Protein AF-A0A8H6TSQ1-F1 (afdb_monomer)

Nearest PDB structures (foldseek):
  6y79-assembly1_P  TM=3.141E-01  e=4.126E+00  Yarrowia lipolytica
  1oqy-assembly1_A  TM=1.073E-01  e=4.575E+00  Homo sapiens

Structure (mmCIF, N/CA/C/O backbone):
data_AF-A0A8H6TSQ1-F1
#
_entry.id   AF-A0A8H6TSQ1-F1
#
loop_
_atom_site.group_PDB
_atom_site.id
_atom_site.type_symbol
_atom_site.label_atom_id
_atom_site.label_alt_id
_atom_site.label_comp_id
_atom_site.label_asym_id
_atom_site.label_entity_id
_atom_site.label_seq_id
_atom_site.pdbx_PDB_ins_code
_atom_site.Cartn_x
_atom_site.Cartn_y
_atom_site.Cartn_z
_atom_site.occupancy
_atom_site.B_iso_or_equiv
_atom_site.auth_seq_id
_atom_site.auth_comp_id
_atom_site.auth_asym_id
_atom_site.auth_atom_id
_atom_site.pdbx_PDB_model_num
ATOM 1 N N . MET A 1 1 ? 41.482 -48.490 31.143 1.00 48.81 1 MET A N 1
ATOM 2 C CA . MET A 1 1 ? 40.854 -48.969 29.895 1.00 48.81 1 MET A CA 1
ATOM 3 C C . MET A 1 1 ? 39.916 -47.851 29.458 1.00 48.81 1 MET A C 1
ATOM 5 O O . MET A 1 1 ? 38.781 -47.858 29.899 1.00 48.81 1 MET A O 1
ATOM 9 N N . ALA A 1 2 ? 40.373 -46.713 28.929 1.00 53.03 2 ALA A N 1
ATOM 10 C CA . ALA A 1 2 ? 41.322 -46.427 27.840 1.00 53.03 2 ALA A CA 1
ATOM 11 C C . ALA A 1 2 ? 40.784 -46.854 26.463 1.00 53.03 2 ALA A C 1
ATOM 13 O O . ALA A 1 2 ? 40.776 -48.055 26.205 1.00 53.03 2 ALA A O 1
ATOM 14 N N . THR A 1 3 ? 40.328 -45.836 25.715 1.00 58.62 3 THR A N 1
ATOM 15 C CA . THR A 1 3 ? 40.284 -45.541 24.255 1.00 58.62 3 THR A CA 1
ATOM 16 C C . THR A 1 3 ? 39.223 -44.430 24.132 1.00 58.62 3 THR A C 1
ATOM 18 O O . THR A 1 3 ? 38.045 -44.714 24.345 1.00 58.62 3 THR A O 1
ATOM 21 N N . ASP A 1 4 ? 39.537 -43.132 24.082 1.00 52.84 4 ASP A N 1
ATOM 22 C CA . ASP A 1 4 ? 40.377 -42.406 23.110 1.00 52.84 4 ASP A CA 1
ATOM 23 C C . ASP A 1 4 ? 40.059 -42.832 21.674 1.00 52.84 4 ASP A C 1
ATOM 25 O O . ASP A 1 4 ? 40.603 -43.818 21.190 1.00 52.84 4 ASP A O 1
ATOM 29 N N . ASP A 1 5 ? 39.149 -42.089 21.038 1.00 57.44 5 ASP A N 1
ATOM 30 C CA . ASP A 1 5 ? 39.018 -42.020 19.584 1.00 57.44 5 ASP A CA 1
ATOM 31 C C . ASP A 1 5 ? 39.012 -40.543 19.175 1.00 57.44 5 ASP A C 1
ATOM 33 O O . ASP A 1 5 ? 38.019 -39.816 19.280 1.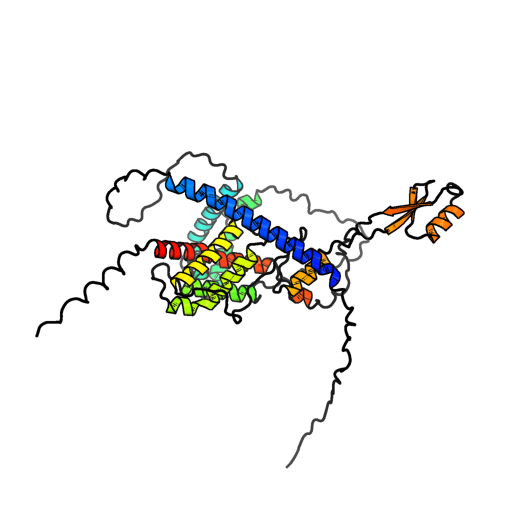00 57.44 5 ASP A O 1
ATOM 37 N N . ASP A 1 6 ? 40.204 -40.132 18.757 1.00 53.16 6 ASP A N 1
ATOM 38 C CA . ASP A 1 6 ? 40.528 -38.958 17.971 1.00 53.16 6 ASP A CA 1
ATOM 39 C C . ASP A 1 6 ? 39.737 -38.931 16.653 1.00 53.16 6 ASP A C 1
ATOM 41 O O . ASP A 1 6 ? 39.818 -39.857 15.846 1.00 53.16 6 ASP A O 1
ATOM 45 N N . VAL A 1 7 ? 39.069 -37.811 16.358 1.00 60.47 7 VAL A N 1
ATOM 46 C CA . VAL A 1 7 ? 38.811 -37.417 14.966 1.00 60.47 7 VAL A CA 1
ATOM 47 C C . VAL A 1 7 ? 39.384 -36.030 14.735 1.00 60.47 7 VAL A C 1
ATOM 49 O O . VAL A 1 7 ? 38.884 -35.008 15.204 1.00 60.47 7 VAL A O 1
ATOM 52 N N . ALA A 1 8 ? 40.484 -36.068 13.997 1.00 53.72 8 ALA A N 1
ATOM 53 C CA . ALA A 1 8 ? 41.272 -34.969 13.498 1.00 53.72 8 ALA A CA 1
ATOM 54 C C . ALA A 1 8 ? 40.532 -34.132 12.433 1.00 53.72 8 ALA A C 1
ATOM 56 O O . ALA A 1 8 ? 39.883 -34.671 11.542 1.00 53.72 8 ALA A O 1
ATOM 57 N N . VAL A 1 9 ? 40.738 -32.814 12.532 1.00 51.38 9 VAL A N 1
ATOM 58 C CA . VAL A 1 9 ? 41.184 -31.886 11.472 1.00 51.38 9 VAL A CA 1
ATOM 59 C C . VAL A 1 9 ? 40.389 -31.825 10.156 1.00 51.38 9 VAL A C 1
ATOM 61 O O . VAL A 1 9 ? 40.469 -32.706 9.310 1.00 51.38 9 VAL A O 1
ATOM 64 N N . ASN A 1 10 ? 39.762 -30.665 9.937 1.00 45.84 10 ASN A N 1
ATOM 65 C CA . ASN A 1 10 ? 39.917 -29.814 8.744 1.00 45.84 10 ASN A CA 1
ATOM 66 C C . ASN A 1 10 ? 39.357 -28.428 9.142 1.00 45.84 10 ASN A C 1
ATOM 68 O O . ASN A 1 10 ? 38.165 -28.305 9.383 1.00 45.84 10 ASN A O 1
ATOM 72 N N . GLY A 1 11 ? 40.139 -27.371 9.367 1.00 51.53 11 GLY A N 1
ATOM 73 C CA . GLY A 1 11 ? 41.318 -26.963 8.609 1.00 51.53 11 GLY A CA 1
ATOM 74 C C . GLY A 1 11 ? 40.900 -26.238 7.327 1.00 51.53 11 GLY A C 1
ATOM 75 O O . GLY A 1 11 ? 41.318 -26.634 6.244 1.00 51.53 11 GLY A O 1
ATOM 76 N N . HIS A 1 12 ? 40.021 -25.236 7.428 1.00 45.22 12 HIS A N 1
ATOM 77 C CA . HIS A 1 12 ? 39.755 -24.313 6.326 1.00 45.22 12 HIS A CA 1
ATOM 78 C C . HIS A 1 12 ? 39.837 -22.878 6.842 1.00 45.22 12 HIS A C 1
ATOM 80 O O . HIS A 1 12 ? 38.834 -22.224 7.120 1.00 45.22 12 HIS A O 1
ATOM 86 N N . ASP A 1 13 ? 41.086 -22.443 7.011 1.00 46.31 13 ASP A N 1
ATOM 87 C CA . ASP A 1 13 ? 41.470 -21.039 7.035 1.00 46.31 13 ASP A CA 1
ATOM 88 C C . ASP A 1 13 ? 41.096 -20.439 5.675 1.00 46.31 13 ASP A C 1
ATOM 90 O O . ASP A 1 13 ? 41.847 -20.515 4.702 1.00 46.31 13 ASP A O 1
ATOM 94 N N . ALA A 1 14 ? 39.884 -19.897 5.590 1.00 52.09 14 ALA A N 1
ATOM 95 C CA . ALA A 1 14 ? 39.533 -18.962 4.539 1.00 52.09 14 ALA A CA 1
ATOM 96 C C . ALA A 1 14 ? 40.242 -17.648 4.876 1.00 52.09 14 ALA A C 1
ATOM 98 O O . ALA A 1 14 ? 39.764 -16.864 5.696 1.00 52.09 14 ALA A O 1
ATOM 99 N N . ALA A 1 15 ? 41.420 -17.468 4.280 1.00 47.16 15 ALA A N 1
ATOM 100 C CA . ALA A 1 15 ? 42.035 -16.167 4.098 1.00 47.16 15 ALA A CA 1
ATOM 101 C C . ALA A 1 15 ? 40.984 -15.253 3.454 1.00 47.16 15 ALA A C 1
ATOM 103 O O . ALA A 1 15 ? 40.593 -15.457 2.306 1.00 47.16 15 ALA A O 1
ATOM 104 N N . TYR A 1 16 ? 40.451 -14.323 4.241 1.00 54.69 16 TYR A N 1
ATOM 105 C CA . TYR A 1 16 ? 39.684 -13.213 3.708 1.00 54.69 16 TYR A CA 1
ATOM 106 C C . TYR A 1 16 ? 40.696 -12.257 3.083 1.00 54.69 16 TYR A C 1
ATOM 108 O O . TYR A 1 16 ? 41.565 -11.751 3.789 1.00 54.69 16 TYR A O 1
ATOM 116 N N . ASP A 1 17 ? 40.589 -12.097 1.763 1.00 50.38 17 ASP A N 1
ATOM 117 C CA . ASP A 1 17 ? 41.280 -11.093 0.958 1.00 50.38 17 ASP A CA 1
ATOM 118 C C . ASP A 1 17 ? 40.971 -9.695 1.515 1.00 50.38 17 ASP A C 1
ATOM 120 O O . ASP A 1 17 ? 39.946 -9.073 1.232 1.00 50.38 17 ASP A O 1
ATOM 124 N N . GLU A 1 18 ? 41.868 -9.248 2.381 1.00 54.84 18 GLU A N 1
ATOM 125 C CA . GLU A 1 18 ? 42.171 -7.861 2.681 1.00 54.84 18 GLU A CA 1
ATOM 126 C C . GLU A 1 18 ? 42.935 -7.321 1.465 1.00 54.84 18 GLU A C 1
ATOM 128 O O . GLU A 1 18 ? 44.064 -7.738 1.254 1.00 54.84 18 GLU A O 1
ATOM 133 N N . GLU A 1 19 ? 42.281 -6.519 0.615 1.00 52.25 19 GLU A N 1
ATOM 134 C CA . GLU A 1 19 ? 42.860 -5.484 -0.273 1.00 52.25 19 GLU A CA 1
ATOM 135 C C . GLU A 1 19 ? 41.879 -5.169 -1.415 1.00 52.25 19 GLU A C 1
ATOM 137 O O . GLU A 1 19 ? 41.858 -5.788 -2.477 1.00 52.25 19 GLU A O 1
ATOM 142 N N . GLY A 1 20 ? 41.030 -4.176 -1.170 1.00 46.41 20 GLY A N 1
ATOM 143 C CA . GLY A 1 20 ? 40.116 -3.610 -2.157 1.00 46.41 20 GLY A CA 1
ATOM 144 C C . GLY A 1 20 ? 39.593 -2.254 -1.700 1.00 46.41 20 GLY A C 1
ATOM 145 O O . GLY A 1 20 ? 38.420 -1.948 -1.889 1.00 46.41 20 GLY A O 1
ATOM 146 N N . GLU A 1 21 ? 40.441 -1.473 -1.025 1.00 43.78 21 GLU A N 1
ATOM 147 C CA . GLU A 1 21 ? 40.214 -0.044 -0.834 1.00 43.78 21 GLU A CA 1
ATOM 148 C C . GLU A 1 21 ? 40.394 0.615 -2.205 1.00 43.78 21 GLU A C 1
ATOM 150 O O . GLU A 1 21 ? 41.484 1.043 -2.577 1.00 43.78 21 GLU A O 1
ATOM 155 N N . GLU A 1 22 ? 39.330 0.615 -3.010 1.00 47.12 22 GLU A N 1
ATOM 156 C CA . GLU A 1 22 ? 39.222 1.515 -4.152 1.00 47.12 22 GLU A CA 1
ATOM 157 C C . GLU A 1 22 ? 39.190 2.935 -3.579 1.00 47.12 22 GLU A C 1
ATOM 159 O O . GLU A 1 22 ? 38.154 3.444 -3.150 1.00 47.12 22 GLU A O 1
ATOM 164 N N . GLU A 1 23 ? 40.383 3.518 -3.480 1.00 44.12 23 GLU A N 1
ATOM 165 C CA . GLU A 1 23 ? 40.640 4.938 -3.310 1.00 44.12 23 GLU A CA 1
ATOM 166 C C . GLU A 1 23 ? 39.864 5.649 -4.422 1.00 44.12 23 GLU A C 1
ATOM 168 O O . GLU A 1 23 ? 40.283 5.694 -5.579 1.00 44.12 23 GLU A O 1
ATOM 173 N N . TRP A 1 24 ? 38.649 6.092 -4.090 1.00 59.19 24 TRP A N 1
ATOM 174 C CA . TRP A 1 24 ? 37.856 6.960 -4.943 1.00 59.19 24 TRP A CA 1
ATOM 175 C C . TRP A 1 24 ? 38.657 8.244 -5.073 1.00 59.19 24 TRP A C 1
ATOM 177 O O . TRP A 1 24 ? 38.622 9.084 -4.175 1.00 59.19 24 TRP A O 1
ATOM 187 N N . ASP A 1 25 ? 39.435 8.310 -6.155 1.00 47.00 25 ASP A N 1
ATOM 188 C CA . ASP A 1 25 ? 40.166 9.480 -6.610 1.00 47.00 25 ASP A CA 1
ATOM 189 C C . ASP A 1 25 ? 39.183 10.645 -6.542 1.00 47.00 25 ASP A C 1
ATOM 191 O O . ASP A 1 25 ? 38.179 10.692 -7.262 1.00 47.00 25 ASP A O 1
ATOM 195 N N . GLY A 1 26 ? 39.384 11.472 -5.519 1.00 49.38 26 GLY A N 1
ATOM 196 C CA . GLY A 1 26 ? 38.540 12.601 -5.204 1.00 49.38 26 GLY A CA 1
ATOM 197 C C . GLY A 1 26 ? 38.750 13.618 -6.299 1.00 49.38 26 GLY A C 1
ATOM 198 O O . GLY A 1 26 ? 39.587 14.503 -6.156 1.00 49.38 26 GLY A O 1
ATOM 199 N N . GLU A 1 27 ? 38.016 13.458 -7.398 1.00 46.69 27 GLU A N 1
ATOM 200 C CA . GLU A 1 27 ? 37.841 14.515 -8.374 1.00 46.69 27 GLU A CA 1
ATOM 201 C C . GLU A 1 27 ? 37.293 15.713 -7.594 1.00 46.69 27 GLU A C 1
ATOM 203 O O . GLU A 1 27 ? 36.166 15.704 -7.097 1.00 46.69 27 GLU A O 1
ATOM 208 N N . GLU A 1 28 ? 38.177 16.683 -7.375 1.00 52.28 28 GLU A N 1
ATOM 209 C CA . GLU A 1 28 ? 37.920 18.000 -6.819 1.00 52.28 28 GLU A CA 1
ATOM 210 C C . GLU A 1 28 ? 36.896 18.656 -7.750 1.00 52.28 28 GLU A C 1
ATOM 212 O O . GLU A 1 28 ? 37.238 19.230 -8.780 1.00 52.28 28 GLU A O 1
ATOM 217 N N . TYR A 1 29 ? 35.613 18.432 -7.460 1.00 56.44 29 TYR A N 1
ATOM 218 C CA . TYR A 1 29 ? 34.521 19.096 -8.150 1.00 56.44 29 TYR A CA 1
ATOM 219 C C . TYR A 1 29 ? 34.709 20.591 -7.900 1.00 56.44 29 TYR A C 1
ATOM 221 O O . TYR A 1 29 ? 34.592 21.033 -6.759 1.00 56.44 29 TYR A O 1
ATOM 229 N N . ASP A 1 30 ? 35.059 21.330 -8.955 1.00 58.59 30 ASP A N 1
ATOM 230 C CA . ASP A 1 30 ? 35.201 22.784 -8.949 1.00 58.59 30 ASP A CA 1
ATOM 231 C C . ASP A 1 30 ? 33.969 23.415 -8.267 1.00 58.59 30 ASP A C 1
ATOM 233 O O . ASP A 1 30 ? 32.897 23.524 -8.863 1.00 58.59 30 ASP A O 1
ATOM 237 N N . GLU A 1 31 ? 34.123 23.842 -7.007 1.00 58.72 31 GLU A N 1
ATOM 238 C CA . GLU A 1 31 ? 33.077 24.434 -6.148 1.00 58.72 31 GLU A CA 1
ATOM 239 C C . GLU A 1 31 ? 32.508 25.764 -6.702 1.00 58.72 31 GLU A C 1
ATOM 241 O O . GLU A 1 31 ? 31.674 26.415 -6.072 1.00 58.72 31 GLU A O 1
ATOM 246 N N . GLU A 1 32 ? 32.948 26.201 -7.885 1.00 59.56 32 GLU A N 1
ATOM 247 C CA . GLU A 1 32 ? 32.529 27.454 -8.515 1.00 59.56 32 GLU A CA 1
ATOM 248 C C . GLU A 1 32 ? 31.214 27.337 -9.316 1.00 59.56 32 GLU A C 1
ATOM 250 O O . GLU A 1 32 ? 30.601 28.368 -9.599 1.00 59.56 32 GLU A O 1
ATOM 255 N N . GLU A 1 33 ? 30.735 26.125 -9.641 1.00 59.00 33 GLU A N 1
ATOM 256 C CA . GLU A 1 33 ? 29.461 25.909 -10.367 1.00 59.00 33 GLU A CA 1
ATOM 257 C C . GLU A 1 33 ? 28.215 25.778 -9.465 1.00 59.00 33 GLU A C 1
ATOM 259 O O . GLU A 1 33 ? 27.107 25.720 -9.984 1.00 59.00 33 GLU A O 1
ATOM 264 N N . ASP A 1 34 ? 28.349 25.777 -8.133 1.00 62.94 34 ASP A N 1
ATOM 265 C CA . ASP A 1 34 ? 27.193 25.670 -7.217 1.00 62.94 34 ASP A CA 1
ATOM 266 C C . ASP A 1 34 ? 26.667 27.037 -6.727 1.00 62.94 34 ASP A C 1
ATOM 268 O O . ASP A 1 34 ? 25.576 27.139 -6.150 1.00 62.94 34 ASP A O 1
ATOM 272 N N . ALA A 1 35 ? 27.414 28.120 -6.965 1.00 71.12 35 ALA A N 1
ATOM 273 C CA . ALA A 1 35 ? 27.058 29.453 -6.476 1.00 71.12 35 ALA A CA 1
ATOM 274 C C . ALA A 1 35 ? 25.806 30.039 -7.162 1.00 71.12 35 ALA A C 1
ATOM 276 O O . ALA A 1 35 ? 25.031 30.764 -6.530 1.00 71.12 35 ALA A O 1
ATOM 277 N N . ASP A 1 36 ? 25.569 29.718 -8.437 1.00 81.00 36 ASP A N 1
ATOM 278 C CA . ASP A 1 36 ? 24.380 30.154 -9.180 1.00 81.00 36 ASP A CA 1
ATOM 279 C C . ASP A 1 36 ? 23.122 29.347 -8.797 1.00 81.00 36 ASP A C 1
ATOM 281 O O . ASP A 1 36 ? 22.005 29.882 -8.808 1.00 81.00 36 ASP A O 1
ATOM 285 N N . ILE A 1 37 ? 23.291 28.089 -8.374 1.00 81.38 37 ILE A N 1
ATOM 286 C CA . ILE A 1 37 ? 22.210 27.232 -7.873 1.00 81.38 37 ILE A CA 1
ATOM 287 C C . ILE A 1 37 ? 21.655 27.779 -6.552 1.00 81.38 37 ILE A C 1
ATOM 289 O O . ILE A 1 37 ? 20.431 27.880 -6.392 1.00 81.38 37 ILE A O 1
ATOM 293 N N . GLU A 1 38 ? 22.525 28.175 -5.618 1.00 85.81 38 GLU A N 1
ATOM 294 C CA . GLU A 1 38 ? 22.103 28.731 -4.327 1.00 85.81 38 GLU A CA 1
ATOM 295 C C . GLU A 1 38 ? 21.433 30.112 -4.485 1.00 85.81 38 GLU A C 1
ATOM 297 O O . GLU A 1 38 ? 20.395 30.378 -3.864 1.00 85.81 38 GLU A O 1
ATOM 302 N N . GLU A 1 39 ? 21.926 30.963 -5.394 1.00 90.12 39 GLU A N 1
ATOM 303 C CA . GLU A 1 39 ? 21.276 32.244 -5.710 1.00 90.12 39 GLU A CA 1
ATOM 304 C C . GLU A 1 39 ? 19.872 32.039 -6.308 1.00 90.12 39 GLU A C 1
ATOM 306 O O . GLU A 1 39 ? 18.903 32.688 -5.889 1.00 90.12 39 GLU A O 1
ATOM 311 N N . HIS A 1 40 ? 19.717 31.085 -7.232 1.00 90.88 40 HIS A N 1
ATOM 312 C CA . HIS A 1 40 ? 18.419 30.764 -7.824 1.00 90.88 40 HIS A CA 1
ATOM 313 C C . HIS A 1 40 ? 17.439 30.167 -6.797 1.00 90.88 40 HIS A C 1
ATOM 315 O O . HIS A 1 40 ? 16.246 30.498 -6.804 1.00 90.88 40 HIS A O 1
ATOM 321 N N . ALA A 1 41 ? 17.921 29.338 -5.865 1.00 92.25 41 ALA A N 1
ATOM 322 C CA . ALA A 1 41 ? 17.108 28.820 -4.766 1.00 92.25 41 ALA A CA 1
ATOM 323 C C . ALA A 1 41 ? 16.603 29.951 -3.846 1.00 92.25 41 ALA A C 1
ATOM 325 O O . ALA A 1 41 ? 15.417 29.983 -3.491 1.00 92.25 41 ALA A O 1
ATOM 326 N N . ALA A 1 42 ? 17.459 30.927 -3.527 1.00 92.81 42 ALA A N 1
ATOM 327 C CA . ALA A 1 42 ? 17.090 32.094 -2.725 1.00 92.81 42 ALA A CA 1
ATOM 328 C C . ALA A 1 42 ? 16.094 33.031 -3.444 1.00 92.81 42 ALA A C 1
ATOM 330 O O . ALA A 1 42 ? 15.193 33.595 -2.814 1.00 92.81 42 ALA A O 1
ATOM 331 N N . GLU A 1 43 ? 16.208 33.191 -4.766 1.00 95.31 43 GLU A N 1
ATOM 332 C CA . GLU A 1 43 ? 15.241 33.922 -5.601 1.00 95.31 43 GLU A CA 1
ATOM 333 C C . GLU A 1 43 ? 13.848 33.258 -5.556 1.00 95.31 43 GLU A C 1
ATOM 335 O O . GLU A 1 43 ? 12.831 33.936 -5.361 1.00 95.31 43 GLU A O 1
ATOM 340 N N . ILE A 1 44 ? 13.784 31.923 -5.665 1.00 93.88 44 ILE A N 1
ATOM 341 C CA . ILE A 1 44 ? 12.524 31.166 -5.569 1.00 93.88 44 ILE A CA 1
ATOM 342 C C . ILE A 1 44 ? 11.897 31.319 -4.179 1.00 93.88 44 ILE A C 1
ATOM 344 O O . ILE A 1 44 ? 10.691 31.565 -4.087 1.00 93.88 44 ILE A O 1
ATOM 348 N N . ALA A 1 45 ? 12.691 31.225 -3.108 1.00 93.88 45 ALA A N 1
ATOM 349 C CA . ALA A 1 45 ? 12.202 31.393 -1.740 1.00 93.88 45 ALA A CA 1
ATOM 350 C C . ALA A 1 45 ? 11.564 32.779 -1.531 1.00 93.88 45 ALA A C 1
ATOM 352 O O . ALA A 1 45 ? 10.421 32.866 -1.074 1.00 93.88 45 ALA A O 1
ATOM 353 N N . ARG A 1 46 ? 12.231 33.855 -1.985 1.00 95.56 46 ARG A N 1
ATOM 354 C CA . ARG A 1 46 ? 11.681 35.225 -1.947 1.00 95.56 46 ARG A CA 1
ATOM 355 C C . ARG A 1 46 ? 10.379 35.352 -2.739 1.00 95.56 46 ARG A C 1
ATOM 357 O O . ARG A 1 46 ? 9.455 36.049 -2.317 1.00 95.56 46 ARG A O 1
ATOM 364 N N . ARG A 1 47 ? 10.270 34.662 -3.880 1.00 95.50 47 ARG A N 1
ATOM 365 C CA . ARG A 1 47 ? 9.054 34.672 -4.706 1.00 95.50 47 ARG A CA 1
ATOM 366 C C . ARG A 1 47 ? 7.875 33.983 -4.019 1.00 95.50 47 ARG A C 1
ATOM 368 O O . ARG A 1 47 ? 6.757 34.489 -4.107 1.00 95.50 47 ARG A O 1
ATOM 375 N N . ILE A 1 48 ? 8.110 32.855 -3.350 1.00 95.62 48 ILE A N 1
ATOM 376 C CA . ILE A 1 48 ? 7.073 32.113 -2.615 1.00 95.62 48 ILE A CA 1
ATOM 377 C C . ILE A 1 48 ? 6.600 32.922 -1.402 1.00 95.62 48 ILE A C 1
ATOM 379 O O . ILE A 1 48 ? 5.396 33.048 -1.183 1.00 95.62 48 ILE A O 1
ATOM 383 N N . GLU A 1 49 ? 7.523 33.532 -0.660 1.00 95.25 49 GLU A N 1
ATOM 384 C CA . GLU A 1 49 ? 7.190 34.361 0.502 1.00 95.25 49 GLU A CA 1
ATOM 385 C C . GLU A 1 49 ? 6.360 35.595 0.106 1.00 95.25 49 GLU A C 1
ATOM 387 O O . GLU A 1 49 ? 5.329 35.883 0.719 1.00 95.25 49 GLU A O 1
ATOM 392 N N . ALA A 1 50 ? 6.718 36.262 -0.998 1.00 95.25 50 ALA A N 1
ATOM 393 C CA . ALA A 1 50 ? 5.931 37.368 -1.544 1.00 95.25 50 ALA A CA 1
ATOM 394 C C . ALA A 1 50 ? 4.515 36.936 -1.974 1.00 95.25 50 ALA A C 1
ATOM 396 O O . ALA A 1 50 ? 3.551 37.681 -1.781 1.00 95.25 50 ALA A O 1
ATOM 397 N N . GLN A 1 51 ? 4.368 35.731 -2.539 1.00 92.75 51 GLN A N 1
ATOM 398 C CA . GLN A 1 51 ? 3.059 35.180 -2.901 1.00 92.75 51 GLN A CA 1
ATOM 399 C C . GLN A 1 51 ? 2.202 34.860 -1.670 1.00 92.75 51 GLN A C 1
ATOM 401 O O . GLN A 1 51 ? 0.997 35.112 -1.704 1.00 92.75 51 GLN A O 1
ATOM 406 N N . LEU A 1 52 ? 2.798 34.354 -0.587 1.00 93.19 52 LEU A N 1
ATOM 407 C CA . LEU A 1 52 ? 2.089 34.076 0.665 1.00 93.19 52 LEU A CA 1
ATOM 408 C C . LEU A 1 52 ? 1.590 35.366 1.330 1.00 93.19 52 LEU A C 1
ATOM 410 O O . LEU A 1 52 ? 0.397 35.480 1.612 1.00 93.19 52 LEU A O 1
ATOM 414 N N . LEU A 1 53 ? 2.446 36.384 1.462 1.00 92.75 53 LEU A N 1
ATOM 415 C CA . LEU A 1 53 ? 2.056 37.689 2.020 1.00 92.75 53 LEU A CA 1
ATOM 416 C C . LEU A 1 53 ? 0.949 38.376 1.197 1.00 92.75 53 LEU A C 1
ATOM 418 O O . LEU A 1 53 ? 0.033 39.003 1.743 1.00 92.75 53 LEU A O 1
ATOM 422 N N . ALA A 1 54 ? 0.986 38.229 -0.130 1.00 90.81 54 ALA A N 1
ATOM 423 C CA . ALA A 1 54 ? -0.058 38.747 -1.011 1.00 90.81 54 ALA A CA 1
ATOM 424 C C . ALA A 1 54 ? -1.402 38.003 -0.865 1.00 90.81 54 ALA A C 1
ATOM 426 O O . ALA A 1 54 ? -2.445 38.594 -1.137 1.00 90.81 54 ALA A O 1
ATOM 427 N N . GLN A 1 55 ? -1.408 36.735 -0.435 1.00 84.62 55 GLN A N 1
ATOM 428 C CA . GLN A 1 55 ? -2.642 35.981 -0.178 1.00 84.62 55 GLN A CA 1
ATOM 429 C C . GLN A 1 55 ? -3.232 36.234 1.215 1.00 84.62 55 GLN A C 1
ATOM 431 O O . GLN A 1 55 ? -4.455 36.204 1.370 1.00 84.62 55 GLN A O 1
ATOM 436 N N . GLU A 1 56 ? -2.405 36.535 2.215 1.00 82.19 56 GLU A N 1
ATOM 437 C CA . GLU A 1 56 ? -2.873 36.825 3.578 1.00 82.19 56 GLU A CA 1
ATOM 438 C C . GLU A 1 56 ? -3.601 38.176 3.686 1.00 82.19 56 GLU A C 1
ATOM 440 O O . GLU A 1 56 ? -4.611 38.300 4.388 1.00 82.19 56 GLU A O 1
ATOM 445 N N . THR A 1 57 ? -3.144 39.187 2.943 1.00 73.81 57 THR A N 1
ATOM 446 C CA . THR A 1 57 ? -3.694 40.554 2.997 1.00 73.81 57 THR A CA 1
ATOM 447 C C . THR A 1 57 ? -5.176 40.687 2.579 1.00 73.81 57 THR A C 1
ATOM 449 O O . THR A 1 57 ? -5.917 41.373 3.291 1.00 73.81 57 THR A O 1
ATOM 452 N N . PRO A 1 58 ? -5.692 40.033 1.516 1.00 65.25 58 PRO A N 1
ATOM 453 C CA . PRO A 1 58 ? -7.119 40.093 1.182 1.00 65.25 58 PRO A CA 1
ATOM 454 C C . PRO A 1 58 ? -7.999 39.190 2.064 1.00 65.25 58 PRO A C 1
ATOM 456 O O . PRO A 1 58 ? -9.175 39.503 2.268 1.00 65.25 58 PRO A O 1
ATOM 459 N N . ALA A 1 59 ? -7.459 38.098 2.619 1.00 57.62 59 ALA A N 1
ATOM 460 C CA . ALA A 1 59 ? -8.223 37.171 3.456 1.00 57.62 59 ALA A CA 1
ATOM 461 C C . ALA A 1 59 ? -8.573 37.778 4.828 1.00 57.62 59 ALA A C 1
ATOM 463 O O . ALA A 1 59 ? -9.702 37.629 5.303 1.00 57.62 59 ALA A O 1
ATOM 464 N N . ALA A 1 60 ? -7.649 38.535 5.428 1.00 59.28 60 ALA A N 1
ATOM 465 C CA . ALA A 1 60 ? -7.896 39.234 6.689 1.00 59.28 60 ALA A CA 1
ATOM 466 C C . ALA A 1 60 ? -8.913 40.386 6.539 1.00 59.28 60 ALA A C 1
ATOM 468 O O . ALA A 1 60 ? -9.759 40.588 7.413 1.00 59.28 60 ALA A O 1
ATOM 469 N N . ALA A 1 61 ? -8.891 41.104 5.409 1.00 59.91 61 ALA A N 1
ATOM 470 C CA . ALA A 1 61 ? -9.825 42.201 5.143 1.00 59.91 61 ALA A CA 1
ATOM 471 C C . ALA A 1 61 ? -11.264 41.715 4.872 1.00 59.91 61 ALA A C 1
ATOM 473 O O . ALA A 1 61 ? -12.224 42.374 5.273 1.00 59.91 61 ALA A O 1
ATOM 474 N N . ALA A 1 62 ? -11.434 40.546 4.244 1.00 58.94 62 ALA A N 1
ATOM 475 C CA . ALA A 1 62 ? -12.752 39.957 3.999 1.00 58.94 62 ALA A CA 1
ATOM 476 C C . ALA A 1 62 ? -13.398 39.374 5.273 1.00 58.94 62 ALA A C 1
ATOM 478 O O . ALA A 1 62 ? -14.620 39.420 5.419 1.00 58.94 62 ALA A O 1
ATOM 479 N N . ALA A 1 63 ? -12.597 38.875 6.220 1.00 58.66 63 ALA A N 1
ATOM 480 C CA . ALA A 1 63 ? -13.096 38.322 7.481 1.00 58.66 63 ALA A CA 1
ATOM 481 C C . ALA A 1 63 ? -13.637 39.397 8.446 1.00 58.66 63 ALA A C 1
ATOM 483 O O . ALA A 1 63 ? -14.565 39.126 9.205 1.00 58.66 63 ALA A O 1
ATOM 484 N N . ALA A 1 64 ? -13.116 40.628 8.388 1.00 60.47 64 ALA A N 1
ATOM 485 C CA . ALA A 1 64 ? -13.559 41.729 9.249 1.00 60.47 64 ALA A CA 1
ATOM 486 C C . ALA A 1 64 ? -14.883 42.388 8.803 1.00 60.47 64 ALA A C 1
ATOM 488 O O . ALA A 1 64 ? -15.498 43.112 9.584 1.00 60.47 64 ALA A O 1
ATOM 489 N N . ALA A 1 65 ? -15.338 42.143 7.569 1.00 61.75 65 ALA A N 1
ATOM 490 C CA . ALA A 1 65 ? -16.548 42.752 7.004 1.00 61.75 65 ALA A CA 1
ATOM 491 C C . ALA A 1 65 ? -17.771 41.812 6.972 1.00 61.75 65 ALA A C 1
ATOM 493 O O . ALA A 1 65 ? -18.834 42.206 6.489 1.00 61.75 65 ALA A O 1
ATOM 494 N N . ALA A 1 66 ? -17.648 40.577 7.470 1.00 55.47 66 ALA A N 1
ATOM 495 C CA . ALA A 1 66 ? -18.757 39.630 7.494 1.00 55.47 66 ALA A CA 1
ATOM 496 C C . ALA A 1 66 ? -19.735 39.954 8.649 1.00 55.47 66 ALA A C 1
ATOM 498 O O . ALA A 1 66 ? -19.334 39.922 9.814 1.00 55.47 66 ALA A O 1
ATOM 499 N N . PRO A 1 67 ? -21.019 40.260 8.371 1.00 65.62 67 PRO A N 1
ATOM 500 C CA . PRO A 1 67 ? -22.019 40.470 9.414 1.00 65.62 67 PRO A CA 1
ATOM 501 C C . PRO A 1 67 ? -22.306 39.162 10.178 1.00 65.62 67 PRO A C 1
ATOM 503 O O . PRO A 1 67 ? -22.259 38.081 9.583 1.00 65.62 67 PRO A O 1
ATOM 506 N N . PRO A 1 68 ? -22.626 39.231 11.485 1.00 58.59 68 PRO A N 1
ATOM 507 C CA . PRO A 1 68 ? -22.866 38.047 12.305 1.00 58.59 68 PRO A CA 1
ATOM 508 C C . PRO A 1 68 ? -24.074 37.245 11.787 1.00 58.59 68 PRO A C 1
ATOM 510 O O . PRO A 1 68 ? -25.102 37.840 11.446 1.00 58.59 68 PRO A O 1
ATOM 513 N N . PRO A 1 69 ? -23.990 35.902 11.731 1.00 63.06 69 PRO A N 1
ATOM 514 C CA . PRO A 1 69 ? -25.099 35.076 11.276 1.00 63.06 69 PRO A CA 1
ATOM 515 C C . PRO A 1 69 ? -26.285 35.151 12.257 1.00 63.06 69 PRO A C 1
ATOM 517 O O . PRO A 1 69 ? -26.081 35.196 13.474 1.00 63.06 69 PRO A O 1
ATOM 520 N N . PRO A 1 70 ? -27.536 35.136 11.758 1.00 51.81 70 PRO A N 1
ATOM 521 C CA . PRO A 1 70 ? -28.719 35.132 12.605 1.00 51.81 70 PRO A CA 1
ATOM 522 C C . PRO A 1 70 ? -28.797 33.839 13.425 1.00 51.81 70 PRO A C 1
ATOM 524 O O . PRO A 1 70 ? -28.672 32.730 12.904 1.00 51.81 70 PRO A O 1
ATOM 527 N N . VAL A 1 71 ? -29.029 34.005 14.725 1.00 53.97 71 VAL A N 1
ATOM 528 C CA . VAL A 1 71 ? -29.212 32.936 15.710 1.00 53.97 71 VAL A CA 1
ATOM 529 C C . VAL A 1 71 ? -30.487 32.156 15.370 1.00 53.97 71 VAL A C 1
ATOM 531 O O . VAL A 1 71 ? -31.595 32.620 15.632 1.00 53.97 71 VAL A O 1
ATOM 534 N N . VAL A 1 72 ? -30.349 30.971 14.772 1.00 50.38 72 VAL A N 1
ATOM 535 C CA . VAL A 1 72 ? -31.471 30.043 14.567 1.00 50.38 72 VAL A CA 1
ATOM 536 C C . VAL A 1 72 ? -31.591 29.143 15.794 1.00 50.38 72 VAL A C 1
ATOM 538 O O . VAL A 1 72 ? -30.667 28.413 16.148 1.00 50.38 72 VAL A O 1
ATOM 541 N N . ALA A 1 73 ? -32.746 29.231 16.453 1.00 42.81 73 ALA A N 1
ATOM 542 C CA . ALA A 1 73 ? -33.104 28.470 17.641 1.00 42.81 73 ALA A CA 1
ATOM 543 C C . ALA A 1 73 ? -33.109 26.950 17.388 1.00 42.81 73 ALA A C 1
ATOM 545 O O . ALA A 1 73 ? -33.648 26.463 16.393 1.00 42.81 73 ALA A O 1
ATOM 546 N N . ALA A 1 74 ? -32.531 26.207 18.332 1.00 42.62 74 ALA A N 1
ATOM 547 C CA . ALA A 1 74 ? -32.469 24.751 18.333 1.00 42.62 74 ALA A CA 1
ATOM 548 C C . ALA A 1 74 ? -33.851 24.107 18.596 1.00 42.62 74 ALA A C 1
ATOM 550 O O . ALA A 1 74 ? -34.558 24.547 19.507 1.00 42.62 74 ALA A O 1
ATOM 551 N N . PRO A 1 75 ? -34.235 23.036 17.874 1.00 44.91 75 PRO A N 1
ATOM 552 C CA . PRO A 1 75 ? -35.403 22.235 18.224 1.00 44.91 75 PRO A CA 1
ATOM 553 C C . PRO A 1 75 ? -35.090 21.230 19.357 1.00 44.91 75 PRO A C 1
ATOM 555 O O . PRO A 1 75 ? -33.949 20.781 19.503 1.00 44.91 75 PRO A O 1
ATOM 558 N N . PRO A 1 76 ? -36.096 20.864 20.174 1.00 45.72 76 PRO A N 1
ATOM 559 C CA . PRO A 1 76 ? -35.904 20.105 21.404 1.00 45.72 76 PRO A CA 1
ATOM 560 C C . PRO A 1 76 ? -35.571 18.627 21.167 1.00 45.72 76 PRO A C 1
ATOM 562 O O . PRO A 1 76 ? -36.102 17.959 20.281 1.00 45.72 76 PRO A O 1
ATOM 565 N N . SER A 1 77 ? -34.709 18.113 22.042 1.00 38.44 77 SER A N 1
ATOM 566 C CA . SER A 1 77 ? -34.308 16.712 22.146 1.00 38.44 77 SER A CA 1
ATOM 567 C C . SER A 1 77 ? -35.497 15.771 22.372 1.00 38.44 77 SER A C 1
ATOM 569 O O . SER A 1 77 ? -36.294 15.984 23.285 1.00 38.44 77 SER A O 1
ATOM 571 N N . CYS A 1 78 ? -35.548 14.661 21.628 1.00 29.52 78 CYS A N 1
ATOM 572 C CA . CYS A 1 78 ? -36.415 13.526 21.943 1.00 29.52 78 CYS A CA 1
ATOM 573 C C . CYS A 1 78 ? -35.589 12.358 22.507 1.00 29.52 78 CYS A C 1
ATOM 575 O O . CYS A 1 78 ? -34.563 11.960 21.954 1.00 29.52 78 CYS A O 1
ATOM 577 N N . ARG A 1 79 ? -36.039 11.840 23.654 1.00 34.09 79 ARG A N 1
ATOM 578 C CA . ARG A 1 79 ? -35.466 10.725 24.415 1.00 34.09 79 ARG A CA 1
ATOM 579 C C . ARG A 1 79 ? -35.983 9.378 23.875 1.00 34.09 79 ARG A C 1
ATOM 581 O O . ARG A 1 79 ? -37.184 9.232 23.725 1.00 34.09 79 ARG A O 1
ATOM 588 N N . ARG A 1 80 ? -35.074 8.392 23.759 1.00 32.09 80 ARG A N 1
ATOM 589 C CA . ARG A 1 80 ? -35.253 6.922 23.938 1.00 32.09 80 ARG A CA 1
ATOM 590 C C . ARG A 1 80 ? -36.392 6.198 23.183 1.00 32.09 80 ARG A C 1
ATOM 592 O O . ARG A 1 80 ? -37.553 6.357 23.521 1.00 32.09 80 ARG A O 1
ATOM 599 N N . CYS A 1 81 ? -36.053 5.198 22.361 1.00 26.91 81 CYS A N 1
ATOM 600 C CA . CYS A 1 81 ? -35.920 3.778 22.754 1.00 26.91 81 CYS A CA 1
ATOM 601 C C . CYS A 1 81 ? -35.779 2.857 21.526 1.00 26.91 81 CYS A C 1
ATOM 603 O O . CYS A 1 81 ? -36.320 3.117 20.459 1.00 26.91 81 CYS A O 1
ATOM 605 N N . SER A 1 82 ? -35.061 1.756 21.738 1.00 39.00 82 SER A N 1
ATOM 606 C CA . SER A 1 82 ? -34.834 0.619 20.849 1.00 39.00 82 SER A CA 1
ATOM 607 C C . SER A 1 82 ? -36.119 0.011 20.277 1.00 39.00 82 SER A C 1
ATOM 609 O O . SER A 1 82 ? -37.049 -0.237 21.041 1.00 39.00 82 SER A O 1
ATOM 611 N N . ARG A 1 83 ? -36.111 -0.352 18.987 1.00 30.09 83 ARG A N 1
ATOM 612 C CA . ARG A 1 83 ? -36.875 -1.478 18.423 1.00 30.09 83 ARG A CA 1
ATOM 613 C C . ARG A 1 83 ? -36.234 -1.950 17.115 1.00 30.09 83 ARG A C 1
ATOM 615 O O . ARG A 1 83 ? -35.994 -1.161 16.210 1.00 30.09 83 ARG A O 1
ATOM 622 N N . LEU A 1 84 ? -35.909 -3.240 17.100 1.00 44.50 84 LEU A N 1
ATOM 623 C CA . LEU A 1 84 ? -35.684 -4.054 15.911 1.00 44.50 84 LEU A CA 1
ATOM 624 C C . LEU A 1 84 ? -37.026 -4.188 15.189 1.00 44.50 84 LEU A C 1
ATOM 626 O O . LEU A 1 84 ? -37.967 -4.655 15.818 1.00 44.50 84 LEU A O 1
ATOM 630 N N . ASP A 1 85 ? -37.088 -3.809 13.918 1.00 32.12 85 ASP A N 1
ATOM 631 C CA . ASP A 1 85 ? -38.133 -4.202 12.967 1.00 32.12 85 ASP A CA 1
ATOM 632 C C . ASP A 1 85 ? -37.530 -4.042 11.560 1.00 32.12 85 ASP A C 1
ATOM 634 O O . ASP A 1 85 ? -36.914 -3.020 11.261 1.00 32.12 85 ASP A O 1
ATOM 638 N N . THR A 1 86 ? -37.269 -5.157 10.876 1.00 37.53 86 THR A N 1
ATOM 639 C CA . THR A 1 86 ? -38.137 -5.807 9.875 1.00 37.53 86 THR A CA 1
ATOM 640 C C . THR A 1 86 ? -38.291 -4.982 8.594 1.00 37.53 86 THR A C 1
ATOM 642 O O . THR A 1 86 ? -38.642 -3.806 8.612 1.00 37.53 86 THR A O 1
ATOM 645 N N . ASP A 1 87 ? -37.935 -5.638 7.484 1.00 39.94 87 ASP A N 1
ATOM 646 C CA . ASP A 1 87 ? -38.002 -5.151 6.107 1.00 39.94 87 ASP A CA 1
ATOM 647 C C . ASP A 1 87 ? -39.309 -4.398 5.839 1.00 39.94 87 ASP A C 1
ATOM 649 O O . ASP A 1 87 ? -40.402 -4.955 5.941 1.00 39.94 87 ASP A O 1
ATOM 653 N N . SER A 1 88 ? -39.168 -3.138 5.439 1.00 44.81 88 SER A N 1
ATOM 654 C CA . SER A 1 88 ? -40.222 -2.366 4.799 1.00 44.81 88 SER A CA 1
ATOM 655 C C . SER A 1 88 ? -39.750 -2.042 3.391 1.00 44.81 88 SER A C 1
ATOM 657 O O . SER A 1 88 ? -38.897 -1.173 3.199 1.00 44.81 88 SER A O 1
ATOM 659 N N . ASP A 1 89 ? -40.340 -2.731 2.417 1.00 50.62 89 ASP A N 1
ATOM 660 C CA . ASP A 1 89 ? -40.314 -2.379 1.003 1.00 50.62 89 ASP A CA 1
ATOM 661 C C . ASP A 1 89 ? -40.721 -0.908 0.827 1.00 50.62 89 ASP A C 1
ATOM 663 O O . ASP A 1 89 ? -41.888 -0.538 0.959 1.00 50.62 89 ASP A O 1
ATOM 667 N N . TYR A 1 90 ? -39.741 -0.052 0.540 1.00 41.19 90 TYR A N 1
ATOM 668 C CA . TYR A 1 90 ? -39.974 1.280 -0.003 1.00 41.19 90 TYR A CA 1
ATOM 669 C C . TYR A 1 90 ? -39.385 1.316 -1.408 1.00 41.19 90 TYR A C 1
ATOM 671 O O . TYR A 1 90 ? -38.194 1.560 -1.619 1.00 41.19 90 TYR A O 1
ATOM 679 N N . ASP A 1 91 ? -40.256 1.039 -2.375 1.00 45.78 91 ASP A N 1
ATOM 680 C CA . ASP A 1 91 ? -39.998 1.178 -3.801 1.00 45.78 91 ASP A CA 1
ATOM 681 C C . ASP A 1 91 ? -39.977 2.681 -4.144 1.00 45.78 91 ASP A C 1
ATOM 683 O O . ASP A 1 91 ? -40.963 3.304 -4.536 1.00 45.78 91 ASP A O 1
ATOM 687 N N . GLY A 1 92 ? -38.832 3.306 -3.867 1.00 36.25 92 GLY A N 1
ATOM 688 C CA . GLY A 1 92 ? -38.548 4.711 -4.128 1.00 36.25 92 GLY A CA 1
ATOM 689 C C . GLY A 1 92 ? -37.767 4.868 -5.423 1.00 36.25 92 GLY A C 1
ATOM 690 O O . GLY A 1 92 ? -36.536 4.859 -5.429 1.00 36.25 92 GLY A O 1
ATOM 691 N N . ASN A 1 93 ? -38.501 5.031 -6.518 1.00 46.28 93 ASN A N 1
ATOM 692 C CA . ASN A 1 93 ? -38.024 5.344 -7.859 1.00 46.28 93 ASN A CA 1
ATOM 693 C C . ASN A 1 93 ? -37.117 6.597 -7.868 1.00 46.28 93 ASN A C 1
ATOM 695 O O . ASN A 1 93 ? -37.589 7.725 -8.012 1.00 46.28 93 ASN A O 1
ATOM 699 N N . ARG A 1 94 ? -35.799 6.418 -7.710 1.00 36.53 94 ARG A N 1
ATOM 700 C CA . ARG A 1 94 ? -34.800 7.464 -7.971 1.00 36.53 94 ARG A CA 1
ATOM 701 C C . ARG A 1 94 ? -33.666 6.893 -8.811 1.00 36.53 94 ARG A C 1
ATOM 703 O O . ARG A 1 94 ? -32.776 6.200 -8.320 1.00 36.53 94 ARG A O 1
ATOM 710 N N . GLY A 1 95 ? -33.753 7.176 -10.110 1.00 46.25 95 GLY A N 1
ATOM 711 C CA . GLY A 1 95 ? -32.779 6.798 -11.125 1.00 46.25 95 GLY A CA 1
ATOM 712 C C . GLY A 1 95 ? -31.375 7.252 -10.747 1.00 46.25 95 GLY A C 1
ATOM 713 O O . GLY A 1 95 ? -31.041 8.429 -10.818 1.00 46.25 95 GLY A O 1
ATOM 714 N N . THR A 1 96 ? -30.548 6.291 -10.354 1.00 43.44 96 THR A N 1
ATOM 715 C CA . THR A 1 96 ? -29.095 6.424 -10.354 1.00 43.44 96 THR A CA 1
ATOM 716 C C . THR A 1 96 ? -28.558 5.312 -11.239 1.00 43.44 96 THR A C 1
ATOM 718 O O . THR A 1 96 ? -28.929 4.143 -11.089 1.00 43.44 96 THR A O 1
ATOM 721 N N . ASN A 1 97 ? -27.726 5.700 -12.206 1.00 47.34 97 ASN A N 1
ATOM 722 C CA . ASN A 1 97 ? -27.061 4.834 -13.176 1.00 47.34 97 ASN A CA 1
ATOM 723 C C . ASN A 1 97 ? -26.042 3.930 -12.467 1.00 47.34 97 ASN A C 1
ATOM 725 O O . ASN A 1 97 ? -24.833 4.087 -12.603 1.00 47.34 97 ASN A O 1
ATOM 729 N N . THR A 1 98 ? -26.534 2.988 -11.667 1.00 51.53 98 THR A N 1
ATOM 730 C CA . THR A 1 98 ? -25.732 1.874 -11.176 1.00 51.53 98 THR A CA 1
ATOM 731 C C . THR A 1 98 ? -25.505 0.941 -12.355 1.00 51.53 98 THR A C 1
ATOM 733 O O . THR A 1 98 ? -26.457 0.449 -12.963 1.00 51.53 98 THR A O 1
ATOM 736 N N . SER A 1 99 ? -24.237 0.761 -12.727 1.00 52.38 99 SER A N 1
ATOM 737 C CA . SER A 1 99 ? -23.845 -0.116 -13.826 1.00 52.38 99 SER A CA 1
ATOM 738 C C . SER A 1 99 ? -24.495 -1.502 -13.657 1.00 52.38 99 SER A C 1
ATOM 740 O O . SER A 1 99 ? -24.597 -1.990 -12.524 1.00 52.38 99 SER A O 1
ATOM 742 N N . PRO A 1 100 ? -24.925 -2.168 -14.747 1.00 65.25 100 PRO A N 1
ATOM 743 C CA . PRO A 1 100 ? -25.552 -3.497 -14.694 1.00 65.25 100 PRO A CA 1
ATOM 744 C C . PRO A 1 100 ? -24.758 -4.502 -13.841 1.00 65.25 100 PRO A C 1
ATOM 746 O O . PRO A 1 100 ? -25.326 -5.255 -13.051 1.00 65.25 100 PRO A O 1
ATOM 749 N N . THR A 1 101 ? -23.428 -4.397 -13.887 1.00 61.09 101 THR A N 1
ATOM 750 C CA . THR A 1 101 ? -22.473 -5.194 -13.109 1.00 61.09 101 THR A CA 1
ATOM 751 C C . THR A 1 101 ? -22.658 -5.103 -11.590 1.00 61.09 101 THR A C 1
ATOM 753 O O . THR A 1 101 ? -22.496 -6.104 -10.892 1.00 61.09 101 THR A O 1
ATOM 756 N N . HIS A 1 102 ? -23.045 -3.945 -11.043 1.00 59.44 102 HIS A N 1
ATOM 757 C CA . HIS A 1 102 ? -23.245 -3.789 -9.597 1.00 59.44 102 HIS A CA 1
ATOM 758 C C . HIS A 1 102 ? -24.543 -4.435 -9.095 1.00 59.44 102 HIS A C 1
ATOM 760 O O . HIS A 1 102 ? -24.579 -4.944 -7.969 1.00 59.44 102 HIS A O 1
ATOM 766 N N . ARG A 1 103 ? -25.606 -4.439 -9.913 1.00 69.75 103 ARG A N 1
ATOM 767 C CA . ARG A 1 103 ? -26.867 -5.125 -9.577 1.00 69.75 103 ARG A CA 1
ATOM 768 C C . ARG A 1 103 ? -26.688 -6.638 -9.573 1.00 69.75 103 ARG A C 1
ATOM 770 O O . ARG A 1 103 ? -27.168 -7.294 -8.647 1.00 69.75 103 ARG A O 1
ATOM 777 N N . ASP A 1 104 ? -25.942 -7.168 -10.536 1.00 71.94 104 ASP A N 1
ATOM 778 C CA . ASP A 1 104 ? -25.674 -8.604 -10.628 1.00 71.94 104 ASP A CA 1
ATOM 779 C C . ASP A 1 104 ? -24.807 -9.099 -9.462 1.00 71.94 104 ASP A C 1
ATOM 781 O O . ASP A 1 104 ? -25.119 -10.123 -8.849 1.00 71.94 104 ASP A O 1
ATOM 785 N N . ALA A 1 105 ? -23.798 -8.321 -9.052 1.00 67.75 105 ALA A N 1
ATOM 786 C CA . ALA A 1 105 ? -22.982 -8.640 -7.880 1.00 67.75 105 ALA A CA 1
ATOM 787 C C . ALA A 1 105 ? -23.802 -8.666 -6.574 1.00 67.75 105 ALA A C 1
ATOM 789 O O . ALA A 1 105 ? -23.652 -9.581 -5.760 1.00 67.75 105 ALA A O 1
ATOM 790 N N . ARG A 1 106 ? -24.716 -7.701 -6.373 1.00 72.06 106 ARG A N 1
ATOM 791 C CA . ARG A 1 106 ? -25.601 -7.683 -5.191 1.00 72.06 106 ARG A CA 1
ATOM 792 C C . ARG A 1 106 ? -26.573 -8.864 -5.183 1.00 72.06 106 ARG A C 1
ATOM 794 O O . ARG A 1 106 ? -26.729 -9.507 -4.147 1.00 72.06 106 ARG A O 1
ATOM 801 N N . ARG A 1 107 ? -27.186 -9.191 -6.326 1.00 81.12 107 ARG A N 1
ATOM 802 C CA . ARG A 1 107 ? -28.086 -10.354 -6.454 1.00 81.12 107 ARG A CA 1
ATOM 803 C C . ARG A 1 107 ? -27.362 -11.675 -6.189 1.00 81.12 107 ARG A C 1
ATOM 805 O O . ARG A 1 107 ? -27.896 -12.529 -5.479 1.00 81.12 107 ARG A O 1
ATOM 812 N N . SER A 1 108 ? -26.134 -11.814 -6.691 1.00 83.44 108 SER A N 1
ATOM 813 C CA . SER A 1 108 ? -25.278 -12.974 -6.417 1.00 83.44 108 SER A CA 1
ATOM 814 C C . SER A 1 108 ? -24.971 -13.105 -4.920 1.00 83.44 108 SER A C 1
ATOM 816 O O . SER A 1 108 ? -25.151 -14.175 -4.339 1.00 83.44 108 SER A O 1
ATOM 818 N N . ARG A 1 109 ? -24.640 -11.990 -4.250 1.00 85.56 109 ARG A N 1
ATOM 819 C CA . ARG A 1 109 ? -24.368 -11.966 -2.803 1.00 85.56 109 ARG A CA 1
ATOM 820 C C . ARG A 1 109 ? -25.568 -12.405 -1.961 1.00 85.56 109 ARG A C 1
ATOM 822 O O . ARG A 1 109 ? -25.395 -13.217 -1.056 1.00 85.56 109 ARG A O 1
ATOM 829 N N . HIS A 1 110 ? -26.773 -11.915 -2.257 1.00 88.44 110 HIS A N 1
ATOM 830 C CA . HIS A 1 110 ? -27.983 -12.338 -1.536 1.00 88.44 110 HIS A CA 1
ATOM 831 C C . HIS A 1 110 ? -28.310 -13.819 -1.763 1.00 88.44 110 HIS A C 1
ATOM 833 O O . HIS A 1 110 ? -28.705 -14.514 -0.826 1.00 88.44 110 HIS A O 1
ATOM 839 N N . SER A 1 111 ? -28.103 -14.315 -2.985 1.00 89.12 111 SER A N 1
ATOM 840 C CA . SER A 1 111 ? -28.347 -15.720 -3.329 1.00 89.12 111 SER A CA 1
ATOM 841 C C . SER A 1 111 ? -27.379 -16.653 -2.600 1.00 89.12 111 SER A C 1
ATOM 843 O O . SER A 1 111 ? -27.814 -17.640 -2.007 1.00 89.12 111 SER A O 1
ATOM 845 N N . LEU A 1 112 ? -26.088 -16.299 -2.565 1.00 91.75 112 LEU A N 1
ATOM 846 C CA . LEU A 1 112 ? -25.077 -17.016 -1.785 1.00 91.75 112 LEU A CA 1
ATOM 847 C C . LEU A 1 112 ? -25.445 -17.016 -0.303 1.00 91.75 112 LEU A C 1
ATOM 849 O O . LEU A 1 112 ? -25.550 -18.081 0.294 1.00 91.75 112 LEU A O 1
ATOM 853 N N . HIS A 1 113 ? -25.717 -15.846 0.276 1.00 93.56 113 HIS A N 1
ATOM 854 C CA . HIS A 1 113 ? -26.055 -15.729 1.694 1.00 93.56 113 HIS A CA 1
ATOM 855 C C . HIS A 1 113 ? -27.243 -16.623 2.085 1.00 93.56 113 HIS A C 1
ATOM 857 O O . HIS A 1 113 ? -27.192 -17.317 3.099 1.00 93.56 113 HIS A O 1
ATOM 863 N N . ARG A 1 114 ? -28.293 -16.669 1.254 1.00 95.38 114 ARG A N 1
ATOM 864 C CA . ARG A 1 114 ? -29.455 -17.541 1.476 1.00 95.38 114 ARG A CA 1
ATOM 865 C C . ARG A 1 114 ? -29.106 -19.026 1.356 1.00 95.38 114 ARG A C 1
ATOM 867 O O . ARG A 1 114 ? -29.579 -19.814 2.167 1.00 95.38 114 ARG A O 1
ATOM 874 N N . ALA A 1 115 ? -28.273 -19.409 0.388 1.00 95.38 115 ALA A N 1
ATOM 875 C CA . ALA A 1 115 ? -27.824 -20.792 0.228 1.00 95.38 115 ALA A CA 1
ATOM 876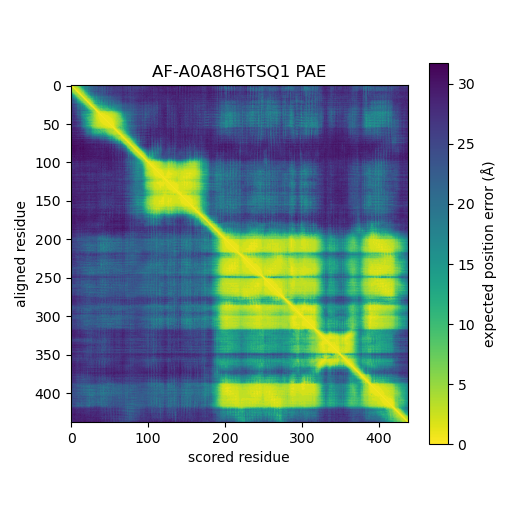 C C . ALA A 1 115 ? -26.965 -21.262 1.415 1.00 95.38 115 ALA A C 1
ATOM 878 O O . ALA A 1 115 ? -27.188 -22.350 1.942 1.00 95.38 115 ALA A O 1
ATOM 879 N N . PHE A 1 116 ? -26.043 -20.422 1.892 1.00 96.31 116 PHE A N 1
ATOM 880 C CA . PHE A 1 116 ? -25.244 -20.695 3.090 1.00 96.31 116 PHE A CA 1
ATOM 881 C C . PHE A 1 116 ? -26.113 -20.789 4.353 1.00 96.31 116 PHE A C 1
ATOM 883 O O . PHE A 1 116 ? -25.888 -21.668 5.182 1.00 96.31 116 PHE A O 1
ATOM 890 N N . ALA A 1 117 ? -27.126 -19.929 4.494 1.00 96.88 117 ALA A N 1
ATOM 891 C CA . ALA A 1 117 ? -28.045 -19.966 5.634 1.00 96.88 117 ALA A CA 1
ATOM 892 C C . ALA A 1 117 ? -28.958 -21.204 5.632 1.00 96.88 117 ALA A C 1
ATOM 894 O O . ALA A 1 117 ? -29.292 -21.714 6.697 1.00 96.88 117 ALA A O 1
ATOM 895 N N . ALA A 1 118 ? -29.354 -21.687 4.450 1.00 96.19 118 ALA A N 1
ATOM 896 C CA . ALA A 1 118 ? -30.231 -22.848 4.289 1.00 96.19 118 ALA A CA 1
ATOM 897 C C . ALA A 1 118 ? -29.493 -24.198 4.335 1.00 96.19 118 ALA A C 1
ATOM 899 O O . ALA A 1 118 ? -30.133 -25.242 4.410 1.00 96.19 118 ALA A O 1
ATOM 900 N N . THR A 1 119 ? -28.160 -24.197 4.254 1.00 97.31 119 THR A N 1
ATOM 901 C CA . THR A 1 119 ? -27.374 -25.434 4.269 1.00 97.31 119 THR A CA 1
ATOM 902 C C . THR A 1 119 ? -27.085 -25.841 5.706 1.00 97.31 119 THR A C 1
ATOM 904 O O . THR A 1 119 ? -26.271 -25.220 6.393 1.00 97.31 119 THR A O 1
ATOM 907 N N . GLU A 1 120 ? -27.754 -26.897 6.155 1.00 97.25 120 GLU A N 1
ATOM 908 C CA . GLU A 1 120 ? -27.517 -27.502 7.461 1.00 97.25 120 GLU A CA 1
ATOM 909 C C . GLU A 1 120 ? -26.277 -28.399 7.427 1.00 97.25 120 GLU A C 1
ATOM 911 O O . GLU A 1 120 ? -26.040 -29.147 6.474 1.00 97.25 120 GLU A O 1
ATOM 916 N N . VAL A 1 121 ? -25.470 -28.322 8.483 1.00 96.56 121 VAL A N 1
ATOM 917 C CA . VAL A 1 121 ? -24.302 -29.180 8.678 1.00 96.56 121 VAL A CA 1
ATOM 918 C C . VAL A 1 121 ? -24.639 -30.146 9.817 1.00 96.56 121 VAL A C 1
ATOM 920 O O . VAL A 1 121 ? -24.981 -29.679 10.902 1.00 96.56 121 VAL A O 1
ATOM 923 N N . PRO A 1 122 ? -24.571 -31.477 9.619 1.00 96.06 122 PRO A N 1
ATOM 924 C CA . PRO A 1 122 ? -24.964 -32.438 10.649 1.00 96.06 122 PRO A CA 1
ATOM 925 C C . PRO A 1 122 ? -24.245 -32.189 11.982 1.00 96.06 122 PRO A C 1
ATOM 927 O O . PRO A 1 122 ? -23.016 -32.180 12.026 1.00 96.06 122 PRO A O 1
ATOM 930 N N . GLY A 1 123 ? -25.014 -31.984 13.057 1.00 93.94 123 GLY A N 1
ATOM 931 C CA . GLY A 1 123 ? -24.485 -31.737 14.406 1.00 93.94 123 GLY A CA 1
ATOM 932 C C . GLY A 1 123 ? -23.987 -30.310 14.673 1.00 93.94 123 GLY A C 1
ATOM 933 O O . GLY A 1 123 ? -23.430 -30.054 15.738 1.00 93.94 123 GLY A O 1
ATOM 934 N N . HIS A 1 124 ? -24.189 -29.376 13.742 1.00 94.75 124 HIS A N 1
ATOM 935 C CA . HIS A 1 124 ? -23.714 -27.997 13.837 1.00 94.75 124 HIS A CA 1
ATOM 936 C C . HIS A 1 124 ? -24.811 -26.998 13.427 1.00 94.75 124 HIS A C 1
ATOM 938 O O . HIS A 1 124 ? -25.800 -27.388 12.805 1.00 94.75 124 HIS A O 1
ATOM 944 N N . PRO A 1 125 ? -24.672 -25.700 13.771 1.00 95.06 125 PRO A N 1
ATOM 945 C CA . PRO A 1 125 ? -25.532 -24.663 13.205 1.00 95.06 125 PRO A CA 1
ATOM 946 C C . PRO A 1 125 ? -25.386 -24.598 11.674 1.00 95.06 125 PRO A C 1
ATOM 948 O O . PRO A 1 125 ? -24.526 -25.253 11.085 1.00 95.06 125 PRO A O 1
ATOM 951 N N . ASN A 1 126 ? -26.225 -23.802 11.007 1.00 97.00 126 ASN A N 1
ATOM 952 C CA . ASN A 1 126 ? -26.138 -23.656 9.552 1.00 97.00 126 ASN A CA 1
ATOM 953 C C . ASN A 1 126 ? -24.745 -23.183 9.091 1.00 97.00 126 ASN A C 1
ATOM 955 O O . ASN A 1 126 ? -23.992 -22.541 9.832 1.00 97.00 126 ASN A O 1
ATOM 959 N N . LEU A 1 127 ? -24.411 -23.499 7.839 1.00 96.94 127 LEU A N 1
ATOM 960 C CA . LEU A 1 127 ? -23.092 -23.237 7.268 1.00 96.94 127 LEU A CA 1
ATOM 961 C C . LEU A 1 127 ? -22.714 -21.749 7.340 1.00 96.94 127 LEU A C 1
ATOM 963 O O . LEU A 1 127 ? -21.552 -21.436 7.576 1.00 96.94 127 LEU A O 1
ATOM 967 N N . LEU A 1 128 ? -23.677 -20.832 7.204 1.00 97.12 128 LEU A N 1
ATOM 968 C CA . LEU A 1 128 ? -23.437 -19.392 7.341 1.00 97.12 128 LEU A CA 1
ATOM 969 C C . LEU A 1 128 ? -22.892 -19.018 8.730 1.00 97.12 128 LEU A C 1
ATOM 971 O O . LEU A 1 128 ? -21.904 -18.290 8.821 1.00 97.12 128 LEU A O 1
ATOM 975 N N . ILE A 1 129 ? -23.499 -19.529 9.805 1.00 96.69 129 ILE A N 1
ATOM 976 C CA . ILE A 1 129 ? -23.046 -19.280 11.181 1.00 96.69 129 ILE A CA 1
ATOM 977 C C . ILE A 1 129 ? -21.651 -19.870 11.395 1.00 96.69 129 ILE A C 1
ATOM 979 O O . ILE A 1 129 ? -20.799 -19.215 11.994 1.00 96.69 129 ILE A O 1
ATOM 983 N N . ILE A 1 130 ? -21.390 -21.072 10.871 1.00 96.56 130 ILE A N 1
ATOM 984 C CA . ILE A 1 130 ? -20.064 -21.695 10.964 1.00 96.56 130 ILE A CA 1
ATOM 985 C C . ILE A 1 130 ? -19.013 -20.848 10.237 1.00 96.56 130 ILE A C 1
ATOM 987 O O . ILE A 1 130 ? -17.956 -20.584 10.800 1.00 96.56 130 ILE A O 1
ATOM 991 N N . MET A 1 131 ? -19.304 -20.375 9.022 1.00 96.38 131 MET A N 1
ATOM 992 C CA . MET A 1 131 ? -18.389 -19.520 8.257 1.00 96.38 131 MET A CA 1
ATOM 993 C C . MET A 1 131 ? -18.124 -18.190 8.974 1.00 96.38 131 MET A C 1
ATOM 995 O O . MET A 1 131 ? -16.976 -17.756 9.032 1.00 96.38 131 MET A O 1
ATOM 999 N N . HIS A 1 132 ? -19.144 -17.577 9.588 1.00 95.31 132 HIS A N 1
ATOM 1000 C CA . HIS A 1 132 ? -18.956 -16.400 10.443 1.00 95.31 132 HIS A CA 1
ATOM 1001 C C . HIS A 1 132 ? -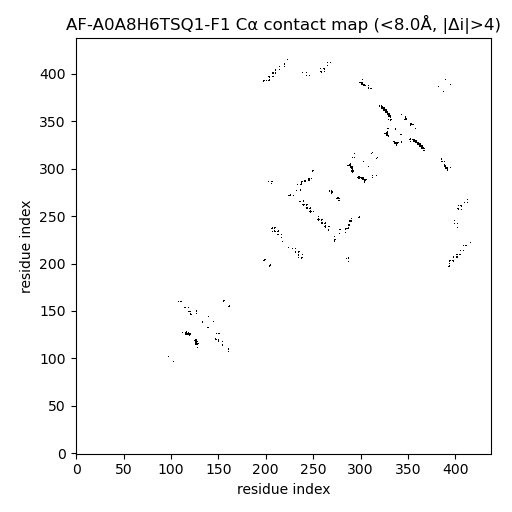18.095 -16.700 11.672 1.00 95.31 132 HIS A C 1
ATOM 1003 O O . HIS A 1 132 ? -17.249 -15.888 12.037 1.00 95.31 132 HIS A O 1
ATOM 1009 N N . HIS A 1 133 ? -18.278 -17.863 12.298 1.00 95.38 133 HIS A N 1
ATOM 1010 C CA . HIS A 1 133 ? -17.481 -18.267 13.450 1.00 95.38 133 HIS A CA 1
ATOM 1011 C C . HIS A 1 133 ? -16.018 -18.533 13.074 1.00 95.38 133 HIS A C 1
ATOM 1013 O O . HIS A 1 133 ? -15.120 -18.115 13.800 1.00 95.38 133 HIS A O 1
ATOM 1019 N N . ILE A 1 134 ? -15.760 -19.165 11.926 1.00 95.94 134 ILE A N 1
ATOM 1020 C CA . ILE A 1 134 ? -14.403 -19.372 11.396 1.00 95.94 134 ILE A CA 1
ATOM 1021 C C . ILE A 1 134 ? -13.759 -18.028 11.056 1.00 95.94 134 ILE A C 1
ATOM 1023 O O . ILE A 1 134 ? -12.612 -17.809 11.424 1.00 95.94 134 ILE A O 1
ATOM 1027 N N . ALA A 1 135 ? -14.495 -17.110 10.424 1.00 91.38 135 ALA A N 1
ATOM 1028 C CA . ALA A 1 135 ? -13.993 -15.770 10.125 1.00 91.38 135 ALA A CA 1
ATOM 1029 C C . ALA A 1 135 ? -13.652 -14.983 11.403 1.00 91.38 135 ALA A C 1
ATOM 1031 O O . ALA A 1 135 ? -12.626 -14.317 11.457 1.00 91.38 135 ALA A O 1
ATOM 1032 N N . ALA A 1 136 ? -14.475 -15.096 12.450 1.00 86.75 136 ALA A N 1
ATOM 1033 C CA . ALA A 1 136 ? -14.243 -14.408 13.718 1.00 86.75 136 ALA A CA 1
ATOM 1034 C C . ALA A 1 136 ? -13.118 -15.038 14.561 1.00 86.75 136 ALA A C 1
ATOM 1036 O O . ALA A 1 136 ? -12.405 -14.327 15.263 1.00 86.75 136 ALA A O 1
ATOM 1037 N N . SER A 1 137 ? -12.971 -16.365 14.531 1.00 92.06 137 SER A N 1
ATOM 1038 C CA . SER A 1 137 ? -12.012 -17.098 15.375 1.00 92.06 137 SER A CA 1
ATOM 1039 C C . SER A 1 137 ? -10.691 -17.437 14.677 1.00 92.06 137 SER A C 1
ATOM 1041 O O . SER A 1 137 ? -9.719 -17.783 15.349 1.00 92.06 137 SER A O 1
ATOM 1043 N N . GLY A 1 138 ? -10.648 -17.389 13.342 1.00 89.62 138 GLY A N 1
ATOM 1044 C CA . GLY A 1 138 ? -9.509 -17.809 12.522 1.00 89.62 138 GLY A CA 1
ATOM 1045 C C . GLY A 1 138 ? -9.175 -19.301 12.621 1.00 89.62 138 GLY A C 1
ATOM 1046 O O . GLY A 1 138 ? -8.096 -19.715 12.204 1.00 89.62 138 GLY A O 1
ATOM 1047 N N . ARG A 1 139 ? -10.049 -20.124 13.217 1.00 91.25 139 ARG A N 1
ATOM 1048 C CA . ARG A 1 139 ? -9.801 -21.553 13.452 1.00 91.25 139 ARG A CA 1
ATOM 1049 C C . ARG A 1 139 ? -11.017 -22.385 13.063 1.00 91.25 139 ARG A C 1
ATOM 1051 O O . ARG A 1 139 ? -12.158 -21.969 13.229 1.00 91.25 139 ARG A O 1
ATOM 1058 N N . VAL A 1 140 ? -10.762 -23.599 12.578 1.00 94.75 140 VAL A N 1
ATOM 1059 C CA . VAL A 1 140 ? -11.798 -24.606 12.310 1.00 94.75 140 VAL A CA 1
ATOM 1060 C C . VAL A 1 140 ? -11.754 -25.637 13.432 1.00 94.75 140 VAL A C 1
ATOM 1062 O O . VAL A 1 140 ? -10.691 -26.172 13.736 1.00 94.75 140 VAL A O 1
ATOM 1065 N N . ALA A 1 141 ? -12.893 -25.918 14.065 1.00 91.81 141 ALA A N 1
ATOM 1066 C CA . ALA A 1 141 ? -12.947 -26.894 15.149 1.00 91.81 141 ALA A CA 1
ATOM 1067 C C . ALA A 1 141 ? -12.592 -28.305 14.640 1.00 91.81 141 ALA A C 1
ATOM 1069 O O . ALA A 1 141 ? -13.119 -28.765 13.618 1.00 91.81 141 ALA A O 1
ATOM 1070 N N . ASN A 1 142 ? -11.721 -29.005 15.370 1.00 89.06 142 ASN A N 1
ATOM 1071 C CA . ASN A 1 142 ? -11.302 -30.368 15.037 1.00 89.06 142 ASN A CA 1
ATOM 1072 C C . ASN A 1 142 ? -12.526 -31.297 14.954 1.00 89.06 142 ASN A C 1
ATOM 1074 O O . ASN A 1 142 ? -13.391 -31.276 15.825 1.00 89.06 142 ASN A O 1
ATOM 1078 N N . GLY A 1 143 ? -12.619 -32.083 13.879 1.00 90.06 143 GLY A N 1
ATOM 1079 C CA . GLY A 1 143 ? -13.766 -32.958 13.597 1.00 90.06 143 GLY A CA 1
ATOM 1080 C C . GLY A 1 143 ? -14.884 -32.326 12.757 1.00 90.06 143 GLY A C 1
ATOM 1081 O O . GLY A 1 143 ? -15.667 -33.056 12.157 1.00 90.06 143 GLY A O 1
ATOM 1082 N N . THR A 1 144 ? -14.925 -30.996 12.614 1.00 94.25 144 THR A N 1
ATOM 1083 C CA . THR A 1 144 ? -15.969 -30.301 11.824 1.00 94.25 144 THR A CA 1
ATOM 1084 C C . THR A 1 144 ? -15.562 -30.045 10.370 1.00 94.25 144 THR A C 1
ATOM 1086 O O . THR A 1 144 ? -16.417 -29.937 9.490 1.00 94.25 144 THR A O 1
ATOM 1089 N N . ALA A 1 145 ? -14.255 -30.021 10.088 1.00 94.50 145 ALA A N 1
ATOM 1090 C CA . ALA A 1 145 ? -13.700 -29.655 8.783 1.00 94.50 145 ALA A CA 1
ATOM 1091 C C . ALA A 1 145 ? -14.254 -30.499 7.620 1.00 94.50 145 ALA A C 1
ATOM 1093 O O . ALA A 1 145 ? -14.585 -29.963 6.563 1.00 94.50 145 ALA A O 1
ATOM 1094 N N . LEU A 1 146 ? -14.418 -31.813 7.818 1.00 94.94 146 LEU A N 1
ATOM 1095 C CA . LEU A 1 146 ? -14.959 -32.701 6.786 1.00 94.94 146 LEU A CA 1
ATOM 1096 C C . LEU A 1 146 ? -16.444 -32.422 6.507 1.00 94.94 146 LEU A C 1
ATOM 1098 O O . LEU A 1 146 ? -16.868 -32.434 5.351 1.00 94.94 146 LEU A O 1
ATOM 1102 N N . ALA A 1 147 ? -17.234 -32.159 7.552 1.00 94.56 147 ALA A N 1
ATOM 1103 C CA . ALA A 1 147 ? -18.654 -31.843 7.423 1.00 94.56 147 ALA A CA 1
ATOM 1104 C C . ALA A 1 147 ? -18.858 -30.489 6.726 1.00 94.56 147 ALA A C 1
ATOM 1106 O O . ALA A 1 147 ? -19.677 -30.385 5.813 1.00 94.56 147 ALA A O 1
ATOM 1107 N N . ILE A 1 148 ? -18.040 -29.493 7.078 1.00 96.00 148 ILE A N 1
ATOM 1108 C CA . ILE A 1 148 ? -18.016 -28.177 6.429 1.00 96.00 148 ILE A CA 1
ATOM 1109 C C . ILE A 1 148 ? -17.630 -28.317 4.956 1.00 96.00 148 ILE A C 1
ATOM 1111 O O . ILE A 1 148 ? -18.334 -27.802 4.095 1.00 96.00 148 ILE A O 1
ATOM 1115 N N . SER A 1 149 ? -16.569 -29.067 4.640 1.00 95.81 149 SER A N 1
ATOM 1116 C CA . SER A 1 149 ? -16.140 -29.304 3.255 1.00 95.81 149 SER A CA 1
ATOM 1117 C C . SER A 1 149 ? -17.255 -29.934 2.411 1.00 95.81 149 SER A C 1
ATOM 1119 O O . SER A 1 149 ? -17.566 -29.452 1.321 1.00 95.81 149 SER A O 1
ATOM 1121 N N . ARG A 1 150 ? -17.949 -30.952 2.942 1.00 96.62 150 ARG A N 1
ATOM 1122 C CA . ARG A 1 150 ? -19.104 -31.569 2.267 1.00 96.62 150 ARG A CA 1
ATOM 1123 C C . ARG A 1 150 ? -20.257 -30.587 2.062 1.00 96.62 150 ARG A C 1
ATOM 1125 O O . ARG A 1 150 ? -20.856 -30.592 0.989 1.00 96.62 150 ARG A O 1
ATOM 1132 N N . ALA A 1 151 ? -20.546 -29.741 3.047 1.00 96.75 151 ALA A N 1
ATOM 1133 C CA . ALA A 1 151 ? -21.593 -28.728 2.953 1.00 96.75 151 ALA A CA 1
ATOM 1134 C C . ALA A 1 151 ? -21.250 -27.629 1.931 1.00 96.75 151 ALA A C 1
ATOM 1136 O O . ALA A 1 151 ? -22.091 -27.272 1.111 1.00 96.75 151 ALA A O 1
ATOM 1137 N N . VAL A 1 152 ? -20.000 -27.158 1.894 1.00 95.81 152 VAL A N 1
ATOM 1138 C CA . VAL A 1 152 ? -19.518 -26.200 0.883 1.00 95.81 152 VAL A CA 1
ATOM 1139 C C . VAL A 1 152 ? -19.588 -26.811 -0.516 1.00 95.81 152 VAL A C 1
ATOM 1141 O O . VAL A 1 152 ? -20.059 -26.159 -1.445 1.00 95.81 152 VAL A O 1
ATOM 1144 N N . LEU A 1 153 ? -19.195 -28.078 -0.676 1.00 94.81 153 LEU A N 1
ATOM 1145 C CA . LEU A 1 153 ? -19.336 -28.793 -1.946 1.00 94.81 153 LEU A CA 1
ATOM 1146 C C . LEU A 1 153 ? -20.805 -28.977 -2.352 1.00 94.81 153 LEU A C 1
ATOM 1148 O O . LEU A 1 153 ? -21.109 -28.945 -3.543 1.00 94.81 153 LEU A O 1
ATOM 1152 N N . ALA A 1 154 ? -21.722 -29.154 -1.398 1.00 95.06 154 ALA A N 1
ATOM 1153 C CA . ALA A 1 154 ? -23.155 -29.200 -1.677 1.00 95.06 154 ALA A CA 1
ATOM 1154 C C . ALA A 1 154 ? -23.673 -27.840 -2.173 1.00 95.06 154 ALA A C 1
ATOM 1156 O O . ALA A 1 154 ? -24.353 -27.798 -3.195 1.00 95.06 154 ALA A O 1
ATOM 1157 N N . VAL A 1 155 ? -23.270 -26.732 -1.536 1.00 95.31 155 VAL A N 1
ATOM 1158 C CA . VAL A 1 155 ? -23.583 -25.364 -1.995 1.00 95.31 155 VAL A CA 1
ATOM 1159 C C . VAL A 1 155 ? -22.988 -25.092 -3.378 1.00 95.31 155 VAL A C 1
ATOM 1161 O O . VAL A 1 155 ? -23.672 -24.552 -4.245 1.00 95.31 155 VAL A O 1
ATOM 1164 N N . ALA A 1 156 ? -21.750 -25.527 -3.629 1.00 90.94 156 ALA A N 1
ATOM 1165 C CA . ALA A 1 156 ? -21.081 -25.392 -4.925 1.00 90.94 156 ALA A CA 1
ATOM 1166 C C . ALA A 1 156 ? -21.802 -26.144 -6.060 1.00 90.94 156 ALA A C 1
ATOM 1168 O O . ALA A 1 156 ? -21.692 -25.772 -7.228 1.00 90.94 156 ALA A O 1
ATOM 1169 N N . LYS A 1 157 ? -22.557 -27.198 -5.725 1.00 92.31 157 LYS A N 1
ATOM 1170 C CA . LYS A 1 157 ? -23.374 -27.964 -6.675 1.00 92.31 157 LYS A CA 1
ATOM 1171 C C . LYS A 1 157 ? -24.751 -27.353 -6.929 1.00 9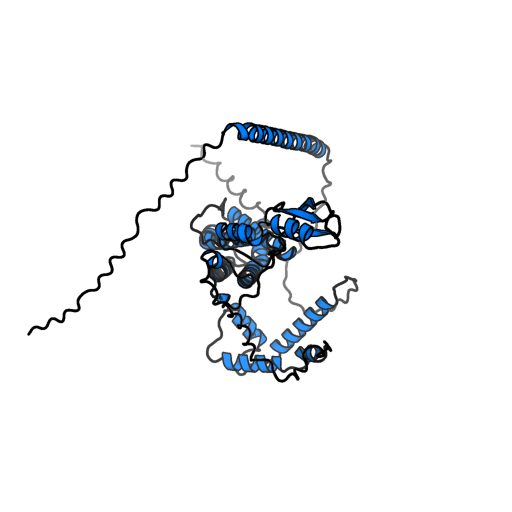2.31 157 LYS A C 1
ATOM 1173 O O . LYS A 1 157 ? -25.429 -27.807 -7.848 1.00 92.31 157 LYS A O 1
ATOM 1178 N N . LEU A 1 158 ? -25.179 -26.349 -6.160 1.00 93.69 158 LEU A N 1
ATOM 1179 C CA . LEU A 1 158 ? -26.483 -25.728 -6.364 1.00 93.69 158 LEU A CA 1
ATOM 1180 C C . LEU A 1 158 ? -26.499 -24.954 -7.690 1.00 93.69 158 LEU A C 1
ATOM 1182 O O . LEU A 1 158 ? -25.804 -23.953 -7.882 1.00 93.69 158 LEU A O 1
ATOM 1186 N N . GLU A 1 159 ? -27.328 -25.421 -8.624 1.00 87.50 159 GLU A N 1
ATOM 1187 C CA . GLU A 1 159 ? -27.422 -24.848 -9.970 1.00 87.50 159 GLU A CA 1
ATOM 1188 C C . GLU A 1 159 ? -27.949 -23.408 -9.981 1.00 87.50 159 GLU A C 1
ATOM 1190 O O . GLU A 1 159 ? -27.720 -22.676 -10.936 1.00 87.50 159 GLU A O 1
ATOM 1195 N N . ASN A 1 160 ? -28.617 -22.958 -8.921 1.00 84.44 160 ASN A N 1
ATOM 1196 C CA . ASN A 1 160 ? -29.101 -21.581 -8.807 1.00 84.44 160 ASN A CA 1
ATOM 1197 C C . ASN A 1 160 ? -27.971 -20.552 -8.590 1.00 84.44 160 ASN A C 1
ATOM 1199 O O . ASN A 1 160 ? -28.140 -19.397 -8.972 1.00 84.44 160 ASN A O 1
ATOM 1203 N N . LEU A 1 161 ? -26.823 -20.958 -8.034 1.00 81.81 161 LEU A N 1
ATOM 1204 C CA . LEU A 1 161 ? -25.667 -20.083 -7.799 1.00 81.81 161 LEU A CA 1
ATOM 1205 C C . LEU A 1 161 ? -24.730 -20.012 -9.011 1.00 81.81 161 LEU A C 1
ATOM 1207 O O . LEU A 1 161 ? -24.174 -18.957 -9.302 1.00 81.81 161 LEU A O 1
ATOM 1211 N N . PHE A 1 162 ? -24.582 -21.125 -9.736 1.00 81.62 162 PHE A N 1
ATOM 1212 C CA . PHE A 1 162 ? -23.610 -21.262 -10.832 1.00 81.62 162 PHE A CA 1
ATOM 1213 C C . PHE A 1 162 ? -24.251 -21.509 -12.206 1.00 81.62 162 PHE A C 1
ATOM 1215 O O . PHE A 1 162 ? -23.560 -21.594 -13.222 1.00 81.62 162 PHE A O 1
ATOM 1222 N N . GLY A 1 163 ? -25.578 -21.611 -12.282 1.00 74.19 163 GLY A N 1
ATOM 1223 C CA . GLY A 1 163 ? -26.304 -21.837 -13.532 1.00 74.19 163 GLY A CA 1
ATOM 1224 C C . GLY A 1 163 ? -26.227 -20.655 -14.495 1.00 74.19 163 GLY A C 1
ATOM 1225 O O . GLY A 1 163 ? -26.234 -20.861 -15.707 1.00 74.19 163 GLY A O 1
ATOM 1226 N N . SER A 1 164 ? -26.084 -19.426 -13.987 1.00 67.31 164 SER A N 1
ATOM 1227 C CA . SER A 1 164 ? -25.841 -18.238 -14.818 1.00 67.31 164 SER A CA 1
ATOM 1228 C C . SER A 1 164 ? -24.431 -18.232 -15.421 1.00 67.31 164 SER A C 1
ATOM 1230 O O . SER A 1 164 ? -24.273 -17.848 -16.576 1.00 67.31 164 SER A O 1
ATOM 1232 N N . LEU A 1 165 ? -23.428 -18.749 -14.698 1.00 62.81 165 LEU A N 1
ATOM 1233 C CA . LEU A 1 165 ? -22.056 -18.924 -15.194 1.00 62.81 165 LEU A CA 1
ATOM 1234 C C . LEU A 1 165 ? -21.987 -19.942 -16.339 1.00 62.81 165 LEU A C 1
ATOM 1236 O O . LEU A 1 165 ? -21.285 -19.709 -17.315 1.00 62.81 165 LEU A O 1
ATOM 1240 N N . LYS A 1 166 ? -22.766 -21.030 -16.267 1.00 67.38 166 LYS A N 1
ATOM 1241 C CA . LYS A 1 166 ? -22.849 -22.030 -17.350 1.00 67.38 166 LYS A CA 1
ATOM 1242 C C . LYS A 1 166 ? -23.622 -21.540 -18.582 1.00 67.38 166 LYS A C 1
ATOM 1244 O O . LYS A 1 166 ? -23.401 -22.054 -19.673 1.00 67.38 166 LYS A O 1
ATOM 1249 N N . LYS A 1 167 ? -24.539 -20.579 -18.414 1.00 58.44 167 LYS A N 1
ATOM 1250 C CA . LYS A 1 167 ? -25.344 -19.990 -19.503 1.00 58.44 167 LYS A CA 1
ATOM 1251 C C . LYS A 1 167 ? -24.717 -18.739 -20.120 1.00 58.44 167 LYS A C 1
ATOM 1253 O O . LYS A 1 167 ? -25.201 -18.280 -21.152 1.00 58.44 167 LYS A O 1
ATOM 1258 N N . SER A 1 168 ? -23.647 -18.208 -19.528 1.00 56.44 168 SER A N 1
ATOM 1259 C CA . SER A 1 168 ? -22.799 -17.216 -20.180 1.00 56.44 168 SER A CA 1
ATOM 1260 C C . SER A 1 168 ? -22.159 -17.870 -21.404 1.00 56.44 168 SER A C 1
ATOM 1262 O O . SER A 1 168 ? -21.178 -18.602 -21.290 1.00 56.44 168 SER A O 1
ATOM 1264 N N . GLN A 1 169 ? -22.741 -17.633 -22.584 1.00 47.19 169 GLN A N 1
ATOM 1265 C CA . GLN A 1 169 ? -22.132 -17.920 -23.883 1.00 47.19 169 GLN A CA 1
ATOM 1266 C C . GLN A 1 169 ? -20.920 -16.999 -24.119 1.00 47.19 169 GLN A C 1
ATOM 1268 O O . GLN A 1 169 ? -20.831 -16.310 -25.131 1.00 47.19 169 GLN A O 1
ATOM 1273 N N . ALA A 1 170 ? -19.960 -16.966 -23.192 1.00 51.03 170 ALA A N 1
ATOM 1274 C CA . ALA A 1 170 ? -18.609 -16.594 -23.563 1.00 51.03 170 ALA A CA 1
ATOM 1275 C C . ALA A 1 170 ? -18.155 -17.666 -24.570 1.00 51.03 170 ALA A C 1
ATOM 1277 O O . ALA A 1 170 ? -18.210 -18.860 -24.254 1.00 51.03 170 ALA A O 1
ATOM 1278 N N . PRO A 1 171 ? -17.817 -17.293 -25.813 1.00 44.69 171 PRO A N 1
ATOM 1279 C CA . PRO A 1 171 ? -17.576 -18.264 -26.860 1.00 44.69 171 PRO A CA 1
ATOM 1280 C C . PRO A 1 171 ? -16.387 -19.137 -26.455 1.00 44.69 171 PRO A C 1
ATOM 1282 O O . PRO A 1 171 ? -15.245 -18.687 -26.452 1.00 44.69 171 PRO A O 1
ATOM 1285 N N . ASN A 1 172 ? -16.639 -20.423 -26.199 1.00 48.03 172 ASN A N 1
ATOM 1286 C CA . ASN A 1 172 ? -15.628 -21.487 -26.078 1.00 48.03 172 ASN A CA 1
ATOM 1287 C C . ASN A 1 172 ? -14.832 -21.709 -27.393 1.00 48.03 172 ASN A C 1
ATOM 1289 O O . ASN A 1 172 ? -14.240 -22.763 -27.611 1.00 48.03 172 ASN A O 1
ATOM 1293 N N . ALA A 1 173 ? -14.827 -20.732 -28.303 1.00 47.00 173 ALA A N 1
ATOM 1294 C CA . ALA A 1 173 ? -14.339 -20.843 -29.669 1.00 47.00 173 ALA A CA 1
ATOM 1295 C C . ALA A 1 173 ? -12.824 -20.612 -29.828 1.00 47.00 173 ALA A C 1
ATOM 1297 O O . ALA A 1 173 ? -12.320 -20.772 -30.934 1.00 47.00 173 ALA A O 1
ATOM 1298 N N . VAL A 1 174 ? -12.070 -20.273 -28.773 1.00 51.25 174 VAL A N 1
ATOM 1299 C CA . VAL A 1 174 ? -10.640 -19.897 -28.917 1.00 51.25 174 VAL A CA 1
ATOM 1300 C C . VAL A 1 174 ? -9.651 -20.944 -28.373 1.00 51.25 174 VAL A C 1
ATOM 1302 O O . VAL A 1 174 ? -8.444 -20.797 -28.540 1.00 51.25 174 VAL A O 1
ATOM 1305 N N . LEU A 1 175 ? -10.114 -22.072 -27.820 1.00 47.62 175 LEU A N 1
ATOM 1306 C CA . LEU A 1 175 ? -9.228 -23.142 -27.318 1.00 47.62 175 LEU A CA 1
ATOM 1307 C C . LEU A 1 175 ? -9.419 -24.493 -28.024 1.00 47.62 175 LEU A C 1
ATOM 1309 O O . LEU A 1 175 ? -9.327 -25.555 -27.418 1.00 47.62 175 LEU A O 1
ATOM 1313 N N . LYS A 1 176 ? -9.630 -24.466 -29.342 1.00 48.69 176 LYS A N 1
ATOM 1314 C CA . LYS A 1 176 ? -9.358 -25.618 -30.215 1.00 48.69 176 LYS A CA 1
ATOM 1315 C C . LYS A 1 176 ? -8.426 -25.201 -31.349 1.00 48.69 176 LYS A C 1
ATOM 1317 O O . LYS A 1 176 ? -8.819 -25.164 -32.511 1.00 48.69 176 LYS A O 1
ATOM 1322 N N . ARG A 1 177 ? -7.165 -24.893 -31.023 1.00 56.84 177 ARG A N 1
ATOM 1323 C CA . ARG A 1 177 ? -6.103 -24.950 -32.037 1.00 56.84 177 ARG A CA 1
ATOM 1324 C C . ARG A 1 177 ? -5.854 -26.423 -32.351 1.00 56.84 177 ARG A C 1
ATOM 1326 O O . ARG A 1 177 ? -5.274 -27.153 -31.555 1.00 56.84 177 ARG A O 1
ATOM 1333 N N . LYS A 1 178 ? -6.361 -26.841 -33.508 1.00 47.50 178 LYS A N 1
ATOM 1334 C CA . LYS A 1 178 ? -6.053 -28.09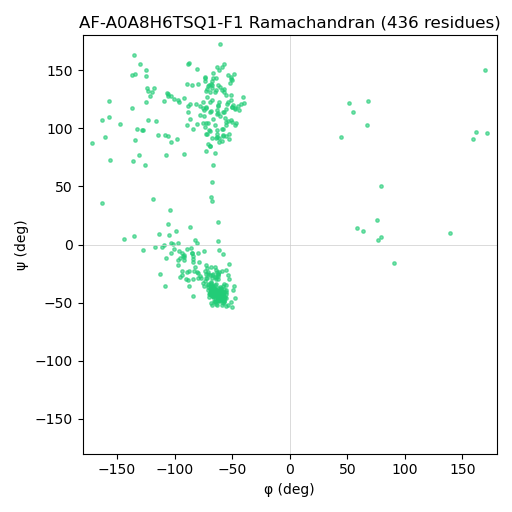5 -34.192 1.00 47.50 178 LYS A CA 1
ATOM 1335 C C . LYS A 1 178 ? -4.545 -28.127 -34.480 1.00 47.50 178 LYS A C 1
ATOM 1337 O O . LYS A 1 178 ? -4.082 -27.464 -35.401 1.00 47.50 178 LYS A O 1
ATOM 1342 N N . ARG A 1 179 ? -3.784 -28.836 -33.643 1.00 51.62 179 ARG A N 1
ATOM 1343 C CA . ARG A 1 179 ? -2.361 -29.139 -33.851 1.00 51.62 179 ARG A CA 1
ATOM 1344 C C . ARG A 1 179 ? -2.266 -30.480 -34.576 1.00 51.62 179 ARG A C 1
ATOM 1346 O O . ARG A 1 179 ? -1.991 -31.491 -33.949 1.00 51.62 179 ARG A O 1
ATOM 1353 N N . ASP A 1 180 ? -2.515 -30.463 -35.882 1.00 45.31 180 ASP A N 1
ATOM 1354 C CA . ASP A 1 180 ? -2.130 -31.554 -36.781 1.00 45.31 180 ASP A CA 1
ATOM 1355 C C . ASP A 1 180 ? -0.894 -31.091 -37.556 1.00 45.31 180 ASP A C 1
ATOM 1357 O O . ASP A 1 180 ? -0.990 -30.461 -38.607 1.00 45.31 180 ASP A O 1
ATOM 1361 N N . GLY A 1 181 ? 0.276 -31.337 -36.973 1.00 42.69 181 GLY A N 1
ATOM 1362 C CA . GLY A 1 181 ? 1.574 -31.116 -37.597 1.00 42.69 181 GLY A CA 1
ATOM 1363 C C . GLY A 1 181 ? 2.545 -32.176 -37.080 1.00 42.69 181 GLY A C 1
ATOM 1364 O O . GLY A 1 181 ? 2.958 -32.075 -35.923 1.00 42.69 181 GLY A O 1
ATOM 1365 N N . PRO A 1 182 ? 2.874 -33.213 -37.869 1.00 47.28 182 PRO A N 1
ATOM 1366 C CA . PRO A 1 182 ? 3.873 -34.197 -37.480 1.00 47.28 182 PRO A CA 1
ATOM 1367 C C . PRO A 1 182 ? 5.257 -33.550 -37.618 1.00 47.28 182 PRO A C 1
ATOM 1369 O O . PRO A 1 182 ? 5.687 -33.252 -38.727 1.00 47.28 182 PRO A O 1
ATOM 1372 N N . GLY A 1 183 ? 5.928 -33.287 -36.493 1.00 51.19 183 GLY A N 1
ATOM 1373 C CA . GLY A 1 183 ? 7.320 -32.811 -36.497 1.00 51.19 183 GLY A CA 1
ATOM 1374 C C . GLY A 1 183 ? 7.689 -31.712 -35.498 1.00 51.19 183 GLY A C 1
ATOM 1375 O O . GLY A 1 183 ? 8.776 -31.164 -35.604 1.00 51.19 183 GLY A O 1
ATOM 1376 N N . SER A 1 184 ? 6.832 -31.362 -34.534 1.00 42.69 184 SER A N 1
ATOM 1377 C CA . SER A 1 184 ? 7.233 -30.444 -33.458 1.00 42.69 184 SER A CA 1
ATOM 1378 C C . SER A 1 184 ? 7.825 -31.248 -32.306 1.00 42.69 184 SER A C 1
ATOM 1380 O O . SER A 1 184 ? 7.078 -31.844 -31.530 1.00 42.69 184 SER A O 1
ATOM 1382 N N . GLU A 1 185 ? 9.153 -31.241 -32.206 1.00 46.06 185 GLU A N 1
ATOM 1383 C CA . GLU A 1 185 ? 9.887 -31.651 -31.010 1.00 46.06 185 GLU A CA 1
ATOM 1384 C C . GLU A 1 185 ? 9.296 -30.985 -29.760 1.00 46.06 185 GLU A C 1
ATOM 1386 O O . GLU A 1 185 ? 8.711 -29.895 -29.810 1.00 46.06 185 GLU A O 1
ATOM 1391 N N . ALA A 1 186 ? 9.356 -31.731 -28.661 1.00 50.06 186 ALA A N 1
ATOM 1392 C CA . ALA A 1 186 ? 8.677 -31.471 -27.407 1.00 50.06 186 ALA A CA 1
ATOM 1393 C C . ALA A 1 186 ? 9.063 -30.103 -26.826 1.00 50.06 186 ALA A C 1
ATOM 1395 O O . ALA A 1 186 ? 10.094 -29.959 -26.181 1.00 50.06 186 ALA A O 1
ATOM 1396 N N . ALA A 1 187 ? 8.200 -29.105 -27.027 1.00 49.69 187 ALA A N 1
ATOM 1397 C CA . ALA A 1 187 ? 8.230 -27.887 -26.234 1.00 49.69 187 ALA A CA 1
ATOM 1398 C C . ALA A 1 187 ? 7.939 -28.267 -24.775 1.00 49.69 187 ALA A C 1
ATOM 1400 O O . ALA A 1 187 ? 6.836 -28.732 -24.459 1.00 49.69 187 ALA A O 1
ATOM 1401 N N . GLU A 1 188 ? 8.952 -28.109 -23.926 1.00 49.81 188 GLU A N 1
ATOM 1402 C CA . GLU A 1 188 ? 8.868 -28.266 -22.479 1.00 49.81 188 GLU A CA 1
ATOM 1403 C C . GLU A 1 188 ? 7.686 -27.464 -21.908 1.00 49.81 188 GLU A C 1
ATOM 1405 O O . GLU A 1 188 ? 7.382 -26.359 -22.372 1.00 49.81 188 GLU A O 1
ATOM 1410 N N . PRO A 1 189 ? 6.969 -28.004 -20.907 1.00 47.62 189 PRO A N 1
ATOM 1411 C CA . PRO A 1 189 ? 5.886 -27.282 -20.262 1.00 47.62 189 PRO A CA 1
ATOM 1412 C C . PRO A 1 189 ? 6.452 -26.039 -19.568 1.00 47.62 189 PRO A C 1
ATOM 1414 O O . PRO A 1 189 ? 7.211 -26.161 -18.612 1.00 47.62 189 PRO A O 1
ATOM 1417 N N . SER A 1 190 ? 6.040 -24.855 -20.037 1.00 44.38 190 SER A N 1
ATOM 1418 C CA . SER A 1 190 ? 6.380 -23.554 -19.448 1.00 44.38 190 SER A CA 1
ATOM 1419 C C . SER A 1 190 ? 6.352 -23.631 -17.921 1.00 44.38 190 SER A C 1
ATOM 1421 O O . SER A 1 190 ? 5.314 -23.999 -17.353 1.00 44.38 190 SER A O 1
ATOM 1423 N N . ALA A 1 191 ? 7.479 -23.307 -17.285 1.00 46.88 191 ALA A N 1
ATOM 1424 C CA . ALA A 1 191 ? 7.673 -23.401 -15.846 1.00 46.88 191 ALA A CA 1
ATOM 1425 C C . ALA A 1 191 ? 6.454 -22.841 -15.097 1.00 46.88 191 ALA A C 1
ATOM 1427 O O . ALA A 1 191 ? 6.093 -21.666 -15.218 1.00 46.88 191 ALA A O 1
ATOM 1428 N N . LYS A 1 192 ? 5.766 -23.715 -14.356 1.00 54.53 192 LYS A N 1
ATOM 1429 C CA . LYS A 1 192 ? 4.660 -23.322 -13.482 1.00 54.53 192 LYS A CA 1
ATOM 1430 C C . LYS A 1 192 ? 5.226 -22.304 -12.498 1.00 54.53 192 LYS A C 1
ATOM 1432 O O . LYS A 1 192 ? 6.086 -22.668 -11.702 1.00 54.53 192 LYS A O 1
ATOM 1437 N N . ARG A 1 193 ? 4.762 -21.049 -12.570 1.00 50.91 193 ARG A N 1
ATOM 1438 C CA . ARG A 1 193 ? 5.090 -20.018 -11.576 1.00 50.91 193 ARG A CA 1
ATOM 1439 C C . ARG A 1 193 ? 4.872 -20.631 -10.198 1.00 50.91 193 ARG A C 1
ATOM 1441 O O . ARG A 1 193 ? 3.761 -21.081 -9.906 1.00 50.91 193 ARG A O 1
ATOM 1448 N N . VAL A 1 194 ? 5.944 -20.724 -9.418 1.00 58.66 194 VAL A N 1
ATOM 1449 C CA . VAL A 1 194 ? 5.895 -21.201 -8.039 1.00 58.66 194 VAL A CA 1
ATOM 1450 C C . VAL A 1 194 ? 4.856 -20.340 -7.334 1.00 58.66 194 VAL A C 1
ATOM 1452 O O . VAL A 1 194 ? 4.931 -19.115 -7.371 1.00 58.66 194 VAL A O 1
ATOM 1455 N N . HIS A 1 195 ? 3.818 -20.974 -6.798 1.00 69.56 195 HIS A N 1
ATOM 1456 C CA . HIS A 1 195 ? 2.830 -20.275 -5.995 1.00 69.56 195 HIS A CA 1
ATOM 1457 C C . HIS A 1 195 ? 3.533 -19.874 -4.700 1.00 69.56 195 HIS A C 1
ATOM 1459 O O . HIS A 1 195 ? 3.738 -20.715 -3.828 1.00 69.56 195 HIS A O 1
ATOM 1465 N N . VAL A 1 196 ? 3.991 -18.626 -4.633 1.00 70.00 196 VAL A N 1
ATOM 1466 C CA . VAL A 1 196 ? 4.565 -18.063 -3.416 1.00 70.00 196 VAL A CA 1
ATOM 1467 C C . VAL A 1 196 ? 3.429 -17.913 -2.414 1.00 70.00 196 VAL A C 1
ATOM 1469 O O . VAL A 1 196 ? 2.400 -17.299 -2.702 1.00 70.00 196 VAL A O 1
ATOM 1472 N N . ASP A 1 197 ? 3.593 -18.553 -1.260 1.00 80.56 197 ASP A N 1
ATOM 1473 C CA . ASP A 1 197 ? 2.613 -18.524 -0.185 1.00 80.56 197 ASP A CA 1
ATOM 1474 C C . ASP A 1 197 ? 2.622 -17.132 0.454 1.00 80.56 197 ASP A C 1
ATOM 1476 O O . ASP A 1 197 ? 3.439 -16.813 1.324 1.00 80.56 197 ASP A O 1
ATOM 1480 N N . THR A 1 198 ? 1.710 -16.286 -0.024 1.00 82.94 198 THR A N 1
ATOM 1481 C CA . THR A 1 198 ? 1.547 -14.878 0.360 1.00 82.94 198 THR A CA 1
ATOM 1482 C C . THR A 1 198 ? 1.400 -14.709 1.878 1.00 82.94 198 THR A C 1
ATOM 1484 O O . THR A 1 198 ? 1.824 -13.698 2.440 1.00 82.94 198 THR A O 1
ATOM 1487 N N . SER A 1 199 ? 0.899 -15.745 2.564 1.00 81.56 199 SER A N 1
ATOM 1488 C CA . SER A 1 199 ? 0.686 -15.758 4.011 1.00 81.56 199 SER A CA 1
ATOM 1489 C C . SER A 1 199 ? 1.972 -15.744 4.845 1.00 81.56 199 SER A C 1
ATOM 1491 O O . SER A 1 199 ? 1.929 -15.369 6.017 1.00 81.56 199 SER A O 1
ATOM 1493 N N . THR A 1 200 ? 3.112 -16.112 4.254 1.00 88.31 200 THR A N 1
ATOM 1494 C CA . THR A 1 200 ? 4.398 -16.208 4.963 1.00 88.31 200 THR A CA 1
ATOM 1495 C C . THR A 1 200 ? 5.246 -14.942 4.879 1.00 88.31 200 THR A C 1
ATOM 1497 O O . THR A 1 200 ? 6.263 -14.841 5.565 1.00 88.31 200 THR A O 1
ATOM 1500 N N . HIS A 1 201 ? 4.839 -13.953 4.078 1.00 92.44 201 HIS A N 1
ATOM 1501 C CA . HIS A 1 201 ? 5.643 -12.752 3.884 1.00 92.44 201 HIS A CA 1
ATOM 1502 C C . HIS A 1 201 ? 5.677 -11.887 5.163 1.00 92.44 201 HIS A C 1
ATOM 1504 O O . HIS A 1 201 ? 4.611 -11.555 5.700 1.00 92.44 201 HIS A O 1
ATOM 1510 N N . PRO A 1 202 ? 6.860 -11.435 5.631 1.00 92.69 202 PRO A N 1
ATOM 1511 C CA . PRO A 1 202 ? 7.010 -10.711 6.897 1.00 92.69 202 PRO A CA 1
ATOM 1512 C C . PRO A 1 202 ? 6.113 -9.471 6.972 1.00 92.69 202 PRO A C 1
ATOM 1514 O O . PRO A 1 202 ? 5.363 -9.327 7.933 1.00 92.69 202 PRO A O 1
ATOM 1517 N N . LEU A 1 203 ? 6.077 -8.647 5.917 1.00 94.06 203 LEU A N 1
ATOM 1518 C CA . LEU A 1 203 ? 5.177 -7.487 5.825 1.00 94.06 203 LEU A CA 1
ATOM 1519 C C . LEU A 1 203 ? 3.707 -7.841 6.123 1.00 94.06 203 LEU A C 1
ATOM 1521 O O . LEU A 1 203 ? 3.059 -7.176 6.932 1.00 94.06 203 LEU A O 1
ATOM 1525 N N . TYR A 1 204 ? 3.183 -8.894 5.487 1.00 94.62 204 TYR A N 1
ATOM 1526 C CA . TYR A 1 204 ? 1.795 -9.314 5.667 1.00 94.62 204 TYR A CA 1
ATOM 1527 C C . TYR A 1 204 ? 1.548 -9.824 7.088 1.00 94.62 204 TYR A C 1
ATOM 1529 O O . TYR A 1 204 ? 0.578 -9.418 7.729 1.00 94.62 204 TYR A O 1
ATOM 1537 N N . THR A 1 205 ? 2.449 -10.650 7.629 1.00 94.44 205 THR A N 1
ATOM 1538 C CA . THR A 1 205 ? 2.329 -11.162 9.006 1.00 94.44 205 THR A CA 1
ATOM 1539 C C . THR A 1 205 ? 2.384 -10.048 10.059 1.00 94.44 205 THR A C 1
ATOM 1541 O O . THR A 1 205 ? 1.588 -10.051 11.003 1.00 94.44 205 THR A O 1
ATOM 1544 N N . THR A 1 206 ? 3.252 -9.049 9.876 1.00 95.12 206 THR A N 1
ATOM 1545 C CA . THR A 1 206 ? 3.370 -7.882 10.760 1.00 95.12 206 THR A CA 1
ATOM 1546 C C . THR A 1 206 ? 2.102 -7.037 10.717 1.00 95.12 206 THR A C 1
ATOM 1548 O O . THR A 1 206 ? 1.539 -6.718 11.766 1.00 95.12 206 THR A O 1
ATOM 1551 N N . LEU A 1 207 ? 1.594 -6.720 9.521 1.00 95.75 207 LEU A N 1
ATOM 1552 C CA . LEU A 1 207 ? 0.398 -5.889 9.371 1.00 95.75 207 LEU A CA 1
ATOM 1553 C C . LEU A 1 207 ? -0.872 -6.592 9.844 1.00 95.75 207 LEU A C 1
ATOM 1555 O O . LEU A 1 207 ? -1.666 -5.985 10.556 1.00 95.75 207 LEU A O 1
ATOM 1559 N N . THR A 1 208 ? -1.058 -7.872 9.527 1.00 95.31 208 THR A N 1
ATOM 1560 C CA . THR A 1 208 ? -2.206 -8.646 10.032 1.00 95.31 208 THR A CA 1
ATOM 1561 C C . THR A 1 208 ? -2.177 -8.775 11.553 1.00 95.31 208 THR A C 1
ATOM 1563 O O . THR A 1 208 ? -3.212 -8.629 12.209 1.00 95.31 208 THR A O 1
ATOM 1566 N N . THR A 1 209 ? -0.995 -8.964 12.145 1.00 95.62 209 THR A N 1
ATOM 1567 C CA . THR A 1 209 ? -0.822 -8.963 13.603 1.00 95.62 209 THR A CA 1
ATOM 1568 C C . THR A 1 209 ? -1.152 -7.595 14.201 1.00 95.62 209 THR A C 1
ATOM 1570 O O . THR A 1 209 ? -1.887 -7.527 15.188 1.00 95.62 209 THR A O 1
ATOM 1573 N N . ALA A 1 210 ? -0.689 -6.507 13.580 1.00 95.56 210 ALA A N 1
ATOM 1574 C CA . ALA A 1 210 ? -0.997 -5.146 14.004 1.00 95.56 210 ALA A CA 1
ATOM 1575 C C . ALA A 1 210 ? -2.494 -4.836 13.932 1.00 95.56 210 ALA A C 1
ATOM 1577 O O . ALA A 1 210 ? -3.073 -4.399 14.926 1.00 95.56 210 ALA A O 1
ATOM 1578 N N . VAL A 1 211 ? -3.143 -5.145 12.809 1.00 95.88 211 VAL A N 1
ATOM 1579 C CA . VAL A 1 211 ? -4.592 -4.989 12.615 1.00 95.88 211 VAL A CA 1
ATOM 1580 C C . VAL A 1 211 ? -5.370 -5.768 13.672 1.00 95.88 211 VAL A C 1
ATOM 1582 O O . VAL A 1 211 ? -6.275 -5.218 14.306 1.00 95.88 211 VAL A O 1
ATOM 1585 N N . ARG A 1 212 ? -4.992 -7.026 13.928 1.00 95.88 212 ARG A N 1
ATOM 1586 C CA . ARG A 1 212 ? -5.631 -7.860 14.953 1.00 95.88 212 ARG A CA 1
ATOM 1587 C C . ARG A 1 212 ? -5.479 -7.260 16.350 1.00 95.88 212 ARG A C 1
ATOM 1589 O O . ARG A 1 212 ? -6.462 -7.190 17.086 1.00 95.88 212 ARG A O 1
ATOM 1596 N N . ASN A 1 213 ? -4.280 -6.806 16.709 1.00 95.50 213 ASN A N 1
ATOM 1597 C CA . ASN A 1 213 ? -4.005 -6.233 18.027 1.00 95.50 213 ASN A CA 1
ATOM 1598 C C . ASN A 1 213 ? -4.718 -4.886 18.228 1.00 95.50 213 ASN A C 1
ATOM 1600 O O . ASN A 1 213 ? -5.274 -4.646 19.296 1.00 95.50 213 ASN A O 1
ATOM 1604 N N . ILE A 1 214 ? -4.787 -4.037 17.197 1.00 94.94 214 ILE A N 1
ATOM 1605 C CA . ILE A 1 214 ? -5.570 -2.790 17.223 1.00 94.94 214 ILE A CA 1
ATOM 1606 C C . ILE A 1 214 ? -7.057 -3.103 17.406 1.00 94.94 214 ILE A C 1
ATOM 1608 O O . ILE A 1 214 ? -7.708 -2.530 18.277 1.00 94.94 214 ILE A O 1
ATOM 1612 N N . THR A 1 215 ? -7.592 -4.044 16.627 1.00 94.62 215 THR A N 1
ATOM 1613 C CA . THR A 1 215 ? -9.011 -4.426 16.685 1.00 94.62 215 THR A CA 1
ATOM 1614 C C . THR A 1 215 ? -9.390 -4.998 18.052 1.00 94.62 215 THR A C 1
ATOM 1616 O O . THR A 1 215 ? -10.452 -4.679 18.583 1.00 94.62 215 THR A O 1
ATOM 1619 N N . ALA A 1 216 ? -8.512 -5.808 18.650 1.00 94.00 216 ALA A N 1
ATOM 1620 C CA . ALA A 1 216 ? -8.717 -6.366 19.984 1.00 94.00 216 ALA A CA 1
ATOM 1621 C C . ALA A 1 216 ? -8.660 -5.295 21.088 1.00 94.00 216 ALA A C 1
ATOM 1623 O O . ALA A 1 216 ? -9.416 -5.367 22.059 1.00 94.00 216 ALA A O 1
ATOM 1624 N N . SER A 1 217 ? -7.788 -4.296 20.935 1.00 93.56 217 SER A N 1
ATOM 1625 C CA . SER A 1 217 ? -7.548 -3.267 21.950 1.00 93.56 217 SER A CA 1
ATOM 1626 C C . SER A 1 217 ? -8.482 -2.067 21.859 1.00 93.56 217 SER A C 1
ATOM 1628 O O . SER A 1 217 ? -8.673 -1.393 22.864 1.00 93.56 217 SER A O 1
ATOM 1630 N N . ILE A 1 218 ? -9.088 -1.779 20.703 1.00 91.00 218 ILE A N 1
ATOM 1631 C CA . ILE A 1 218 ? -10.005 -0.642 20.526 1.00 91.00 218 ILE A CA 1
ATOM 1632 C C . ILE A 1 218 ? -11.451 -1.154 20.403 1.00 91.00 218 ILE A C 1
ATOM 1634 O O . ILE A 1 218 ? -12.019 -1.195 19.308 1.00 91.00 218 ILE A O 1
ATOM 1638 N N . PRO A 1 219 ? -12.109 -1.538 21.513 1.00 83.38 219 PRO A N 1
ATOM 1639 C CA . PRO A 1 219 ? -13.518 -1.891 21.468 1.00 83.38 219 PRO A CA 1
ATOM 1640 C C . PRO A 1 219 ? -14.353 -0.643 21.158 1.00 83.38 219 PRO A C 1
ATOM 1642 O O . PRO A 1 219 ? -14.171 0.416 21.763 1.00 83.38 219 PRO A O 1
ATOM 1645 N N . ALA A 1 220 ? -15.346 -0.776 20.275 1.00 76.88 220 ALA A N 1
ATOM 1646 C CA . ALA A 1 220 ? -16.228 0.327 19.868 1.00 76.88 220 ALA A CA 1
ATOM 1647 C C . ALA A 1 220 ? -16.947 1.025 21.051 1.00 76.88 220 ALA A C 1
ATOM 1649 O O . ALA A 1 220 ? -17.388 2.179 20.970 1.00 76.88 220 ALA A O 1
ATOM 1650 N N . THR A 1 221 ? -17.073 0.342 22.189 1.00 81.00 221 THR A N 1
ATOM 1651 C CA . THR A 1 221 ? -17.845 0.797 23.349 1.00 81.00 221 THR A CA 1
ATOM 1652 C C . THR A 1 221 ? -17.024 1.552 24.395 1.00 81.00 221 THR A C 1
ATOM 1654 O O . THR A 1 221 ? -17.591 2.428 25.053 1.00 81.00 221 THR A O 1
ATOM 1657 N N . ARG A 1 222 ? -15.712 1.317 24.517 1.00 84.19 222 ARG A N 1
ATOM 1658 C CA . ARG A 1 222 ? -14.882 1.908 25.585 1.00 84.19 222 ARG A CA 1
ATOM 1659 C C . ARG A 1 222 ? -14.309 3.269 25.172 1.00 84.19 222 ARG A C 1
ATOM 1661 O O . ARG A 1 222 ? -14.220 3.573 23.983 1.00 84.19 222 ARG A O 1
ATOM 1668 N N . LYS A 1 223 ? -13.981 4.115 26.153 1.00 85.88 223 LYS A N 1
ATOM 1669 C CA . LYS A 1 223 ? -13.113 5.280 25.929 1.00 85.88 223 LYS A CA 1
ATOM 1670 C C . LYS A 1 223 ? -11.674 4.784 25.757 1.00 85.88 223 LYS A C 1
ATOM 1672 O O . LYS A 1 223 ? -11.300 3.793 26.380 1.00 85.88 223 LYS A O 1
ATOM 1677 N N . LEU A 1 224 ? -10.912 5.425 24.876 1.00 87.19 224 LEU A N 1
ATOM 1678 C CA . LEU A 1 224 ? -9.484 5.155 24.756 1.00 87.19 224 LEU A CA 1
ATOM 1679 C C . LEU A 1 224 ? -8.774 5.751 25.970 1.00 87.19 224 LEU A C 1
ATOM 1681 O O . LEU A 1 224 ? -8.805 6.961 26.177 1.00 87.19 224 LEU A O 1
ATOM 1685 N N . ASP A 1 225 ? -8.156 4.883 26.761 1.00 89.75 225 ASP A N 1
ATOM 1686 C CA . ASP A 1 225 ? -7.316 5.284 27.882 1.00 89.75 225 ASP A CA 1
ATOM 1687 C C . ASP A 1 225 ? -5.873 5.449 27.362 1.00 89.75 225 ASP A C 1
ATOM 1689 O O . ASP A 1 225 ? -5.396 4.614 26.590 1.00 89.75 225 ASP A O 1
ATOM 1693 N N . ALA A 1 226 ? -5.150 6.488 27.792 1.00 90.56 226 ALA A N 1
ATOM 1694 C CA . ALA A 1 226 ? -3.747 6.714 27.417 1.00 90.56 226 ALA A CA 1
ATOM 1695 C C . ALA A 1 226 ? -2.833 5.467 27.545 1.00 90.56 226 ALA A C 1
ATOM 1697 O O . ALA A 1 226 ? -2.130 5.158 26.581 1.00 90.56 226 ALA A O 1
ATOM 1698 N N . PRO A 1 227 ? -2.862 4.672 28.641 1.00 93.19 227 PRO A N 1
ATOM 1699 C CA . PRO A 1 227 ? -2.018 3.475 28.744 1.00 93.19 227 PRO A CA 1
ATOM 1700 C C . PRO A 1 227 ? -2.351 2.403 27.696 1.00 93.19 227 PRO A C 1
ATOM 1702 O O . PRO A 1 227 ? -1.464 1.673 27.257 1.00 93.19 227 PRO A O 1
ATOM 1705 N N . LEU A 1 228 ? -3.610 2.323 27.253 1.00 93.06 228 LEU A N 1
ATOM 1706 C CA . LEU A 1 228 ? -4.010 1.404 26.189 1.00 93.06 228 LEU A CA 1
ATOM 1707 C C . LEU A 1 228 ? -3.390 1.833 24.857 1.00 93.06 228 LEU A C 1
ATOM 1709 O O . LEU A 1 228 ? -2.834 0.998 24.149 1.00 93.06 228 LEU A O 1
ATOM 1713 N N . ILE A 1 229 ? -3.420 3.134 24.554 1.00 92.75 229 ILE A N 1
ATOM 1714 C CA . ILE A 1 229 ? -2.792 3.700 23.351 1.00 92.75 229 ILE A CA 1
ATOM 1715 C C . ILE A 1 229 ? -1.287 3.433 23.350 1.00 92.75 229 ILE A C 1
ATOM 1717 O O . ILE A 1 229 ? -0.763 2.965 22.342 1.00 92.75 229 ILE A O 1
ATOM 1721 N N . VAL A 1 230 ? -0.612 3.645 24.483 1.00 92.31 230 VAL A N 1
ATOM 1722 C CA . VAL A 1 230 ? 0.819 3.335 24.630 1.00 92.31 230 VAL A CA 1
ATOM 1723 C C . VAL A 1 230 ? 1.089 1.853 24.345 1.00 92.31 230 VAL A C 1
ATOM 1725 O O . VAL A 1 230 ? 2.012 1.539 23.599 1.00 92.31 230 VAL A O 1
ATOM 1728 N N . SER A 1 231 ? 0.249 0.935 24.842 1.00 94.56 231 SER A N 1
ATOM 1729 C CA . SER A 1 231 ? 0.437 -0.508 24.611 1.00 94.56 231 SER A CA 1
ATOM 1730 C C . SER A 1 231 ? 0.252 -0.956 23.154 1.00 94.56 231 SER A C 1
ATOM 1732 O O . SER A 1 231 ? 0.828 -1.965 22.748 1.00 94.56 231 SER A O 1
ATOM 1734 N N . ILE A 1 232 ? -0.519 -0.217 22.345 1.00 94.50 232 ILE A N 1
ATOM 1735 C CA . ILE A 1 232 ? -0.702 -0.498 20.908 1.00 94.50 232 ILE A CA 1
ATOM 1736 C C . ILE A 1 232 ? 0.062 0.461 19.988 1.00 94.50 232 ILE A C 1
ATOM 1738 O O . ILE A 1 232 ? -0.130 0.398 18.773 1.00 94.50 232 ILE A O 1
ATOM 1742 N N . LYS A 1 233 ? 0.934 1.317 20.536 1.00 93.25 233 LYS A N 1
ATOM 1743 C CA . LYS A 1 233 ? 1.678 2.348 19.795 1.00 93.25 233 LYS A CA 1
ATOM 1744 C C . LYS A 1 233 ? 2.379 1.785 18.561 1.00 93.25 233 LYS A C 1
ATOM 1746 O O . LYS A 1 233 ? 2.132 2.263 17.458 1.00 93.25 233 LYS A O 1
ATOM 1751 N N . SER A 1 234 ? 3.179 0.735 18.736 1.00 93.69 234 SER A N 1
ATOM 1752 C CA . SER A 1 234 ? 3.956 0.119 17.654 1.00 93.69 234 SER A CA 1
ATOM 1753 C C . SER A 1 234 ? 3.075 -0.420 16.522 1.00 93.69 234 SER A C 1
ATOM 1755 O O . SER A 1 234 ? 3.390 -0.257 15.347 1.00 93.69 234 SER A O 1
ATOM 1757 N N . HIS A 1 235 ? 1.921 -1.001 16.856 1.00 95.00 235 HIS A N 1
ATOM 1758 C CA . HIS A 1 235 ? 0.963 -1.505 15.870 1.00 95.00 235 HIS A CA 1
ATOM 1759 C C . HIS A 1 235 ? 0.299 -0.365 15.089 1.00 95.00 235 HIS A C 1
ATOM 1761 O O . HIS A 1 235 ? 0.152 -0.456 13.870 1.00 95.00 235 HIS A O 1
ATOM 1767 N N . LEU A 1 236 ? -0.081 0.720 15.775 1.00 94.00 236 LEU A N 1
ATOM 1768 C CA . LEU A 1 236 ? -0.619 1.923 15.137 1.00 94.00 236 LEU A CA 1
ATOM 1769 C C . LEU A 1 236 ? 0.413 2.550 14.189 1.00 94.00 236 LEU A C 1
ATOM 1771 O O . LEU A 1 236 ? 0.072 2.891 13.059 1.00 94.00 236 LEU A O 1
ATOM 1775 N N . GLN A 1 237 ? 1.676 2.636 14.613 1.00 93.75 237 GLN A N 1
ATOM 1776 C CA . GLN A 1 237 ? 2.782 3.132 13.787 1.00 93.75 237 GLN A CA 1
ATOM 1777 C C . GLN A 1 237 ? 2.988 2.281 12.535 1.00 93.75 237 GLN A C 1
ATOM 1779 O O . GLN A 1 237 ? 3.044 2.831 11.437 1.00 93.75 237 GLN A O 1
ATOM 1784 N N . ALA A 1 238 ? 3.023 0.953 12.680 1.00 94.44 238 ALA A N 1
ATOM 1785 C CA . ALA A 1 238 ? 3.176 0.031 11.559 1.00 94.44 238 ALA A CA 1
ATOM 1786 C C . ALA A 1 238 ? 2.057 0.196 10.512 1.00 94.44 238 ALA A C 1
ATOM 1788 O O . ALA A 1 238 ? 2.323 0.249 9.310 1.00 94.44 238 ALA A O 1
ATOM 1789 N N . VAL A 1 239 ? 0.801 0.334 10.954 1.00 95.19 239 VAL A N 1
ATOM 1790 C CA . VAL A 1 239 ? -0.336 0.581 10.051 1.00 95.19 239 VAL A CA 1
ATOM 1791 C C . VAL A 1 239 ? -0.253 1.968 9.410 1.00 95.19 239 VAL A C 1
ATOM 1793 O O . VAL A 1 239 ? -0.534 2.097 8.220 1.00 95.19 239 VAL A O 1
ATOM 1796 N N . CYS A 1 240 ? 0.147 2.995 10.165 1.00 94.81 240 CYS A N 1
ATOM 1797 C CA . CYS A 1 240 ? 0.279 4.362 9.659 1.00 94.81 240 CYS A CA 1
ATOM 1798 C C . CYS A 1 240 ? 1.346 4.459 8.562 1.00 94.81 240 CYS A C 1
ATOM 1800 O O . CYS A 1 240 ? 1.035 4.916 7.464 1.00 94.81 240 CYS A O 1
ATOM 1802 N N . ARG A 1 241 ? 2.565 3.965 8.821 1.00 94.19 241 ARG A N 1
ATOM 1803 C CA . ARG A 1 241 ? 3.675 3.969 7.850 1.00 94.19 241 ARG A CA 1
ATOM 1804 C C . ARG A 1 241 ? 3.311 3.213 6.578 1.00 94.19 241 ARG A C 1
ATOM 1806 O O . ARG A 1 241 ? 3.535 3.705 5.473 1.00 94.19 241 ARG A O 1
ATOM 1813 N N . PHE A 1 242 ? 2.679 2.048 6.719 1.00 96.12 242 PHE A N 1
ATOM 1814 C CA . PHE A 1 242 ? 2.195 1.297 5.566 1.00 96.12 242 PHE A CA 1
ATOM 1815 C C . PHE A 1 242 ? 1.130 2.071 4.783 1.00 96.12 242 PHE A C 1
ATOM 1817 O O . PHE A 1 242 ? 1.219 2.173 3.565 1.00 96.12 242 PHE A O 1
ATOM 1824 N N . ALA A 1 243 ? 0.130 2.647 5.453 1.00 95.19 243 ALA A N 1
ATOM 1825 C CA . ALA A 1 243 ? -0.935 3.385 4.779 1.00 95.19 243 ALA A CA 1
ATOM 1826 C C . ALA A 1 243 ? -0.402 4.613 4.020 1.00 95.19 243 ALA A C 1
ATOM 1828 O O . ALA A 1 243 ? -0.834 4.875 2.898 1.00 95.19 243 ALA A O 1
ATOM 1829 N N . GLU A 1 244 ? 0.557 5.334 4.601 1.00 94.12 244 GLU A N 1
ATOM 1830 C CA . GLU A 1 244 ? 1.195 6.502 3.988 1.00 94.12 244 GLU A CA 1
ATOM 1831 C C . GLU A 1 244 ? 2.073 6.134 2.794 1.00 94.12 244 GLU A C 1
ATOM 1833 O O . GLU A 1 244 ? 2.017 6.806 1.767 1.00 94.12 244 GLU A O 1
ATOM 1838 N N . SER A 1 245 ? 2.838 5.052 2.904 1.00 95.06 245 SER A N 1
ATOM 1839 C CA . SER A 1 245 ? 3.756 4.598 1.855 1.00 95.06 245 SER A CA 1
ATOM 1840 C C . SER A 1 245 ? 3.054 3.831 0.727 1.00 95.06 245 SER A C 1
ATOM 1842 O O . SER A 1 245 ? 3.440 3.927 -0.437 1.00 95.06 245 SER A O 1
ATOM 1844 N N . ALA A 1 246 ? 1.939 3.159 1.026 1.00 93.56 246 ALA A N 1
ATOM 1845 C CA . ALA A 1 246 ? 1.098 2.505 0.031 1.00 93.56 246 ALA A CA 1
ATOM 1846 C C . ALA A 1 246 ? 0.146 3.480 -0.687 1.00 93.56 246 ALA A C 1
ATOM 1848 O O . ALA A 1 246 ? -0.270 3.197 -1.810 1.00 93.56 246 ALA A O 1
ATOM 1849 N N . ALA A 1 247 ? -0.214 4.627 -0.098 1.00 90.38 247 ALA A N 1
ATOM 1850 C CA . ALA A 1 247 ? -1.159 5.574 -0.706 1.00 90.38 247 ALA A CA 1
ATOM 1851 C C . ALA A 1 247 ? -0.730 6.136 -2.087 1.00 90.38 247 ALA A C 1
ATOM 1853 O O . ALA A 1 247 ? -1.596 6.265 -2.955 1.00 90.38 247 ALA A O 1
ATOM 1854 N N . PRO A 1 248 ? 0.552 6.460 -2.350 1.00 87.31 248 PRO A N 1
ATOM 1855 C CA . PRO A 1 248 ? 1.017 6.899 -3.668 1.00 87.31 248 PRO A CA 1
ATOM 1856 C C . PRO A 1 248 ? 0.888 5.828 -4.752 1.00 87.31 248 PRO A C 1
ATOM 1858 O O . PRO A 1 248 ? 0.840 6.159 -5.940 1.00 87.31 248 PRO A O 1
ATOM 1861 N N . SER A 1 249 ? 0.825 4.552 -4.360 1.00 82.19 249 SER A N 1
ATOM 1862 C CA . SER A 1 249 ? 0.659 3.467 -5.317 1.00 82.19 249 SER A CA 1
ATOM 1863 C C . SER A 1 249 ? -0.689 3.588 -6.037 1.00 82.19 249 SER A C 1
ATOM 1865 O O . SER A 1 249 ? -1.651 4.151 -5.514 1.00 82.19 249 SER A O 1
ATOM 1867 N N . GLN A 1 250 ? -0.774 3.071 -7.266 1.00 68.38 250 GLN A N 1
ATOM 1868 C CA . GLN A 1 250 ? -1.985 3.079 -8.103 1.00 68.38 250 GLN A CA 1
ATOM 1869 C C . GLN A 1 250 ? -3.123 2.188 -7.561 1.00 68.38 250 GLN A C 1
ATOM 1871 O O . GLN A 1 250 ? -3.879 1.564 -8.310 1.00 68.38 250 GLN A O 1
ATOM 1876 N N . VAL A 1 251 ? -3.302 2.127 -6.244 1.00 78.19 251 VAL A N 1
ATOM 1877 C CA . VAL A 1 251 ? -4.564 1.669 -5.688 1.00 78.19 251 VAL A CA 1
ATOM 1878 C C . VAL A 1 251 ? -5.676 2.579 -6.198 1.00 78.19 251 VAL A C 1
ATOM 1880 O O . VAL A 1 251 ? -5.459 3.745 -6.539 1.00 78.19 251 VAL A O 1
ATOM 1883 N N . THR A 1 252 ? -6.891 2.040 -6.283 1.00 89.12 252 THR A N 1
ATOM 1884 C CA . THR A 1 252 ? -8.036 2.832 -6.741 1.00 89.12 252 THR A CA 1
ATOM 1885 C C . THR A 1 252 ? -8.114 4.143 -5.943 1.00 89.12 252 THR A C 1
ATOM 1887 O O . THR A 1 252 ? -7.812 4.116 -4.745 1.00 89.12 252 THR A O 1
ATOM 1890 N N . PRO A 1 253 ? -8.524 5.281 -6.543 1.00 91.44 253 PRO A N 1
ATOM 1891 C CA . PRO A 1 253 ? -8.564 6.568 -5.841 1.00 91.44 253 PRO A CA 1
ATOM 1892 C C . PRO A 1 253 ? -9.278 6.473 -4.490 1.00 91.44 253 PRO A C 1
ATOM 1894 O O . PRO A 1 253 ? -8.783 6.962 -3.484 1.00 91.44 253 PRO A O 1
ATOM 1897 N N . ARG A 1 254 ? -10.368 5.699 -4.448 1.00 93.12 254 ARG A N 1
ATOM 1898 C CA . ARG A 1 254 ? -11.107 5.391 -3.225 1.00 93.12 254 ARG A CA 1
ATOM 1899 C C . ARG A 1 254 ? -10.252 4.695 -2.167 1.00 93.12 254 ARG A C 1
ATOM 1901 O O . ARG A 1 254 ? -10.329 5.056 -0.999 1.00 93.12 254 ARG A O 1
ATOM 1908 N N . THR A 1 255 ? -9.477 3.682 -2.545 1.00 91.94 255 THR A N 1
ATOM 1909 C CA . THR A 1 255 ? -8.603 2.974 -1.604 1.00 91.94 255 THR A CA 1
ATOM 1910 C C . THR A 1 255 ? -7.498 3.881 -1.085 1.00 91.94 255 THR A C 1
ATOM 1912 O O . THR A 1 255 ? -7.255 3.884 0.114 1.00 91.94 255 THR A O 1
ATOM 1915 N N . ARG A 1 256 ? -6.878 4.686 -1.954 1.00 93.31 256 ARG A N 1
ATOM 1916 C CA . ARG A 1 256 ? -5.886 5.688 -1.547 1.00 93.31 256 ARG A CA 1
ATOM 1917 C C . ARG A 1 256 ? -6.464 6.657 -0.522 1.00 93.31 256 ARG A C 1
ATOM 1919 O O . ARG A 1 256 ? -5.836 6.899 0.502 1.00 93.31 256 ARG A O 1
ATOM 1926 N N . ASP A 1 257 ? -7.645 7.202 -0.798 1.00 94.44 257 ASP A N 1
ATOM 1927 C CA . ASP A 1 257 ? -8.292 8.156 0.101 1.00 94.44 257 ASP A CA 1
ATOM 1928 C C . ASP A 1 257 ? -8.617 7.473 1.445 1.00 94.44 257 ASP A C 1
ATOM 1930 O O . ASP A 1 257 ? -8.314 8.017 2.498 1.00 94.44 257 ASP A O 1
ATOM 1934 N N . THR A 1 258 ? -9.065 6.211 1.414 1.00 94.06 258 THR A N 1
ATOM 1935 C CA . THR A 1 258 ? -9.309 5.409 2.630 1.00 94.06 258 THR A CA 1
ATOM 1936 C C . THR A 1 258 ? -8.023 5.139 3.429 1.00 94.06 258 THR A C 1
ATOM 1938 O O . THR A 1 258 ? -8.042 5.190 4.655 1.00 94.06 258 THR A O 1
ATOM 1941 N N . LEU A 1 259 ? -6.893 4.853 2.769 1.00 94.75 259 LEU A N 1
ATOM 1942 C CA . LEU A 1 259 ? -5.594 4.673 3.434 1.00 94.75 259 LEU A CA 1
ATOM 1943 C C . LEU A 1 259 ? -5.109 5.982 4.068 1.00 94.75 259 LEU A C 1
ATOM 1945 O O . LEU A 1 259 ? -4.637 5.978 5.204 1.00 94.75 259 LEU A O 1
ATOM 1949 N N . ARG A 1 260 ? -5.288 7.111 3.372 1.00 95.25 260 ARG A N 1
ATOM 1950 C CA . ARG A 1 260 ? -4.997 8.442 3.918 1.00 95.25 260 ARG A CA 1
ATOM 1951 C C . ARG A 1 260 ? -5.860 8.739 5.146 1.00 95.25 260 ARG A C 1
ATOM 1953 O O . ARG A 1 260 ? -5.327 9.220 6.143 1.00 95.25 260 ARG A O 1
ATOM 1960 N N . ASP A 1 261 ? -7.147 8.405 5.097 1.00 95.38 261 ASP A N 1
ATOM 1961 C CA . ASP A 1 261 ? -8.065 8.559 6.228 1.00 95.38 261 ASP A CA 1
ATOM 1962 C C . ASP A 1 261 ? -7.634 7.688 7.416 1.00 95.38 261 ASP A C 1
ATOM 1964 O O . ASP A 1 261 ? -7.581 8.180 8.540 1.00 95.38 261 ASP A O 1
ATOM 1968 N N . ILE A 1 262 ? -7.241 6.428 7.182 1.00 95.12 262 ILE A N 1
ATOM 1969 C CA . ILE A 1 262 ? -6.688 5.545 8.224 1.00 95.12 262 ILE A CA 1
ATOM 1970 C C . ILE A 1 262 ? -5.448 6.173 8.869 1.00 95.12 262 ILE A C 1
ATOM 1972 O O . ILE A 1 262 ? -5.398 6.270 10.096 1.00 95.12 262 ILE A O 1
ATOM 1976 N N . GLY A 1 263 ? -4.478 6.639 8.072 1.00 92.88 263 GLY A N 1
ATOM 1977 C CA . GLY A 1 263 ? -3.290 7.328 8.589 1.00 92.88 263 GLY A CA 1
ATOM 1978 C C . GLY A 1 263 ? -3.655 8.565 9.417 1.00 92.88 263 GLY A C 1
ATOM 1979 O O . GLY A 1 263 ? -3.125 8.773 10.508 1.00 92.88 263 GLY A O 1
ATOM 1980 N N . GLY A 1 264 ? -4.637 9.345 8.958 1.00 94.25 264 GLY A N 1
ATOM 1981 C CA . GLY A 1 264 ? -5.184 10.485 9.694 1.00 94.25 264 GLY A CA 1
ATOM 1982 C C . GLY A 1 264 ? -5.833 10.093 11.025 1.00 94.25 264 GLY A C 1
ATOM 1983 O O . GLY A 1 264 ? -5.527 10.689 12.057 1.00 94.25 264 GLY A O 1
ATOM 1984 N N . PHE A 1 265 ? -6.687 9.066 11.041 1.00 94.81 265 PHE A N 1
ATOM 1985 C CA . PHE A 1 265 ? -7.339 8.594 12.264 1.00 94.81 265 PHE A CA 1
ATOM 1986 C C . PHE A 1 265 ? -6.336 8.074 13.287 1.00 94.81 265 PHE A C 1
ATOM 1988 O O . PHE A 1 265 ? -6.474 8.363 14.475 1.00 94.81 265 PHE A O 1
ATOM 1995 N N . VAL A 1 266 ? -5.312 7.347 12.838 1.00 92.94 266 VAL A N 1
ATOM 1996 C CA . VAL A 1 266 ? -4.232 6.867 13.703 1.00 92.94 266 VAL A CA 1
ATOM 1997 C C . VAL A 1 266 ? -3.496 8.042 14.359 1.00 92.94 266 VAL A C 1
ATOM 1999 O O . VAL A 1 266 ? -3.298 8.027 15.574 1.00 92.94 266 VAL A O 1
ATOM 2002 N N . LYS A 1 267 ? -3.176 9.100 13.600 1.00 93.69 267 LYS A N 1
ATOM 2003 C CA . LYS A 1 267 ? -2.566 10.329 14.141 1.00 93.69 267 LYS A CA 1
ATOM 2004 C C . LYS A 1 267 ? -3.464 11.027 15.159 1.00 93.69 267 LYS A C 1
ATOM 2006 O O . LYS A 1 267 ? -2.994 11.391 16.232 1.00 93.69 267 LYS A O 1
ATOM 2011 N N . VAL A 1 268 ? -4.759 11.164 14.864 1.00 93.44 268 VAL A N 1
ATOM 2012 C CA . VAL A 1 268 ? -5.735 11.764 15.792 1.00 93.44 268 VAL A CA 1
ATOM 2013 C C . VAL A 1 268 ? -5.828 10.958 17.088 1.00 93.44 268 VAL A C 1
ATOM 2015 O O . VAL A 1 268 ? -5.826 11.542 18.168 1.00 93.44 268 VAL A O 1
ATOM 2018 N N . ILE A 1 269 ? -5.854 9.626 17.005 1.00 91.00 269 ILE A N 1
ATOM 2019 C CA . ILE A 1 269 ? -5.823 8.752 18.185 1.00 91.00 269 ILE A CA 1
ATOM 2020 C C . ILE A 1 269 ? -4.535 8.960 18.989 1.00 91.00 269 ILE A C 1
ATOM 2022 O O . ILE A 1 269 ? -4.609 9.056 20.211 1.00 91.00 269 ILE A O 1
ATOM 2026 N N . GLY A 1 270 ? -3.382 9.077 18.323 1.00 90.62 270 GLY A N 1
ATOM 2027 C CA . GLY A 1 270 ? -2.109 9.401 18.970 1.00 90.62 270 GLY A CA 1
ATOM 2028 C C . GLY A 1 270 ? -2.188 10.699 19.776 1.00 90.62 270 GLY A C 1
ATOM 2029 O O . GLY A 1 270 ? -1.939 10.684 20.981 1.00 90.62 270 GLY A O 1
ATOM 2030 N N . VAL A 1 271 ? -2.644 11.787 19.148 1.00 91.25 271 VAL A N 1
ATOM 2031 C CA . VAL A 1 271 ? -2.798 13.104 19.793 1.00 91.25 271 VAL A CA 1
ATOM 2032 C C . VAL A 1 271 ? -3.761 13.040 20.981 1.00 91.25 271 VAL A C 1
ATOM 2034 O O . VAL A 1 271 ? -3.439 13.525 22.063 1.00 91.25 271 VAL A O 1
ATOM 2037 N N . LEU A 1 272 ? -4.918 12.391 20.818 1.00 87.81 272 LEU A N 1
ATOM 2038 C CA . LEU A 1 272 ? -5.902 12.215 21.894 1.00 87.81 272 LEU A CA 1
ATOM 2039 C C . LEU A 1 272 ? -5.369 11.356 23.051 1.00 87.81 272 LEU A C 1
ATOM 2041 O O . LEU A 1 272 ? -5.796 11.526 24.190 1.00 87.81 272 LEU A O 1
ATOM 2045 N N . GLY A 1 273 ? -4.437 10.446 22.766 1.00 88.12 273 GLY A N 1
ATOM 2046 C CA . GLY A 1 273 ? -3.734 9.640 23.759 1.00 88.12 273 GLY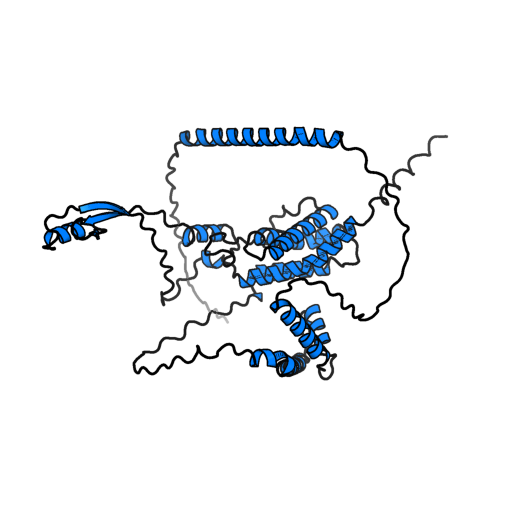 A CA 1
ATOM 2047 C C . GLY A 1 273 ? -2.574 10.339 24.455 1.00 88.12 273 GLY A C 1
ATOM 2048 O O . GLY A 1 273 ? -1.910 9.697 25.265 1.00 88.12 273 GLY A O 1
ATOM 2049 N N . GLY A 1 274 ? -2.304 11.610 24.137 1.00 87.12 274 GLY A N 1
ATOM 2050 C CA . GLY A 1 274 ? -1.147 12.338 24.657 1.00 87.12 274 GLY A CA 1
ATOM 2051 C C . GLY A 1 274 ? 0.176 11.942 23.998 1.00 87.12 274 GLY A C 1
ATOM 2052 O O . GLY A 1 274 ? 1.231 12.156 24.584 1.00 87.12 274 GLY A O 1
ATOM 2053 N N . MET A 1 275 ? 0.137 11.357 22.796 1.00 84.56 275 MET A N 1
ATOM 2054 C CA . MET A 1 275 ? 1.325 11.029 22.007 1.00 84.56 275 MET A CA 1
ATOM 2055 C C . MET A 1 275 ? 1.425 11.980 20.807 1.00 84.56 275 MET A C 1
ATOM 2057 O O . MET A 1 275 ? 0.792 11.733 19.778 1.00 84.56 275 MET A O 1
ATOM 2061 N N . PRO A 1 276 ? 2.183 13.086 20.937 1.00 73.88 276 PRO A N 1
ATOM 2062 C CA . PRO A 1 276 ? 2.202 14.160 19.945 1.00 73.88 276 PRO A CA 1
ATOM 2063 C C . PRO A 1 276 ? 2.774 13.719 18.593 1.00 73.88 276 PRO A C 1
ATOM 2065 O O . PRO A 1 276 ? 2.364 14.242 17.560 1.00 73.88 276 PRO A O 1
ATOM 2068 N N . THR A 1 277 ? 3.664 12.726 18.576 1.00 76.06 277 THR A N 1
ATOM 2069 C CA . THR A 1 277 ? 4.292 12.215 17.357 1.00 76.06 277 THR A CA 1
ATOM 2070 C C . THR A 1 277 ? 4.345 10.688 17.386 1.00 76.06 277 THR A C 1
ATOM 2072 O O . THR A 1 277 ? 4.971 10.062 18.238 1.00 76.06 277 THR A O 1
ATOM 2075 N N . LEU A 1 278 ? 3.668 10.053 16.426 1.00 77.19 278 LEU A N 1
ATOM 2076 C CA . LEU A 1 278 ? 3.825 8.618 16.160 1.00 77.19 278 LEU A CA 1
ATOM 2077 C C . LEU A 1 278 ? 5.060 8.334 15.282 1.00 77.19 278 LEU A C 1
ATOM 2079 O O . LEU A 1 278 ? 5.289 7.192 14.906 1.00 77.19 278 LEU A O 1
ATOM 2083 N N . THR A 1 279 ? 5.865 9.340 14.945 1.00 68.12 279 THR A N 1
ATOM 2084 C CA . THR A 1 279 ? 6.875 9.248 13.884 1.00 68.12 279 THR A CA 1
ATOM 2085 C C . THR A 1 279 ? 8.255 8.764 14.332 1.00 68.12 279 THR A C 1
ATOM 2087 O O . THR A 1 279 ? 8.965 8.212 13.500 1.00 68.12 279 THR A O 1
ATOM 2090 N N . GLU A 1 280 ? 8.635 8.895 15.606 1.00 72.25 280 GLU A N 1
ATOM 2091 C CA . GLU A 1 280 ? 10.067 8.910 15.977 1.00 72.25 280 GLU A CA 1
ATOM 2092 C C . GLU A 1 280 ? 10.659 7.615 16.551 1.00 72.25 280 GLU A C 1
ATOM 2094 O O . GLU A 1 280 ? 11.854 7.573 16.829 1.00 72.25 280 GLU A O 1
ATOM 2099 N N . ASP A 1 281 ? 9.893 6.532 16.692 1.00 74.00 281 ASP A N 1
ATOM 2100 C CA . ASP A 1 281 ? 10.494 5.278 17.165 1.00 74.00 281 ASP A CA 1
ATOM 2101 C C . ASP A 1 281 ? 11.201 4.562 16.001 1.00 74.00 281 ASP A C 1
ATOM 2103 O O . ASP A 1 281 ? 10.554 3.949 15.140 1.00 74.00 281 ASP A O 1
ATOM 2107 N N . ALA A 1 282 ? 12.534 4.653 15.980 1.00 64.44 282 ALA A N 1
ATOM 2108 C CA . ALA A 1 282 ? 13.406 3.997 15.002 1.00 64.44 282 ALA A CA 1
ATOM 2109 C C . ALA A 1 282 ? 13.306 2.457 15.036 1.00 64.44 282 ALA A C 1
ATOM 2111 O O . ALA A 1 282 ? 13.534 1.810 14.020 1.00 64.44 282 ALA A O 1
ATOM 2112 N N . ASP A 1 283 ? 12.883 1.876 16.163 1.00 73.50 283 ASP A N 1
ATOM 2113 C CA . ASP A 1 283 ? 12.839 0.419 16.368 1.00 73.50 283 ASP A CA 1
ATOM 2114 C C . ASP A 1 283 ? 11.563 -0.262 15.843 1.00 73.50 283 ASP A C 1
ATOM 2116 O O . ASP A 1 283 ? 11.437 -1.489 15.875 1.00 73.50 283 ASP A O 1
ATOM 2120 N N . ALA A 1 284 ? 10.564 0.503 15.392 1.00 72.69 284 ALA A N 1
ATOM 2121 C CA . ALA A 1 284 ? 9.331 -0.092 14.888 1.00 72.69 284 ALA A CA 1
ATOM 2122 C C . ALA A 1 284 ? 9.576 -0.758 13.525 1.00 72.69 284 ALA A C 1
ATOM 2124 O O . ALA A 1 284 ? 10.058 -0.100 12.603 1.00 72.69 284 ALA A O 1
ATOM 2125 N N . ALA A 1 285 ? 9.196 -2.042 13.419 1.00 78.38 285 ALA A N 1
ATOM 2126 C CA . ALA A 1 285 ? 9.333 -2.869 12.219 1.00 78.38 285 ALA A CA 1
ATOM 2127 C C . ALA A 1 285 ? 8.982 -2.082 10.951 1.00 78.38 285 ALA A C 1
ATOM 2129 O O . ALA A 1 285 ? 7.904 -1.483 10.871 1.00 78.38 285 ALA A O 1
ATOM 2130 N N . ASP A 1 286 ? 9.898 -2.083 9.984 1.00 89.19 286 ASP A N 1
ATOM 2131 C CA . ASP A 1 286 ? 9.731 -1.318 8.758 1.00 89.19 286 ASP A CA 1
ATOM 2132 C C . ASP A 1 286 ? 8.623 -1.942 7.900 1.00 89.19 286 ASP A C 1
ATOM 2134 O O . ASP A 1 286 ? 8.790 -2.968 7.242 1.00 89.19 286 ASP A O 1
ATOM 2138 N N . THR A 1 287 ? 7.430 -1.358 7.988 1.00 94.25 287 THR A N 1
ATOM 2139 C CA . THR A 1 287 ? 6.272 -1.692 7.152 1.00 94.25 287 THR A CA 1
ATOM 2140 C C . THR A 1 287 ? 6.114 -0.714 5.994 1.00 94.25 287 THR A C 1
ATOM 2142 O O . THR A 1 287 ? 5.063 -0.688 5.345 1.00 94.25 287 THR A O 1
ATOM 2145 N N . THR A 1 288 ? 7.129 0.113 5.749 1.00 95.00 288 THR A N 1
ATOM 2146 C CA . THR A 1 288 ? 7.152 1.034 4.622 1.00 95.00 288 THR A CA 1
ATOM 2147 C C . THR A 1 288 ? 7.247 0.228 3.334 1.00 95.00 288 THR A C 1
ATOM 2149 O O . THR A 1 288 ? 8.003 -0.733 3.227 1.00 95.00 288 THR A O 1
ATOM 2152 N N . VAL A 1 289 ? 6.438 0.599 2.347 1.00 95.75 289 VAL A N 1
ATOM 2153 C CA . VAL A 1 289 ? 6.523 0.039 1.000 1.00 95.75 289 VAL A CA 1
ATOM 2154 C C . VAL A 1 289 ? 6.860 1.143 0.019 1.00 95.75 289 VAL A C 1
ATOM 2156 O O . VAL A 1 289 ? 6.260 2.212 0.037 1.00 95.75 289 VAL A O 1
ATOM 2159 N N . TYR A 1 290 ? 7.803 0.877 -0.870 1.00 96.00 290 TYR A N 1
ATOM 2160 C CA . TYR A 1 290 ? 8.265 1.834 -1.864 1.00 96.00 290 TYR A CA 1
ATOM 2161 C C . TYR A 1 290 ? 7.710 1.420 -3.230 1.00 96.00 290 TYR A C 1
ATOM 2163 O O . TYR A 1 290 ? 8.283 0.548 -3.887 1.00 96.00 290 TYR A O 1
ATOM 2171 N N . PRO A 1 291 ? 6.544 1.948 -3.653 1.00 95.19 291 PRO A N 1
ATOM 2172 C CA . PRO A 1 291 ? 5.986 1.625 -4.956 1.00 95.19 291 PRO A CA 1
ATOM 2173 C C . PRO A 1 291 ? 6.813 2.280 -6.058 1.00 95.19 291 PRO A C 1
ATOM 2175 O O . PRO A 1 291 ? 7.130 3.466 -5.978 1.00 95.19 291 PRO A O 1
ATOM 2178 N N . CYS A 1 292 ? 7.091 1.541 -7.130 1.00 94.38 292 CYS A N 1
ATOM 2179 C CA . CYS A 1 292 ? 7.692 2.164 -8.297 1.00 94.38 292 CYS A CA 1
ATOM 2180 C C . CYS A 1 292 ? 6.675 3.037 -9.047 1.00 94.38 292 CYS A C 1
ATOM 2182 O O . CYS A 1 292 ? 5.551 2.610 -9.342 1.00 94.38 292 CYS A O 1
ATOM 2184 N N . MET A 1 293 ? 7.089 4.264 -9.368 1.00 92.88 293 MET A N 1
ATOM 2185 C CA . MET A 1 293 ? 6.243 5.271 -10.010 1.00 92.88 293 MET A CA 1
ATOM 2186 C C . MET A 1 293 ? 6.396 5.326 -11.534 1.00 92.88 293 MET A C 1
ATOM 2188 O O . MET A 1 293 ? 5.623 6.032 -12.182 1.00 92.88 293 MET A O 1
ATOM 2192 N N . GLY A 1 294 ? 7.337 4.574 -12.113 1.00 90.81 294 GLY A N 1
ATOM 2193 C CA . GLY A 1 294 ? 7.535 4.528 -13.558 1.00 90.81 294 GLY A CA 1
ATOM 2194 C C . GLY A 1 294 ? 6.323 3.953 -14.299 1.00 90.81 294 GLY A C 1
ATOM 2195 O O . GLY A 1 294 ? 5.675 3.016 -13.828 1.00 90.81 294 GLY A O 1
ATOM 2196 N N . ASP A 1 295 ? 6.021 4.497 -15.481 1.00 87.88 295 ASP A N 1
ATOM 2197 C CA . ASP A 1 295 ? 4.768 4.236 -16.208 1.00 87.88 295 ASP A CA 1
ATOM 2198 C C . ASP A 1 295 ? 4.496 2.748 -16.478 1.00 87.88 295 ASP A C 1
ATOM 2200 O O . ASP A 1 295 ? 3.348 2.310 -16.420 1.00 87.88 295 ASP A O 1
ATOM 2204 N N . ILE A 1 296 ? 5.549 1.960 -16.724 1.00 86.81 296 ILE A N 1
ATOM 2205 C CA . ILE A 1 296 ? 5.444 0.519 -17.006 1.00 86.81 296 ILE A CA 1
ATOM 2206 C C . ILE A 1 296 ? 5.338 -0.357 -15.749 1.00 86.81 296 ILE A C 1
ATOM 2208 O O . ILE A 1 296 ? 4.824 -1.469 -15.830 1.00 86.81 296 ILE A O 1
ATOM 2212 N N . CYS A 1 297 ? 5.800 0.125 -14.592 1.00 89.88 297 CYS A N 1
ATOM 2213 C CA . CYS A 1 297 ? 5.827 -0.637 -13.336 1.00 89.88 297 CYS A CA 1
ATOM 2214 C C . CYS A 1 297 ? 4.705 -0.233 -12.375 1.00 89.88 297 CYS A C 1
ATOM 2216 O O . CYS A 1 297 ? 4.485 -0.888 -11.349 1.00 89.88 297 CYS A O 1
ATOM 2218 N N . ARG A 1 298 ? 3.970 0.824 -12.720 1.00 86.25 298 ARG A N 1
ATOM 2219 C CA . ARG A 1 298 ? 3.003 1.486 -11.856 1.00 86.25 298 ARG A CA 1
ATOM 2220 C C . ARG A 1 298 ? 1.952 0.510 -11.311 1.00 86.25 298 ARG A C 1
ATOM 2222 O O . ARG A 1 298 ? 1.189 -0.096 -12.056 1.00 86.25 298 ARG A O 1
ATOM 2229 N N . GLY A 1 299 ? 1.938 0.339 -9.985 1.00 83.75 299 GLY A N 1
ATOM 2230 C CA . GLY A 1 299 ? 1.014 -0.555 -9.265 1.00 83.75 299 GLY A CA 1
ATOM 2231 C C . GLY A 1 299 ? 1.339 -2.055 -9.340 1.00 83.75 299 GLY A C 1
ATOM 2232 O O . GLY A 1 299 ? 0.573 -2.866 -8.816 1.00 83.75 299 GLY A O 1
ATOM 2233 N N . SER A 1 300 ? 2.452 -2.430 -9.973 1.00 89.69 300 SER A N 1
ATOM 2234 C CA . SER A 1 300 ? 2.866 -3.829 -10.143 1.00 89.69 300 SER A CA 1
ATOM 2235 C C . SER A 1 300 ? 4.128 -4.203 -9.372 1.00 89.69 300 SER A C 1
ATOM 2237 O O . SER A 1 300 ? 4.266 -5.373 -9.023 1.00 89.69 300 SER A O 1
ATOM 2239 N N . ARG A 1 301 ? 5.002 -3.233 -9.068 1.00 93.00 301 ARG A N 1
ATOM 2240 C CA . ARG A 1 301 ? 6.252 -3.460 -8.334 1.00 93.00 301 ARG A CA 1
ATOM 2241 C C . ARG A 1 301 ? 6.352 -2.595 -7.089 1.00 93.00 301 ARG A C 1
ATOM 2243 O O . ARG A 1 301 ? 6.064 -1.396 -7.126 1.00 93.00 301 ARG A O 1
ATOM 2250 N N . PHE A 1 302 ? 6.764 -3.234 -6.005 1.00 94.69 302 PHE A N 1
ATOM 2251 C CA . PHE A 1 302 ? 6.900 -2.648 -4.681 1.00 94.69 302 PHE A CA 1
ATOM 2252 C C . PHE A 1 302 ? 8.209 -3.129 -4.077 1.00 94.69 302 PHE A C 1
ATOM 2254 O O . PHE A 1 302 ? 8.600 -4.268 -4.307 1.00 94.69 302 PHE A O 1
ATOM 2261 N N . PHE A 1 303 ? 8.855 -2.282 -3.290 1.00 94.75 303 PHE A N 1
ATOM 2262 C CA . PHE A 1 303 ? 10.128 -2.606 -2.657 1.00 94.75 303 PHE A CA 1
ATOM 2263 C C . PHE A 1 303 ? 10.032 -2.409 -1.152 1.00 94.75 303 PHE A C 1
ATOM 2265 O O . PHE A 1 303 ? 9.319 -1.515 -0.688 1.00 94.75 303 PHE A O 1
ATOM 2272 N N . ALA A 1 304 ? 10.731 -3.255 -0.400 1.00 93.50 304 ALA A N 1
ATOM 2273 C CA . ALA A 1 304 ? 10.834 -3.119 1.051 1.00 93.50 304 ALA A CA 1
ATOM 2274 C C . ALA A 1 304 ? 11.729 -1.940 1.454 1.00 93.50 304 ALA A C 1
ATOM 2276 O O . ALA A 1 304 ? 11.480 -1.318 2.477 1.00 93.50 304 ALA A O 1
ATOM 2277 N N . HIS A 1 305 ? 12.719 -1.589 0.625 1.00 93.00 305 HIS A N 1
ATOM 2278 C CA . HIS A 1 305 ? 13.680 -0.530 0.922 1.00 93.00 305 HIS A CA 1
ATOM 2279 C C . HIS A 1 305 ? 13.814 0.476 -0.234 1.00 93.00 305 HIS A C 1
ATOM 2281 O O . HIS A 1 305 ? 13.601 0.123 -1.402 1.00 93.00 305 HIS A O 1
ATOM 2287 N N . PRO A 1 306 ? 14.241 1.725 0.049 1.00 91.25 306 PRO A N 1
ATOM 2288 C CA . PRO A 1 306 ? 14.517 2.717 -0.990 1.00 91.25 306 PRO A CA 1
ATOM 2289 C C . PRO A 1 306 ? 15.650 2.300 -1.933 1.00 91.25 306 PRO A C 1
ATOM 2291 O O . PRO A 1 306 ? 15.676 2.721 -3.086 1.00 91.25 306 PRO A O 1
ATOM 2294 N N . HIS A 1 307 ? 16.610 1.511 -1.440 1.00 91.06 307 HIS A N 1
ATOM 2295 C CA . HIS A 1 307 ? 17.755 1.055 -2.222 1.00 91.06 307 HIS A CA 1
ATOM 2296 C C . HIS A 1 307 ? 17.318 0.157 -3.390 1.00 91.06 307 HIS A C 1
ATOM 2298 O O . HIS A 1 307 ? 17.635 0.476 -4.536 1.00 91.06 307 HIS A O 1
ATOM 2304 N N . GLY A 1 308 ? 16.503 -0.873 -3.134 1.00 91.19 308 GLY A N 1
ATOM 2305 C CA . GLY A 1 308 ? 15.911 -1.715 -4.173 1.00 91.19 308 GLY A CA 1
ATOM 2306 C C . GLY A 1 308 ? 15.060 -0.936 -5.174 1.00 91.19 308 GLY A C 1
ATOM 2307 O O . GLY A 1 308 ? 15.187 -1.163 -6.378 1.00 91.19 308 GLY A O 1
ATOM 2308 N N . LEU A 1 309 ? 14.271 0.047 -4.714 1.00 93.06 309 LEU A N 1
ATOM 2309 C CA . LEU A 1 309 ? 13.526 0.930 -5.618 1.00 93.06 309 LEU A CA 1
ATOM 2310 C C . LEU A 1 309 ? 14.468 1.718 -6.541 1.00 93.06 309 LEU A C 1
ATOM 2312 O O . LEU A 1 309 ? 14.259 1.718 -7.751 1.00 93.06 309 LEU A O 1
ATOM 2316 N N . ARG A 1 310 ? 15.515 2.358 -6.003 1.00 92.06 310 ARG A N 1
ATOM 2317 C CA . ARG A 1 310 ? 16.477 3.131 -6.810 1.00 92.06 310 ARG A CA 1
ATOM 2318 C C . ARG A 1 310 ? 17.227 2.257 -7.806 1.00 92.06 310 ARG A C 1
ATOM 2320 O O . ARG A 1 310 ? 17.405 2.661 -8.951 1.00 92.06 310 ARG A O 1
ATOM 2327 N N . ALA A 1 311 ? 17.639 1.061 -7.394 1.00 90.31 311 ALA A N 1
ATOM 2328 C CA . ALA A 1 311 ? 18.265 0.095 -8.287 1.00 90.31 311 ALA A CA 1
ATOM 2329 C C . ALA A 1 311 ? 17.312 -0.306 -9.423 1.00 90.31 311 ALA A C 1
ATOM 2331 O O . ALA A 1 311 ? 17.693 -0.284 -10.590 1.00 90.31 311 ALA A O 1
ATOM 2332 N N . HIS A 1 312 ? 16.050 -0.596 -9.101 1.00 91.50 312 HIS A N 1
ATOM 2333 C CA . HIS A 1 312 ? 15.028 -0.893 -10.099 1.00 91.50 312 HIS A CA 1
ATOM 2334 C C . HIS A 1 312 ? 14.780 0.282 -11.052 1.00 91.50 312 HIS A C 1
ATOM 2336 O O . HIS A 1 312 ? 14.720 0.093 -12.264 1.00 91.50 312 HIS A O 1
ATOM 2342 N N . GLU A 1 313 ? 14.656 1.500 -10.530 1.00 91.31 313 GLU A N 1
ATOM 2343 C CA . GLU A 1 313 ? 14.491 2.700 -11.346 1.00 91.31 313 GLU A CA 1
ATOM 2344 C C . GLU A 1 313 ? 15.691 2.924 -12.261 1.00 91.31 313 GLU A C 1
ATOM 2346 O O . GLU A 1 313 ? 15.511 3.209 -13.442 1.00 91.31 313 GLU A O 1
ATOM 2351 N N . HIS A 1 314 ? 16.905 2.709 -11.765 1.00 88.62 314 HIS A N 1
ATOM 2352 C CA . HIS A 1 314 ? 18.116 2.791 -12.566 1.00 88.62 314 HIS A CA 1
ATOM 2353 C C . HIS A 1 314 ? 18.173 1.724 -13.671 1.00 88.62 314 HIS A C 1
ATOM 2355 O O . HIS A 1 314 ? 18.594 2.017 -14.785 1.00 88.62 314 HIS A O 1
ATOM 2361 N N . ASP A 1 315 ? 17.745 0.496 -13.394 1.00 87.06 315 ASP A N 1
ATOM 2362 C CA . ASP A 1 315 ? 17.925 -0.619 -14.329 1.00 87.06 315 ASP A CA 1
ATOM 2363 C C . ASP A 1 315 ? 16.758 -0.739 -15.329 1.00 87.06 315 ASP A C 1
ATOM 2365 O O . ASP A 1 315 ? 16.947 -1.151 -16.474 1.00 87.06 315 ASP A O 1
ATOM 2369 N N . VAL A 1 316 ? 15.545 -0.354 -14.920 1.00 88.00 316 VAL A N 1
ATOM 2370 C CA . VAL A 1 316 ? 14.304 -0.521 -15.700 1.00 88.00 316 VAL A CA 1
ATOM 2371 C C . VAL A 1 316 ? 13.764 0.802 -16.239 1.00 88.00 316 VAL A C 1
ATOM 2373 O O . VAL A 1 316 ? 13.217 0.836 -17.344 1.00 88.00 316 VAL A O 1
ATOM 2376 N N . HIS A 1 317 ? 13.895 1.892 -15.478 1.00 87.12 317 HIS A N 1
ATOM 2377 C CA . HIS A 1 317 ? 13.310 3.195 -15.818 1.00 87.12 317 HIS A CA 1
ATOM 2378 C C . HIS A 1 317 ? 14.305 4.244 -16.264 1.00 87.12 317 HIS A C 1
ATOM 2380 O O . HIS A 1 317 ? 13.865 5.265 -16.798 1.00 87.12 317 HIS A O 1
ATOM 2386 N N . LYS A 1 318 ? 15.611 4.014 -16.105 1.00 85.88 318 LYS A N 1
ATOM 2387 C CA . LYS A 1 318 ? 16.624 4.833 -16.752 1.00 85.88 318 LYS A CA 1
ATOM 2388 C C . LYS A 1 318 ? 16.422 4.624 -18.234 1.00 85.88 318 LYS A C 1
ATOM 2390 O O . LYS A 1 318 ? 16.917 3.672 -18.834 1.00 85.88 318 LYS A O 1
ATOM 2395 N N . THR A 1 319 ? 15.617 5.517 -18.809 1.00 66.12 319 THR A N 1
ATOM 2396 C CA . THR A 1 319 ? 15.493 5.672 -20.243 1.00 66.12 319 THR A CA 1
ATOM 2397 C C . THR A 1 319 ? 16.926 5.711 -20.718 1.00 66.12 319 THR A C 1
ATOM 2399 O O . THR A 1 319 ? 17.661 6.588 -20.240 1.00 66.12 319 THR A O 1
ATOM 2402 N N . PRO A 1 320 ? 17.365 4.739 -21.532 1.00 61.69 320 PRO A N 1
ATOM 2403 C CA . PRO A 1 320 ? 18.725 4.756 -22.021 1.00 61.69 320 PRO A CA 1
ATOM 2404 C C . PRO A 1 320 ? 18.940 6.155 -22.569 1.00 61.69 320 PRO A C 1
ATOM 2406 O O . PRO A 1 320 ? 18.159 6.599 -23.419 1.00 61.69 320 PRO A O 1
ATOM 2409 N N . LYS A 1 321 ? 19.899 6.882 -21.972 1.00 63.78 321 LYS A N 1
ATOM 2410 C CA . LYS A 1 321 ? 20.227 8.251 -22.373 1.00 63.78 321 LYS A CA 1
ATOM 2411 C C . LYS A 1 321 ? 20.274 8.197 -23.890 1.00 63.78 321 LYS A C 1
ATOM 2413 O O . LYS A 1 321 ? 21.012 7.337 -24.375 1.00 63.78 321 LYS A O 1
ATOM 2418 N N . PRO A 1 322 ? 19.432 8.955 -24.619 1.00 61.06 322 PRO A N 1
ATOM 2419 C CA . PRO A 1 322 ? 19.328 8.802 -26.056 1.00 61.06 322 PRO A CA 1
ATOM 2420 C C . PRO A 1 322 ? 20.732 8.968 -26.612 1.00 61.06 322 PRO A C 1
ATOM 2422 O O . PRO A 1 322 ? 21.280 10.069 -26.622 1.00 61.06 322 PRO A O 1
ATOM 2425 N N . MET A 1 323 ? 21.356 7.848 -26.970 1.00 71.00 323 MET A N 1
ATOM 2426 C CA . MET A 1 323 ? 22.691 7.879 -27.514 1.00 71.00 323 MET A CA 1
ATOM 2427 C C . MET A 1 323 ? 22.470 8.370 -28.927 1.00 71.00 323 MET A C 1
ATOM 2429 O O . MET A 1 323 ? 21.910 7.669 -29.771 1.00 71.00 323 MET A O 1
ATOM 2433 N N . ALA A 1 324 ? 22.810 9.638 -29.133 1.00 77.31 324 ALA A N 1
ATOM 2434 C CA . ALA A 1 324 ? 22.936 10.218 -30.447 1.00 77.31 324 ALA A CA 1
ATOM 2435 C C . ALA A 1 324 ? 23.978 9.379 -31.192 1.00 77.31 324 ALA A C 1
ATOM 2437 O O . ALA A 1 324 ? 25.179 9.565 -31.018 1.00 77.31 324 ALA A O 1
ATOM 2438 N N . GLN A 1 325 ? 23.513 8.390 -31.954 1.00 85.25 325 GLN A N 1
ATOM 2439 C CA . GLN A 1 325 ? 24.398 7.576 -32.758 1.00 85.25 325 GLN A CA 1
ATOM 2440 C C . GLN A 1 325 ? 24.534 8.284 -34.094 1.00 85.25 325 GLN A C 1
ATOM 2442 O O . GLN A 1 325 ? 23.570 8.431 -34.853 1.00 85.25 325 GLN A O 1
ATOM 2447 N N . VAL A 1 326 ? 25.749 8.743 -34.361 1.00 89.44 326 VAL A N 1
ATOM 2448 C CA . VAL A 1 326 ? 26.135 9.168 -35.696 1.00 89.44 326 VAL A CA 1
ATOM 2449 C C . VAL A 1 326 ? 26.035 7.948 -36.605 1.00 89.44 326 VAL A C 1
ATOM 2451 O O . VAL A 1 326 ? 26.674 6.923 -36.368 1.00 89.44 326 VAL A O 1
ATOM 2454 N N . VAL A 1 327 ? 25.198 8.042 -37.631 1.00 93.88 327 VAL A N 1
ATOM 2455 C CA . VAL A 1 327 ? 25.079 7.021 -38.669 1.00 93.88 327 VAL A CA 1
ATOM 2456 C C . VAL A 1 327 ? 25.293 7.658 -40.032 1.00 93.88 327 VAL A C 1
ATOM 2458 O O . VAL A 1 327 ? 24.991 8.829 -40.256 1.00 93.88 327 VAL A O 1
ATOM 2461 N N . LEU A 1 328 ? 25.819 6.880 -40.968 1.00 94.75 328 LEU A N 1
ATOM 2462 C CA . LEU A 1 328 ? 26.062 7.341 -42.329 1.00 94.75 328 LEU A CA 1
ATOM 2463 C C . LEU A 1 328 ? 24.897 6.911 -43.214 1.00 94.75 328 LEU A C 1
ATOM 2465 O O . LEU A 1 328 ? 24.578 5.724 -43.287 1.00 94.75 328 LEU A O 1
ATOM 2469 N N . ARG A 1 329 ? 24.260 7.861 -43.897 1.00 95.31 329 ARG A N 1
ATOM 2470 C CA . ARG A 1 329 ? 23.185 7.605 -44.862 1.00 95.31 329 ARG A CA 1
ATOM 2471 C C . ARG A 1 329 ? 23.704 7.804 -46.280 1.00 95.31 329 ARG A C 1
ATOM 2473 O O . ARG A 1 329 ? 24.269 8.845 -46.596 1.00 95.31 329 ARG A O 1
ATOM 2480 N N . CYS A 1 330 ? 23.502 6.820 -47.149 1.00 95.25 330 CYS A N 1
ATOM 2481 C CA . CYS A 1 330 ? 23.853 6.932 -48.564 1.00 95.25 330 CYS A CA 1
ATOM 2482 C C . CYS A 1 330 ? 22.766 7.695 -49.337 1.00 95.25 330 CYS A C 1
ATOM 2484 O O . CYS A 1 330 ? 21.636 7.219 -49.410 1.00 95.25 330 CYS A O 1
ATOM 2486 N N . GLU A 1 331 ? 23.100 8.820 -49.978 1.00 94.12 331 GLU A N 1
ATOM 2487 C CA . GLU A 1 331 ? 22.137 9.613 -50.773 1.00 94.12 331 GLU A CA 1
ATOM 2488 C C . GLU A 1 331 ? 21.554 8.854 -51.978 1.00 94.12 331 GLU A C 1
ATOM 2490 O O . GLU A 1 331 ? 20.463 9.165 -52.444 1.00 94.12 331 GLU A O 1
ATOM 2495 N N . GLY A 1 332 ? 22.268 7.855 -52.504 1.00 92.38 332 GLY A N 1
ATOM 2496 C CA . GLY A 1 332 ? 21.854 7.133 -53.710 1.00 92.38 332 GLY A CA 1
ATOM 2497 C C . GLY A 1 332 ? 20.786 6.067 -53.469 1.00 92.38 332 GLY A C 1
ATOM 2498 O O . GLY A 1 332 ? 20.066 5.703 -54.397 1.00 92.38 332 GLY A O 1
ATOM 2499 N N . CYS A 1 333 ? 20.691 5.532 -52.247 1.00 93.00 333 CYS A N 1
ATOM 2500 C CA . CYS A 1 333 ? 19.770 4.432 -51.938 1.00 93.00 333 CYS A CA 1
ATOM 2501 C C . CYS A 1 333 ? 19.133 4.484 -50.543 1.00 93.00 333 CYS A C 1
ATOM 2503 O O . CYS A 1 333 ? 18.457 3.530 -50.161 1.00 93.00 333 CYS A O 1
ATOM 2505 N N . ASP A 1 334 ? 19.375 5.550 -49.776 1.00 92.62 334 ASP A N 1
ATOM 2506 C CA . ASP A 1 334 ? 18.854 5.781 -48.424 1.00 92.62 334 ASP A CA 1
ATOM 2507 C C . ASP A 1 334 ? 19.202 4.714 -47.374 1.00 92.62 334 ASP A C 1
ATOM 2509 O O . ASP A 1 334 ? 18.643 4.703 -46.276 1.00 92.62 334 ASP A O 1
ATOM 2513 N N . LYS A 1 335 ? 20.165 3.830 -47.661 1.00 92.69 335 LYS A N 1
ATOM 2514 C CA . LYS A 1 335 ? 20.669 2.875 -46.669 1.00 92.69 335 LYS A CA 1
ATOM 2515 C C . LYS A 1 335 ? 21.447 3.595 -45.573 1.00 92.69 335 LYS A C 1
ATOM 2517 O O . LYS A 1 335 ? 22.241 4.493 -45.853 1.00 92.69 335 LYS A O 1
ATOM 2522 N N . ILE A 1 336 ? 21.217 3.155 -44.338 1.00 92.81 336 ILE A N 1
ATOM 2523 C CA . ILE A 1 336 ? 21.833 3.685 -43.122 1.00 92.81 336 ILE A CA 1
ATOM 2524 C C . ILE A 1 336 ? 22.862 2.672 -42.620 1.00 92.81 336 ILE A C 1
ATOM 2526 O O . ILE A 1 336 ? 22.555 1.489 -42.470 1.00 92.81 336 ILE A O 1
ATOM 2530 N N . PHE A 1 337 ? 24.067 3.147 -42.331 1.00 93.75 337 PHE A N 1
ATOM 2531 C CA . PHE A 1 337 ? 25.195 2.351 -41.872 1.00 93.75 337 PHE A CA 1
ATOM 2532 C C . PHE A 1 337 ? 25.645 2.842 -40.498 1.00 93.75 337 PHE A C 1
ATOM 2534 O O . PHE A 1 337 ? 25.837 4.038 -40.286 1.00 93.75 337 PHE A O 1
ATOM 2541 N N . ARG A 1 338 ? 25.822 1.905 -39.561 1.00 90.81 338 ARG A N 1
ATOM 2542 C CA . ARG A 1 338 ? 26.342 2.198 -38.213 1.00 90.81 338 ARG A CA 1
ATOM 2543 C C . ARG A 1 338 ? 27.867 2.289 -38.163 1.00 90.81 338 ARG A C 1
ATOM 2545 O O . ARG A 1 338 ? 28.401 2.835 -37.210 1.00 90.81 338 ARG A O 1
ATOM 2552 N N . LEU A 1 339 ? 28.548 1.724 -39.158 1.00 93.31 339 LEU A N 1
ATOM 2553 C CA . LEU A 1 339 ? 30.004 1.643 -39.233 1.00 93.31 339 LEU A CA 1
ATOM 2554 C C . LEU A 1 339 ? 30.483 2.294 -40.540 1.00 93.31 339 LEU A C 1
ATOM 2556 O O . LEU A 1 339 ? 29.934 1.956 -41.596 1.00 93.31 339 LEU A O 1
ATOM 2560 N N . PRO A 1 340 ? 31.502 3.171 -40.497 1.00 94.00 340 PRO A N 1
ATOM 2561 C CA . PRO A 1 340 ? 32.084 3.789 -41.688 1.00 94.00 340 PRO A CA 1
ATOM 2562 C C . PRO A 1 340 ? 32.575 2.785 -42.726 1.00 94.00 340 PRO A C 1
ATOM 2564 O O . PRO A 1 340 ? 32.331 2.968 -43.911 1.00 94.00 340 PRO A O 1
ATOM 2567 N N . GLU A 1 341 ? 33.175 1.680 -42.290 1.00 94.81 341 GLU A N 1
ATOM 2568 C CA . GLU A 1 341 ? 33.720 0.645 -43.177 1.00 94.81 341 GLU A CA 1
ATOM 2569 C C . GLU A 1 341 ? 32.642 -0.000 -44.056 1.00 94.81 341 GLU A C 1
ATOM 2571 O O . GLU A 1 341 ? 32.835 -0.176 -45.256 1.00 94.81 341 GLU A O 1
ATOM 2576 N N . LEU A 1 342 ? 31.466 -0.282 -43.483 1.00 94.31 342 LEU A N 1
ATOM 2577 C CA . LEU A 1 342 ? 30.332 -0.831 -44.232 1.00 94.31 342 LEU A CA 1
ATOM 2578 C C . LEU A 1 342 ? 29.753 0.189 -45.216 1.00 94.31 342 LEU A C 1
ATOM 2580 O O . LEU A 1 342 ? 29.271 -0.189 -46.284 1.00 94.31 342 LEU A O 1
ATOM 2584 N N . ALA A 1 343 ? 29.792 1.474 -44.859 1.00 93.94 343 ALA A N 1
ATOM 2585 C CA . ALA A 1 343 ? 29.356 2.551 -45.737 1.00 93.94 343 ALA A CA 1
ATOM 2586 C C . ALA A 1 343 ? 30.324 2.730 -46.920 1.00 93.94 343 ALA A C 1
ATOM 2588 O O . ALA A 1 343 ? 29.873 2.850 -48.059 1.00 93.94 343 ALA A O 1
ATOM 2589 N N . SER A 1 344 ? 31.635 2.674 -46.668 1.00 92.81 344 SER A N 1
ATOM 2590 C CA . SER A 1 344 ? 32.679 2.738 -47.698 1.00 92.81 344 SER A CA 1
ATOM 2591 C C . SER A 1 344 ? 32.617 1.534 -48.638 1.00 92.81 344 SER A C 1
ATOM 2593 O O . SER A 1 344 ? 32.498 1.716 -49.850 1.00 92.81 344 SER A O 1
ATOM 2595 N N . ALA A 1 345 ? 32.556 0.313 -48.096 1.00 93.25 345 ALA A N 1
ATOM 2596 C CA . ALA A 1 345 ? 32.384 -0.902 -48.894 1.00 93.25 345 ALA A CA 1
ATOM 2597 C C . ALA A 1 345 ? 31.103 -0.841 -49.742 1.00 93.25 345 ALA A C 1
ATOM 2599 O O . ALA A 1 345 ? 31.094 -1.220 -50.910 1.00 93.25 345 ALA A O 1
ATOM 2600 N N . HIS A 1 346 ? 30.017 -0.276 -49.201 1.00 93.31 346 HIS A N 1
ATOM 2601 C CA . HIS A 1 346 ? 28.796 -0.059 -49.970 1.00 93.31 346 HIS A CA 1
ATOM 2602 C C . HIS A 1 346 ? 28.999 0.887 -51.165 1.00 93.31 346 HIS A C 1
ATOM 2604 O O . HIS A 1 346 ? 28.453 0.620 -52.236 1.00 93.31 346 HIS A O 1
ATOM 2610 N N . THR A 1 347 ? 29.762 1.972 -51.011 1.00 91.94 347 THR A N 1
ATOM 2611 C CA . THR A 1 347 ? 30.060 2.896 -52.121 1.00 91.94 347 THR A CA 1
ATOM 2612 C C . THR A 1 347 ? 31.015 2.308 -53.165 1.00 91.94 347 THR A C 1
ATOM 2614 O O . THR A 1 347 ? 30.973 2.722 -54.326 1.00 91.94 347 THR A O 1
ATOM 2617 N N . GLU A 1 348 ? 31.831 1.325 -52.782 1.00 89.75 348 GLU A N 1
ATOM 2618 C CA . GLU A 1 348 ? 32.771 0.631 -53.669 1.00 89.75 348 GLU A CA 1
ATOM 2619 C C . GLU A 1 348 ? 32.100 -0.517 -54.447 1.00 89.75 348 GLU A C 1
ATOM 2621 O O . GLU A 1 348 ? 32.261 -0.599 -55.665 1.00 89.75 348 GLU A O 1
ATOM 2626 N N . ASP A 1 349 ? 31.271 -1.336 -53.788 1.00 85.62 349 ASP A N 1
ATOM 2627 C CA . ASP A 1 349 ? 30.674 -2.545 -54.381 1.00 85.62 349 ASP A CA 1
ATOM 2628 C C . ASP A 1 349 ? 29.320 -2.308 -55.068 1.00 85.62 349 ASP A C 1
ATOM 2630 O O . ASP A 1 349 ? 28.935 -3.020 -56.005 1.00 85.62 349 ASP A O 1
ATOM 2634 N N . ALA A 1 350 ? 28.530 -1.330 -54.612 1.00 69.50 350 ALA A N 1
ATOM 2635 C CA . ALA A 1 350 ? 27.193 -1.130 -55.154 1.00 69.50 350 ALA A CA 1
ATOM 2636 C C . ALA A 1 350 ? 27.261 -0.289 -56.432 1.00 69.50 350 ALA A C 1
ATOM 2638 O O . ALA A 1 350 ? 27.257 0.939 -56.387 1.00 69.50 350 ALA A O 1
ATOM 2639 N N . GLY A 1 351 ? 27.210 -0.942 -57.596 1.00 76.38 351 GLY A N 1
ATOM 2640 C CA . GLY A 1 351 ? 27.258 -0.275 -58.906 1.00 76.38 351 GLY A CA 1
ATOM 2641 C C . GLY A 1 351 ? 26.235 0.858 -59.132 1.00 76.38 351 GLY A C 1
ATOM 2642 O O . GLY A 1 351 ? 26.431 1.679 -60.021 1.00 76.38 351 GLY A O 1
ATOM 2643 N N . ARG A 1 352 ? 25.164 0.963 -58.326 1.00 72.50 352 ARG A N 1
ATOM 2644 C CA . ARG A 1 352 ? 24.213 2.099 -58.356 1.00 72.50 352 ARG A CA 1
ATOM 2645 C C . ARG A 1 352 ? 24.546 3.249 -57.394 1.00 72.50 352 ARG A C 1
ATOM 2647 O O . ARG A 1 352 ? 23.975 4.322 -57.543 1.00 72.50 352 ARG A O 1
ATOM 2654 N N . CYS A 1 353 ? 25.461 3.053 -56.450 1.00 86.06 353 CYS A N 1
ATOM 2655 C CA . CYS A 1 353 ? 25.844 4.039 -55.435 1.00 86.06 353 CYS A CA 1
ATOM 2656 C C . CYS A 1 353 ? 27.289 4.539 -55.593 1.00 86.06 353 CYS A C 1
ATOM 2658 O O . CYS A 1 353 ? 27.751 5.292 -54.744 1.00 86.06 353 CYS A O 1
ATOM 2660 N N . HIS A 1 354 ? 27.977 4.199 -56.690 1.00 74.88 354 HIS A N 1
ATOM 2661 C CA . HIS A 1 354 ? 29.403 4.488 -56.925 1.00 74.88 354 HIS A CA 1
ATOM 2662 C C . HIS A 1 354 ? 29.784 5.991 -56.954 1.00 74.88 354 HIS A C 1
ATOM 2664 O O . HIS A 1 354 ? 30.950 6.357 -57.056 1.00 74.88 354 HIS A O 1
ATOM 2670 N N . ARG A 1 355 ? 28.800 6.894 -56.861 1.00 80.62 355 ARG A N 1
ATOM 2671 C CA . ARG A 1 355 ? 28.988 8.351 -56.727 1.00 80.62 355 ARG A CA 1
ATOM 2672 C C . ARG A 1 355 ? 28.094 8.993 -55.668 1.00 80.62 355 ARG A C 1
ATOM 2674 O O . ARG A 1 355 ? 28.009 10.216 -55.600 1.00 80.62 355 ARG A O 1
ATOM 2681 N N . ALA A 1 356 ? 27.379 8.189 -54.891 1.00 83.38 356 ALA A N 1
ATOM 2682 C CA . ALA A 1 356 ? 26.502 8.713 -53.862 1.00 83.38 356 ALA A CA 1
ATOM 2683 C C . ALA A 1 356 ? 27.340 9.264 -52.706 1.00 83.38 356 ALA A C 1
ATOM 2685 O O . ALA A 1 356 ? 28.265 8.601 -52.236 1.00 83.38 356 ALA A O 1
ATOM 2686 N N . ARG A 1 357 ? 27.003 10.464 -52.229 1.00 90.81 357 ARG A N 1
ATOM 2687 C CA . ARG A 1 357 ? 27.623 11.021 -51.030 1.00 90.81 357 ARG A CA 1
ATOM 2688 C C . ARG A 1 357 ? 27.076 10.292 -49.802 1.00 90.81 357 ARG A C 1
ATOM 2690 O O . ARG A 1 357 ? 25.891 9.956 -49.735 1.00 90.81 357 ARG A O 1
ATOM 2697 N N . LEU A 1 358 ? 27.953 10.036 -48.837 1.00 92.12 358 LEU A N 1
ATOM 2698 C CA . LEU A 1 358 ? 27.556 9.610 -47.501 1.00 92.12 358 LEU A CA 1
ATOM 2699 C C . LEU A 1 358 ? 27.293 10.868 -46.670 1.00 92.12 358 LEU A C 1
ATOM 2701 O O . LEU A 1 358 ? 28.172 11.719 -46.533 1.00 92.12 358 LEU A O 1
ATOM 2705 N N . LEU A 1 359 ? 26.072 10.997 -46.158 1.00 94.00 359 LEU A N 1
ATOM 2706 C CA . LEU A 1 359 ? 25.686 12.054 -45.235 1.00 94.00 359 LEU A CA 1
ATOM 2707 C C . LEU A 1 359 ? 25.784 11.537 -43.808 1.00 94.00 359 LEU A C 1
ATOM 2709 O O . LEU A 1 359 ? 25.137 10.554 -43.437 1.00 94.00 359 LEU A O 1
ATOM 2713 N N . GLU A 1 360 ? 26.575 12.229 -43.003 1.00 93.50 360 GLU A N 1
ATOM 2714 C CA . GLU A 1 360 ? 26.597 12.035 -41.564 1.00 93.50 360 GLU A CA 1
ATOM 2715 C C . GLU A 1 360 ? 25.277 12.546 -40.986 1.00 93.50 360 GLU A C 1
ATOM 2717 O O . GLU A 1 360 ? 24.939 13.723 -41.097 1.00 93.50 360 GLU A O 1
ATOM 2722 N N . THR A 1 361 ? 24.478 11.628 -40.451 1.00 89.25 361 THR A N 1
ATOM 2723 C CA . THR A 1 361 ? 23.174 11.943 -39.876 1.00 89.25 361 THR A CA 1
ATOM 2724 C C . THR A 1 361 ? 23.148 11.433 -38.449 1.00 89.25 361 THR A C 1
ATOM 2726 O O . THR A 1 361 ? 23.327 10.243 -38.198 1.00 89.25 361 THR A O 1
ATOM 2729 N N . THR A 1 362 ? 22.900 12.320 -37.496 1.00 88.12 362 THR A N 1
ATOM 2730 C CA . THR A 1 362 ? 22.692 11.913 -36.110 1.00 88.12 362 THR A CA 1
ATOM 2731 C C . THR A 1 362 ? 21.283 11.363 -35.982 1.00 88.12 362 THR A C 1
ATOM 2733 O O . THR A 1 362 ? 20.310 12.106 -36.112 1.00 88.12 362 THR A O 1
ATOM 2736 N N . ILE A 1 363 ? 21.157 10.058 -35.746 1.00 84.62 363 ILE A N 1
ATOM 2737 C CA . ILE A 1 363 ? 19.863 9.460 -35.429 1.00 84.62 363 ILE A CA 1
ATOM 2738 C C . ILE A 1 363 ? 19.802 9.260 -33.925 1.00 84.62 363 ILE A C 1
ATOM 2740 O O . ILE A 1 363 ? 20.653 8.607 -33.319 1.00 84.62 363 ILE A O 1
ATOM 2744 N N . THR A 1 364 ? 18.757 9.813 -33.319 1.00 76.62 364 THR A N 1
ATOM 2745 C CA . THR A 1 364 ? 18.376 9.480 -31.953 1.00 76.62 364 THR A CA 1
ATOM 2746 C C . THR A 1 364 ? 17.806 8.069 -31.972 1.00 76.62 364 THR A C 1
ATOM 2748 O O . THR A 1 364 ? 16.608 7.857 -32.164 1.00 76.62 364 THR A O 1
ATOM 2751 N N . VAL A 1 365 ? 18.683 7.074 -31.853 1.00 72.50 365 VAL A N 1
ATOM 2752 C CA . VAL A 1 365 ? 18.249 5.695 -31.677 1.00 72.50 365 VAL A CA 1
ATOM 2753 C C . VAL A 1 365 ? 17.740 5.622 -30.252 1.00 72.50 365 VAL A C 1
ATOM 2755 O O . VAL A 1 365 ? 18.527 5.560 -29.318 1.00 72.50 365 VAL A O 1
ATOM 2758 N N . ILE A 1 366 ? 16.421 5.667 -30.080 1.00 64.31 366 ILE A N 1
ATOM 2759 C CA . ILE A 1 366 ? 15.808 5.190 -28.847 1.00 64.31 366 ILE A CA 1
ATOM 2760 C C . ILE A 1 366 ? 16.077 3.688 -28.884 1.00 64.31 366 ILE A C 1
ATOM 2762 O O . ILE A 1 366 ? 15.505 3.020 -29.756 1.00 64.31 366 ILE A O 1
ATOM 2766 N N . PRO A 1 367 ? 16.977 3.138 -28.045 1.00 60.31 367 PRO A N 1
ATOM 2767 C CA . PRO A 1 367 ? 17.102 1.700 -27.931 1.00 60.31 367 PRO A CA 1
ATOM 2768 C C . PRO A 1 367 ? 15.708 1.236 -27.559 1.00 60.31 367 PRO A C 1
ATOM 2770 O O . PRO A 1 367 ? 15.197 1.556 -26.486 1.00 60.31 367 PRO A O 1
ATOM 2773 N N . SER A 1 368 ? 15.033 0.587 -28.505 1.00 51.88 368 SER A N 1
ATOM 2774 C CA . SER A 1 368 ? 13.796 -0.094 -28.185 1.00 51.88 368 SER A CA 1
ATOM 2775 C C . SER A 1 368 ? 14.206 -1.052 -27.090 1.00 51.88 368 SER A C 1
ATOM 2777 O O . SER A 1 368 ? 15.081 -1.886 -27.327 1.00 51.88 368 SER A O 1
ATOM 2779 N N . VAL A 1 369 ? 13.681 -0.840 -25.884 1.00 51.09 369 VAL A N 1
ATOM 2780 C CA . VAL A 1 369 ? 13.878 -1.744 -24.761 1.00 51.09 369 VAL A CA 1
ATOM 2781 C C . VAL A 1 369 ? 13.258 -3.052 -25.223 1.00 51.09 369 VAL A C 1
ATOM 2783 O O . VAL A 1 369 ? 12.059 -3.286 -25.084 1.00 51.09 369 VAL A O 1
ATOM 2786 N N . ILE A 1 370 ? 14.061 -3.875 -25.893 1.00 45.94 370 ILE A N 1
ATOM 2787 C CA . ILE A 1 370 ? 13.772 -5.276 -26.084 1.00 45.94 370 ILE A CA 1
ATOM 2788 C C . ILE A 1 370 ? 13.895 -5.794 -24.665 1.00 45.94 370 ILE A C 1
ATOM 2790 O O . ILE A 1 370 ? 14.986 -6.067 -24.173 1.00 45.94 370 ILE A O 1
ATOM 2794 N N . VAL A 1 371 ? 12.761 -5.803 -23.968 1.00 46.91 371 VAL A N 1
ATOM 2795 C CA . VAL A 1 371 ? 12.583 -6.599 -22.768 1.00 46.91 371 VAL A CA 1
ATOM 2796 C C . VAL A 1 371 ? 12.846 -8.019 -23.248 1.00 46.91 371 VAL A C 1
ATOM 2798 O O . VAL A 1 371 ? 11.973 -8.644 -23.851 1.00 46.91 371 VAL A O 1
ATOM 2801 N N . SER A 1 372 ? 14.091 -8.473 -23.111 1.00 42.69 372 SER A N 1
ATOM 2802 C CA . SER A 1 372 ? 14.5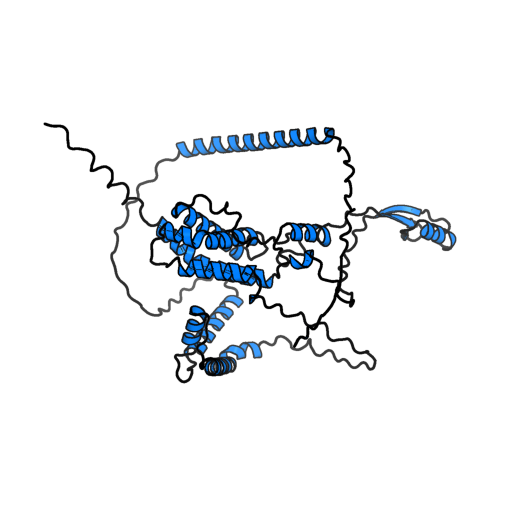22 -9.829 -23.427 1.00 42.69 372 SER A CA 1
ATOM 2803 C C . SER A 1 372 ? 13.816 -10.772 -22.459 1.00 42.69 372 SER A C 1
ATOM 2805 O O . SER A 1 372 ? 14.371 -11.199 -21.459 1.00 42.69 372 SER A O 1
ATOM 2807 N N . ALA A 1 373 ? 12.545 -11.056 -22.735 1.00 41.97 373 ALA A N 1
ATOM 2808 C CA . ALA A 1 373 ? 11.703 -11.974 -21.979 1.00 41.97 373 ALA A CA 1
ATOM 2809 C C . ALA A 1 373 ? 11.858 -13.428 -22.465 1.00 41.97 373 ALA A C 1
ATOM 2811 O O . ALA A 1 373 ? 11.021 -14.274 -22.165 1.00 41.97 373 ALA A O 1
ATOM 2812 N N . THR A 1 374 ? 12.898 -13.727 -23.245 1.00 40.03 374 THR A N 1
ATOM 2813 C CA . THR A 1 374 ? 13.121 -15.044 -23.853 1.00 40.03 374 THR A CA 1
ATOM 2814 C C . THR A 1 374 ? 14.582 -15.451 -23.715 1.00 40.03 374 THR A C 1
ATOM 2816 O O . THR A 1 374 ? 15.336 -15.454 -24.686 1.00 40.03 374 THR A O 1
ATOM 2819 N N . THR A 1 375 ? 14.999 -15.785 -22.502 1.00 38.78 375 THR A N 1
ATOM 2820 C CA . THR A 1 375 ? 16.199 -16.598 -22.300 1.00 38.78 375 THR A CA 1
ATOM 2821 C C . THR A 1 375 ? 15.816 -17.766 -21.406 1.00 38.78 375 THR A C 1
ATOM 2823 O O . THR A 1 375 ? 15.756 -17.614 -20.189 1.00 38.78 375 THR A O 1
ATOM 2826 N N . ASP A 1 376 ? 15.561 -18.925 -22.022 1.00 39.59 376 ASP A N 1
ATOM 2827 C CA . ASP A 1 376 ? 15.452 -20.255 -21.391 1.00 39.59 376 ASP A CA 1
ATOM 2828 C C . ASP A 1 376 ? 16.823 -20.731 -20.850 1.00 39.59 376 ASP A C 1
ATOM 2830 O O . ASP A 1 376 ? 17.235 -21.876 -21.022 1.00 39.59 376 ASP A O 1
ATOM 2834 N N . GLY A 1 377 ? 17.585 -19.823 -20.238 1.00 45.47 377 GLY A N 1
ATOM 2835 C CA . GLY A 1 377 ? 18.802 -20.151 -19.506 1.00 45.47 377 GLY A CA 1
ATOM 2836 C C . GLY A 1 377 ? 18.467 -20.503 -18.053 1.00 45.47 377 GLY A C 1
ATOM 2837 O O . GLY A 1 377 ? 17.436 -20.051 -17.546 1.00 45.47 377 GLY A O 1
ATOM 2838 N N . PRO A 1 378 ? 19.325 -21.273 -17.354 1.00 44.34 378 PRO A N 1
ATOM 2839 C CA . PRO A 1 378 ? 19.252 -21.395 -15.902 1.00 44.34 378 PRO A CA 1
ATOM 2840 C C . PRO A 1 378 ? 19.160 -19.987 -15.313 1.00 44.34 378 PRO A C 1
ATOM 2842 O O . PRO A 1 378 ? 20.028 -19.159 -15.595 1.00 44.34 378 PRO A O 1
ATOM 2845 N N . LEU A 1 379 ? 18.078 -19.703 -14.578 1.00 41.88 379 LEU A N 1
ATOM 2846 C CA . LEU A 1 379 ? 17.861 -18.388 -13.980 1.00 41.88 379 LEU A CA 1
ATOM 2847 C C . LEU A 1 379 ? 19.136 -18.004 -13.213 1.00 41.88 379 LEU A C 1
ATOM 2849 O O . LEU A 1 379 ? 19.582 -18.806 -12.382 1.00 41.88 379 LEU A O 1
ATOM 2853 N N . PRO A 1 380 ? 19.752 -16.842 -13.501 1.00 54.31 380 PRO A N 1
ATOM 2854 C CA . PRO A 1 380 ? 20.870 -16.375 -12.700 1.00 54.31 380 PRO A CA 1
ATOM 2855 C C . PRO A 1 380 ? 20.439 -16.352 -11.225 1.00 54.31 380 PRO A C 1
ATOM 2857 O O . PRO A 1 380 ? 19.254 -16.137 -10.944 1.00 54.31 380 PRO A O 1
ATOM 2860 N N . PRO A 1 381 ? 21.356 -16.637 -10.281 1.00 61.69 381 PRO A N 1
ATOM 2861 C CA . PRO A 1 381 ? 21.033 -16.588 -8.861 1.00 61.69 381 PRO A CA 1
ATOM 2862 C C . PRO A 1 381 ? 20.377 -15.243 -8.567 1.00 61.69 381 PRO A C 1
ATOM 2864 O O . PRO A 1 381 ? 20.914 -14.214 -8.984 1.00 61.69 381 PRO A O 1
ATOM 2867 N N . MET A 1 382 ? 19.210 -15.274 -7.907 1.00 52.44 382 MET A N 1
ATOM 2868 C CA . MET A 1 382 ? 18.444 -14.059 -7.651 1.00 52.44 382 MET A CA 1
ATOM 2869 C C . MET A 1 382 ? 19.368 -13.017 -7.042 1.00 52.44 382 MET A C 1
ATOM 2871 O O . MET A 1 382 ? 19.961 -13.254 -5.980 1.00 52.44 382 MET A O 1
ATOM 2875 N N . THR A 1 383 ? 19.521 -11.900 -7.746 1.00 72.94 383 THR A N 1
ATOM 2876 C CA . THR A 1 383 ? 20.388 -10.823 -7.272 1.00 72.94 383 THR A CA 1
ATOM 2877 C C . THR A 1 383 ? 19.838 -10.332 -5.936 1.00 72.94 383 THR A C 1
ATOM 2879 O O . THR A 1 383 ? 18.637 -10.410 -5.685 1.00 72.94 383 THR A O 1
ATOM 2882 N N . GLU A 1 384 ? 20.691 -9.842 -5.041 1.00 70.44 384 GLU A N 1
ATOM 2883 C CA . GLU A 1 384 ? 20.249 -9.310 -3.742 1.00 70.44 384 GLU A CA 1
ATOM 2884 C C . GLU A 1 384 ? 19.141 -8.249 -3.902 1.00 70.44 384 GLU A C 1
ATOM 2886 O O . GLU A 1 384 ? 18.198 -8.205 -3.118 1.00 70.44 384 GLU A O 1
ATOM 2891 N N . LYS A 1 385 ? 19.157 -7.528 -5.033 1.00 63.50 385 LYS A N 1
ATOM 2892 C CA . LYS A 1 385 ? 18.099 -6.618 -5.494 1.00 63.50 385 LYS A CA 1
ATOM 2893 C C . LYS A 1 385 ? 16.721 -7.281 -5.654 1.00 63.50 385 LYS A C 1
ATOM 2895 O O . LYS A 1 385 ? 15.716 -6.684 -5.284 1.00 63.50 385 LYS A O 1
ATOM 2900 N N . GLU A 1 386 ? 16.646 -8.501 -6.188 1.00 66.81 386 GLU A N 1
ATOM 2901 C CA . GLU A 1 386 ? 15.380 -9.240 -6.347 1.00 66.81 386 GLU A CA 1
ATOM 2902 C C . GLU A 1 386 ? 14.824 -9.734 -5.005 1.00 66.81 386 GLU A C 1
ATOM 2904 O O . GLU A 1 386 ? 13.623 -9.968 -4.894 1.00 66.81 386 GLU A O 1
ATOM 2909 N N . ARG A 1 387 ? 15.658 -9.835 -3.958 1.00 71.75 387 ARG A N 1
ATOM 2910 C CA . ARG A 1 387 ? 15.193 -10.179 -2.601 1.00 71.75 387 ARG A CA 1
ATOM 2911 C C . ARG A 1 387 ? 14.441 -9.039 -1.920 1.00 71.75 387 ARG A C 1
ATOM 2913 O O . ARG A 1 387 ? 13.731 -9.289 -0.951 1.00 71.75 387 ARG A O 1
ATOM 2920 N N . GLU A 1 388 ? 14.588 -7.809 -2.409 1.00 86.25 388 GLU A N 1
ATOM 2921 C CA . GLU A 1 388 ? 13.905 -6.636 -1.859 1.00 86.25 388 GLU A CA 1
ATOM 2922 C C . GLU A 1 388 ? 12.558 -6.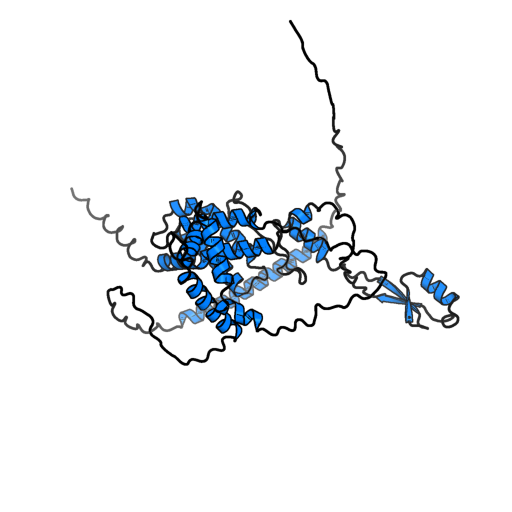342 -2.537 1.00 86.25 388 GLU A C 1
ATOM 2924 O O . GLU A 1 388 ? 11.798 -5.501 -2.043 1.00 86.25 388 GLU A O 1
ATOM 2929 N N . GLU A 1 389 ? 12.247 -7.007 -3.658 1.00 92.56 389 GLU A N 1
ATOM 2930 C CA . GLU A 1 389 ? 10.970 -6.838 -4.350 1.00 92.56 389 GLU A CA 1
ATOM 2931 C C . GLU A 1 389 ? 9.854 -7.572 -3.594 1.00 92.56 389 GLU A C 1
ATOM 2933 O O . GLU A 1 389 ? 9.889 -8.781 -3.369 1.00 92.56 389 GLU A O 1
ATOM 2938 N N . ILE A 1 390 ? 8.823 -6.822 -3.217 1.00 93.69 390 ILE A N 1
ATOM 2939 C CA . ILE A 1 390 ? 7.625 -7.344 -2.572 1.00 93.69 390 ILE A CA 1
ATOM 2940 C C . ILE A 1 390 ? 6.606 -7.659 -3.658 1.00 93.69 390 ILE A C 1
ATOM 2942 O O . ILE A 1 390 ? 6.195 -6.790 -4.435 1.00 93.69 390 ILE A O 1
ATOM 2946 N N . GLU A 1 391 ? 6.115 -8.894 -3.664 1.00 92.50 391 GLU A N 1
ATOM 2947 C CA . GLU A 1 391 ? 5.068 -9.279 -4.597 1.00 92.50 391 GLU A CA 1
ATOM 2948 C C . GLU A 1 391 ? 3.814 -8.408 -4.432 1.00 92.50 391 GLU A C 1
ATOM 2950 O O . GLU A 1 391 ? 3.254 -8.257 -3.343 1.00 92.50 391 GLU A O 1
ATOM 2955 N N . ALA A 1 392 ? 3.275 -7.910 -5.547 1.00 92.06 392 ALA A N 1
ATOM 2956 C CA . ALA A 1 392 ? 2.056 -7.101 -5.527 1.00 92.06 392 ALA A CA 1
ATOM 2957 C C . ALA A 1 392 ? 0.844 -7.827 -4.909 1.00 92.06 392 ALA A C 1
ATOM 2959 O O . ALA A 1 392 ? -0.104 -7.176 -4.470 1.00 92.06 392 ALA A O 1
ATOM 2960 N N . ALA A 1 393 ? 0.834 -9.166 -4.890 1.00 91.56 393 ALA A N 1
ATOM 2961 C CA . ALA A 1 393 ? -0.189 -9.943 -4.192 1.00 91.56 393 ALA A CA 1
ATOM 2962 C C . ALA A 1 393 ? -0.144 -9.711 -2.675 1.00 91.56 393 ALA A C 1
ATOM 2964 O O . ALA A 1 393 ? -1.177 -9.375 -2.097 1.00 91.56 393 ALA A O 1
ATOM 2965 N N . VAL A 1 394 ? 1.051 -9.764 -2.077 1.00 93.69 394 VAL A N 1
ATOM 2966 C CA . VAL A 1 394 ? 1.288 -9.485 -0.653 1.00 93.69 394 VAL A CA 1
ATOM 2967 C C . VAL A 1 394 ? 0.802 -8.085 -0.297 1.00 93.69 394 VAL A C 1
ATOM 2969 O O . VAL A 1 394 ? 0.049 -7.910 0.659 1.00 93.69 394 VAL A O 1
ATOM 2972 N N . VAL A 1 395 ? 1.167 -7.081 -1.101 1.00 94.69 395 VAL A N 1
ATOM 2973 C CA . VAL A 1 395 ? 0.756 -5.691 -0.849 1.00 94.69 395 VAL A CA 1
ATOM 2974 C C . VAL A 1 395 ? -0.763 -5.535 -0.938 1.00 94.69 395 VAL A C 1
ATOM 2976 O O . VAL A 1 395 ? -1.358 -4.854 -0.107 1.00 94.69 395 VAL A O 1
ATOM 2979 N N . ARG A 1 396 ? -1.432 -6.197 -1.893 1.00 93.62 396 ARG A N 1
ATOM 2980 C CA . ARG A 1 396 ? -2.903 -6.162 -1.993 1.00 93.62 396 ARG A CA 1
ATOM 2981 C C . ARG A 1 396 ? -3.592 -6.790 -0.782 1.00 93.62 396 ARG A C 1
ATOM 2983 O O . ARG A 1 396 ? -4.587 -6.236 -0.317 1.00 93.62 396 ARG A O 1
ATOM 2990 N N . GLU A 1 397 ? -3.089 -7.911 -0.275 1.00 93.94 397 GLU A N 1
ATOM 2991 C CA . GLU A 1 397 ? -3.637 -8.560 0.925 1.00 93.94 397 GLU A CA 1
ATOM 2992 C C . GLU A 1 397 ? -3.384 -7.731 2.192 1.00 93.94 397 GLU A C 1
ATOM 2994 O O . GLU A 1 397 ? -4.274 -7.580 3.034 1.00 93.94 397 GLU A O 1
ATOM 2999 N N . ALA A 1 398 ? -2.209 -7.107 2.290 1.00 94.38 398 ALA A N 1
ATOM 3000 C CA . ALA A 1 398 ? -1.885 -6.158 3.348 1.00 94.38 398 ALA A CA 1
ATOM 3001 C C . ALA A 1 398 ? -2.810 -4.926 3.318 1.00 94.38 398 ALA A C 1
ATOM 3003 O O . ALA A 1 398 ? -3.372 -4.554 4.349 1.00 94.38 398 ALA A O 1
ATOM 3004 N N . ILE A 1 399 ? -3.051 -4.341 2.135 1.00 95.00 399 ILE A N 1
ATOM 3005 C CA . ILE A 1 399 ? -4.030 -3.257 1.945 1.00 95.00 399 ILE A CA 1
ATOM 3006 C C . ILE A 1 399 ? -5.415 -3.715 2.401 1.00 95.00 399 ILE A C 1
ATOM 3008 O O . ILE A 1 399 ? -6.056 -3.008 3.173 1.00 95.00 399 ILE A O 1
ATOM 3012 N N . ALA A 1 400 ? -5.878 -4.886 1.955 1.00 94.00 400 ALA A N 1
ATOM 3013 C CA . ALA A 1 400 ? -7.191 -5.402 2.332 1.00 94.00 400 ALA A CA 1
ATOM 3014 C C . ALA A 1 400 ? -7.339 -5.514 3.857 1.00 94.00 400 ALA A C 1
ATOM 3016 O O . ALA A 1 400 ? -8.332 -5.032 4.395 1.00 94.00 400 ALA A O 1
ATOM 3017 N N . SER A 1 401 ? -6.319 -6.044 4.537 1.00 93.88 401 SER A N 1
ATOM 3018 C CA . SER A 1 401 ? -6.285 -6.171 5.999 1.00 93.88 401 SER A CA 1
ATOM 3019 C C . SER A 1 401 ? -6.348 -4.810 6.700 1.00 93.88 401 SER A C 1
ATOM 3021 O O . SER A 1 401 ? -7.110 -4.620 7.643 1.00 93.88 401 SER A O 1
ATOM 3023 N N . VAL A 1 402 ? -5.587 -3.820 6.225 1.00 95.19 402 VAL A N 1
ATOM 3024 C CA . VAL A 1 402 ? -5.580 -2.466 6.805 1.00 95.19 402 VAL A CA 1
ATOM 3025 C C . VAL A 1 402 ? -6.916 -1.749 6.593 1.00 95.19 402 VAL A C 1
ATOM 3027 O O . VAL A 1 402 ? -7.390 -1.055 7.493 1.00 95.19 402 VAL A O 1
ATOM 3030 N N . LEU A 1 403 ? -7.581 -1.957 5.452 1.00 95.38 403 LEU A N 1
ATOM 3031 C CA . LEU A 1 403 ? -8.896 -1.365 5.178 1.00 95.38 403 LEU A CA 1
ATOM 3032 C C . LEU A 1 403 ? -9.993 -1.840 6.143 1.00 95.38 403 LEU A C 1
ATOM 3034 O O . LEU A 1 403 ? -10.959 -1.103 6.355 1.00 95.38 403 LEU A O 1
ATOM 3038 N N . GLU A 1 404 ? -9.850 -3.013 6.767 1.00 95.31 404 GLU A N 1
ATOM 3039 C CA . GLU A 1 404 ? -10.792 -3.496 7.788 1.00 95.31 404 GLU A CA 1
ATOM 3040 C C . GLU A 1 404 ? -10.837 -2.576 9.018 1.00 95.31 404 GLU A C 1
ATOM 3042 O O . GLU A 1 404 ? -11.883 -2.447 9.661 1.00 95.31 404 GLU A O 1
ATOM 3047 N N . LEU A 1 405 ? -9.745 -1.855 9.304 1.00 95.19 405 LEU A N 1
ATOM 3048 C CA . LEU A 1 405 ? -9.679 -0.905 10.414 1.00 95.19 405 LEU A CA 1
ATOM 3049 C C . LEU A 1 405 ? -10.458 0.386 10.158 1.00 95.19 405 LEU A C 1
ATOM 3051 O O . LEU A 1 405 ? -10.837 1.051 11.123 1.00 95.19 405 LEU A O 1
ATOM 3055 N N . HIS A 1 406 ? -10.718 0.757 8.900 1.00 96.00 406 HIS A N 1
ATOM 3056 C CA . HIS A 1 406 ? -11.266 2.075 8.565 1.00 96.00 406 HIS A CA 1
ATOM 3057 C C . HIS A 1 406 ? -12.557 2.387 9.336 1.00 96.00 406 HIS A C 1
ATOM 3059 O O . HIS A 1 406 ? -12.651 3.411 10.010 1.00 96.00 406 HIS A O 1
ATOM 3065 N N . GLY A 1 407 ? -13.541 1.481 9.292 1.00 94.25 407 GLY A N 1
ATOM 3066 C CA . GLY A 1 407 ? -14.829 1.690 9.963 1.00 94.25 407 GLY A CA 1
ATOM 3067 C C . GLY A 1 407 ? -14.711 1.753 11.489 1.00 94.25 407 GLY A C 1
ATOM 3068 O O . GLY A 1 407 ? -15.415 2.533 12.131 1.00 94.25 407 GLY A O 1
ATOM 3069 N N . LEU A 1 408 ? -13.797 0.970 12.067 1.00 94.56 408 LEU A N 1
ATOM 3070 C CA . LEU A 1 408 ? -13.543 0.945 13.506 1.00 94.56 408 LEU A CA 1
ATOM 3071 C C . LEU A 1 408 ? -12.902 2.258 13.971 1.00 94.56 408 LEU A C 1
ATOM 3073 O O . LEU A 1 408 ? -13.395 2.885 14.912 1.00 94.56 408 LEU A O 1
ATOM 3077 N N . LEU A 1 409 ? -11.837 2.693 13.292 1.00 94.88 409 LEU A N 1
ATOM 3078 C CA . LEU A 1 409 ? -11.116 3.924 13.615 1.00 94.88 409 LEU A CA 1
ATOM 3079 C C . LEU A 1 409 ? -12.010 5.155 13.425 1.00 94.88 409 LEU A C 1
ATOM 3081 O O . LEU A 1 409 ? -12.089 5.997 14.320 1.00 94.88 409 LEU A O 1
ATOM 3085 N N . GLN A 1 410 ? -12.762 5.215 12.322 1.00 95.19 410 GLN A N 1
ATOM 3086 C CA . GLN A 1 410 ? -13.709 6.295 12.043 1.00 95.19 410 GLN A CA 1
ATOM 3087 C C . GLN A 1 410 ? -14.780 6.415 13.136 1.00 95.19 410 GLN A C 1
ATOM 3089 O O . GLN A 1 410 ? -15.044 7.515 13.634 1.00 95.19 410 GLN A O 1
ATOM 3094 N N . ALA A 1 411 ? -15.398 5.295 13.531 1.00 93.06 411 ALA A N 1
ATOM 3095 C CA . ALA A 1 411 ? -16.406 5.279 14.588 1.00 93.06 411 ALA A CA 1
ATOM 3096 C C . ALA A 1 411 ? -15.825 5.767 15.921 1.00 93.06 411 ALA A C 1
ATOM 3098 O O . ALA A 1 411 ? -16.481 6.516 16.651 1.00 93.06 411 ALA A O 1
ATOM 3099 N N . HIS A 1 412 ? -14.583 5.382 16.221 1.00 91.94 412 HIS A N 1
ATOM 3100 C CA . HIS A 1 412 ? -13.915 5.798 17.443 1.00 91.94 412 HIS A CA 1
ATOM 3101 C C . HIS A 1 412 ? -13.607 7.300 17.452 1.00 91.94 412 HIS A C 1
ATOM 3103 O O . HIS A 1 412 ? -14.006 7.998 18.383 1.00 91.94 412 HIS A O 1
ATOM 3109 N N . VAL A 1 413 ? -12.964 7.815 16.401 1.00 93.12 413 VAL A N 1
ATOM 3110 C CA . VAL A 1 413 ? -12.629 9.242 16.277 1.00 93.12 413 VAL A CA 1
ATOM 3111 C C . VAL A 1 413 ? -13.892 10.100 16.341 1.00 93.12 413 VAL A C 1
ATOM 3113 O O . VAL A 1 413 ? -13.956 11.043 17.127 1.00 93.12 413 VAL A O 1
ATOM 3116 N N . THR A 1 414 ? -14.946 9.720 15.613 1.00 93.00 414 THR A N 1
ATOM 3117 C CA . THR A 1 414 ? -16.233 10.435 15.637 1.00 93.00 414 THR A CA 1
ATOM 3118 C C . THR A 1 414 ? -16.819 10.488 17.049 1.00 93.00 414 THR A C 1
ATOM 3120 O O . THR A 1 414 ? -17.281 11.537 17.495 1.00 93.00 414 THR A O 1
ATOM 3123 N N . LYS A 1 415 ? -16.774 9.374 17.789 1.00 91.75 415 LYS A N 1
ATOM 3124 C CA . LYS A 1 415 ? -17.290 9.287 19.161 1.00 91.75 415 LYS A CA 1
ATOM 3125 C C . LYS A 1 415 ? -16.490 10.135 20.147 1.00 91.75 415 LYS A C 1
ATOM 3127 O O . LYS A 1 415 ? -17.090 10.702 21.059 1.00 91.75 415 LYS A O 1
ATOM 3132 N N . VAL A 1 416 ? -15.166 10.193 20.008 1.00 89.56 416 VAL A N 1
ATOM 3133 C CA . VAL A 1 416 ? -14.323 11.014 20.888 1.00 89.56 416 VAL A CA 1
ATOM 3134 C C . VAL A 1 416 ? -14.550 12.497 20.608 1.00 89.56 416 VAL A C 1
ATOM 3136 O O . VAL A 1 416 ? -14.802 13.245 21.546 1.00 89.56 416 VAL A O 1
ATOM 3139 N N . LEU A 1 417 ? -14.583 12.902 19.336 1.00 89.50 417 LEU A N 1
ATOM 3140 C CA . LEU A 1 417 ? -14.827 14.295 18.945 1.00 89.50 417 LEU A CA 1
ATOM 3141 C C . LEU A 1 417 ? -16.255 14.774 19.253 1.00 89.50 417 LEU A C 1
ATOM 3143 O O . LEU A 1 417 ? -16.472 15.959 19.476 1.00 89.50 417 LEU A O 1
ATOM 3147 N N . SER A 1 418 ? -17.233 13.863 19.300 1.00 89.94 418 SER A N 1
ATOM 3148 C CA . SER A 1 418 ? -18.624 14.195 19.650 1.00 89.94 418 SER A CA 1
ATOM 3149 C C . SER A 1 418 ? -18.863 14.349 21.158 1.00 89.94 418 SER A C 1
ATOM 3151 O O . SER A 1 418 ? -19.967 14.720 21.557 1.00 89.94 418 SER A O 1
ATOM 3153 N N . GLN A 1 419 ? -17.888 14.030 22.021 1.00 85.19 419 GLN A N 1
ATOM 3154 C CA . GLN A 1 419 ? -18.044 14.255 23.459 1.00 85.19 419 GLN A CA 1
ATOM 3155 C C . GLN A 1 419 ? -17.880 15.752 23.752 1.00 85.19 419 GLN A C 1
ATOM 3157 O O . GLN A 1 419 ? -16.807 16.298 23.502 1.00 85.19 419 GLN A O 1
ATOM 3162 N N . PRO A 1 420 ? -18.913 16.435 24.280 1.00 80.00 420 PRO A N 1
ATOM 3163 C CA . PRO A 1 420 ? -18.814 17.855 24.577 1.00 80.00 420 PRO A CA 1
ATOM 3164 C C . PRO A 1 420 ? -17.713 18.076 25.618 1.00 80.00 420 PRO A C 1
ATOM 3166 O O . PRO A 1 420 ? -17.786 17.543 26.726 1.00 80.00 420 PRO A O 1
ATOM 3169 N N . ALA A 1 421 ? -16.717 18.896 25.274 1.00 65.00 421 ALA A N 1
ATOM 3170 C CA . ALA A 1 421 ? -15.588 19.264 26.139 1.00 65.00 421 ALA A CA 1
ATOM 3171 C C . ALA A 1 421 ? -16.010 19.932 27.472 1.00 65.00 421 ALA A C 1
ATOM 3173 O O . ALA A 1 421 ? -15.201 20.126 28.374 1.00 65.00 421 ALA A O 1
ATOM 3174 N N . ALA A 1 422 ? -17.296 20.257 27.619 1.00 55.38 422 ALA A N 1
ATOM 3175 C CA . ALA A 1 422 ? -17.856 21.129 28.642 1.00 55.38 422 ALA A CA 1
ATOM 3176 C C . ALA A 1 422 ? -17.955 20.547 30.069 1.00 55.38 422 ALA A C 1
ATOM 3178 O O . ALA A 1 422 ? -18.331 21.278 30.978 1.00 55.38 422 ALA A O 1
ATOM 3179 N N . ALA A 1 423 ? -17.643 19.269 30.315 1.00 55.75 423 ALA A N 1
ATOM 3180 C CA . ALA A 1 423 ? -17.819 18.677 31.653 1.00 55.75 423 ALA A CA 1
ATOM 3181 C C . ALA A 1 423 ? -16.548 18.638 32.525 1.00 55.75 423 ALA A C 1
ATOM 3183 O O . ALA A 1 423 ? -16.657 18.373 33.721 1.00 55.75 423 ALA A O 1
ATOM 3184 N N . ALA A 1 424 ? -15.360 18.878 31.959 1.00 55.44 424 ALA A N 1
ATOM 3185 C CA . ALA A 1 424 ? -14.096 18.758 32.697 1.00 55.44 424 ALA A CA 1
ATOM 3186 C C . ALA A 1 424 ? -13.588 20.091 33.277 1.00 55.44 424 ALA A C 1
ATOM 3188 O O . ALA A 1 424 ? -12.951 20.083 34.322 1.00 55.44 424 ALA A O 1
ATOM 3189 N N . ALA A 1 425 ? -13.920 21.232 32.663 1.00 56.78 425 ALA A N 1
ATOM 3190 C CA . ALA A 1 425 ? -13.383 22.536 33.070 1.00 56.78 425 ALA A CA 1
ATOM 3191 C C . ALA A 1 425 ? -14.140 23.223 34.228 1.00 56.78 425 ALA A C 1
ATOM 3193 O O . ALA A 1 425 ? -13.686 24.243 34.723 1.00 56.78 425 ALA A O 1
ATOM 3194 N N . VAL A 1 426 ? -15.284 22.694 34.682 1.00 59.06 426 VAL A N 1
ATOM 3195 C CA . VAL A 1 426 ? -16.154 23.393 35.660 1.00 59.06 426 VAL A CA 1
ATOM 3196 C C . VAL A 1 426 ? -15.915 22.946 37.115 1.00 59.06 426 VAL A C 1
ATOM 3198 O O . VAL A 1 426 ? -16.580 23.429 38.020 1.00 59.06 426 VAL A O 1
ATOM 3201 N N . LYS A 1 427 ? -14.970 22.034 37.391 1.00 54.94 427 LYS A N 1
ATOM 3202 C CA . LYS A 1 427 ? -14.725 21.541 38.766 1.00 54.94 427 LYS A CA 1
ATOM 3203 C C . LYS A 1 427 ? -13.401 21.952 39.413 1.00 54.94 427 LYS A C 1
ATOM 3205 O O . LYS A 1 427 ? -13.211 21.618 40.577 1.00 54.94 427 LYS A O 1
ATOM 3210 N N . GLU A 1 428 ? -12.524 22.684 38.728 1.00 58.25 428 GLU A N 1
ATOM 3211 C CA . GLU A 1 428 ? -11.271 23.161 39.343 1.00 58.25 428 GLU A CA 1
ATOM 3212 C C . GLU A 1 428 ? -11.363 24.559 39.977 1.00 58.25 428 GLU A C 1
ATOM 3214 O O . GLU A 1 428 ? -10.472 24.925 40.735 1.00 58.25 428 GLU A O 1
ATOM 3219 N N . GLU A 1 429 ? -12.445 25.320 39.768 1.00 57.84 429 GLU A N 1
ATOM 3220 C CA . GLU A 1 429 ? -12.532 26.705 40.270 1.00 57.84 429 GLU A CA 1
ATOM 3221 C C . GLU A 1 429 ? -13.357 26.885 41.565 1.00 57.84 429 GLU A C 1
ATOM 3223 O O . GLU A 1 429 ? -13.387 27.974 42.130 1.00 57.84 429 GLU A O 1
ATOM 3228 N N . GLU A 1 430 ? -13.987 25.833 42.105 1.00 57.91 430 GLU A N 1
ATOM 3229 C CA . GLU A 1 430 ? -14.865 25.937 43.293 1.00 57.91 430 GLU A CA 1
ATOM 3230 C C . GLU A 1 430 ? -14.210 25.423 44.597 1.00 57.91 430 GLU A C 1
ATOM 3232 O O . GLU A 1 430 ? -14.882 24.914 45.490 1.00 57.91 430 GLU A O 1
ATOM 3237 N N . GLY A 1 431 ? -12.878 25.523 44.711 1.00 57.59 431 GLY A N 1
ATOM 3238 C CA . GLY A 1 431 ? -12.118 25.043 45.881 1.00 57.59 431 GLY A CA 1
ATOM 3239 C C . GLY A 1 431 ? -11.159 26.043 46.541 1.00 57.59 431 GLY A C 1
ATOM 3240 O O . GLY A 1 431 ? -10.576 25.715 47.570 1.00 57.59 431 GLY A O 1
ATOM 3241 N N . ALA A 1 432 ? -10.977 27.252 45.995 1.00 58.84 432 ALA A N 1
ATOM 3242 C CA . ALA A 1 432 ? -9.921 28.179 46.433 1.00 58.84 432 ALA A CA 1
ATOM 3243 C C . ALA A 1 432 ? -10.397 29.382 47.275 1.00 58.84 432 ALA A C 1
ATOM 3245 O O . ALA A 1 432 ? -9.660 30.354 47.423 1.00 58.84 432 ALA A O 1
ATOM 3246 N N . VAL A 1 433 ? -11.602 29.348 47.857 1.00 63.53 433 VAL A N 1
ATOM 3247 C CA . VAL A 1 433 ? -12.081 30.425 48.742 1.00 63.53 433 VAL A CA 1
ATOM 3248 C C . VAL A 1 433 ? -12.710 29.833 49.996 1.00 63.53 433 VAL A C 1
ATOM 3250 O O . VAL A 1 433 ? -13.900 29.573 50.005 1.00 63.53 433 VAL A O 1
ATOM 3253 N N . THR A 1 434 ? -11.904 29.625 51.041 1.00 60.94 434 THR A N 1
ATOM 3254 C CA . THR A 1 434 ? -12.230 29.935 52.452 1.00 60.94 434 THR A CA 1
ATOM 3255 C C . THR A 1 434 ? -11.157 29.356 53.377 1.00 60.94 434 THR A C 1
ATOM 3257 O O . THR A 1 434 ? -11.270 28.204 53.766 1.00 60.94 434 THR A O 1
ATOM 3260 N N . THR A 1 435 ? -10.163 30.156 53.776 1.00 60.31 435 THR A N 1
ATOM 3261 C CA . THR A 1 435 ? -9.540 30.099 55.119 1.00 60.31 435 THR A CA 1
ATOM 3262 C C . THR A 1 435 ? -8.583 31.281 55.292 1.00 60.31 435 THR A C 1
ATOM 3264 O O . THR A 1 435 ? -7.393 31.171 55.017 1.00 60.31 435 THR A O 1
ATOM 3267 N N . ALA A 1 436 ? -9.108 32.420 55.749 1.00 57.59 436 ALA A N 1
ATOM 3268 C CA . ALA A 1 436 ? -8.321 33.486 56.373 1.00 57.59 436 ALA A CA 1
ATOM 3269 C C . ALA A 1 436 ? -9.229 34.324 57.288 1.00 57.59 436 ALA A C 1
ATOM 3271 O O . ALA A 1 436 ? -9.622 35.436 56.951 1.00 57.59 436 ALA A O 1
ATOM 3272 N N . ALA A 1 437 ? -9.607 33.747 58.428 1.00 62.16 437 ALA A N 1
ATOM 3273 C CA . ALA A 1 437 ? -10.079 34.486 59.594 1.00 62.16 437 ALA A CA 1
ATOM 3274 C C . ALA A 1 437 ? -9.950 33.586 60.829 1.00 62.16 437 ALA A C 1
ATOM 3276 O O . ALA A 1 437 ? -10.853 32.801 61.112 1.00 62.16 437 ALA A O 1
ATOM 3277 N N . SER A 1 438 ? -8.818 33.675 61.530 1.00 57.44 438 SER A N 1
ATOM 3278 C CA . SER A 1 438 ? -8.787 33.685 62.996 1.00 57.44 438 SER A CA 1
ATOM 3279 C C . SER A 1 438 ? -7.443 34.159 63.522 1.00 57.44 438 SER A C 1
ATOM 3281 O O . SER A 1 438 ? -6.420 33.870 62.862 1.00 57.44 438 SER A O 1
#

Mean predicted aligned error: 18.56 Å

Solvent-accessible surface area (backbone atoms only — not comparable to full-atom values): 27604 Å² total; per-residue (Å²): 136,89,78,90,82,88,81,80,87,82,89,74,87,74,79,75,86,85,84,79,84,76,75,74,77,75,76,77,70,72,76,76,74,54,61,62,55,55,53,50,53,54,54,52,53,54,52,52,53,54,52,50,58,62,55,50,59,60,54,58,60,56,63,76,68,61,77,82,81,83,87,76,83,83,81,84,89,82,80,86,82,92,79,93,75,78,93,73,92,74,92,71,94,69,96,66,94,70,56,72,69,58,57,52,52,52,54,50,50,55,52,49,53,51,52,33,53,70,35,71,31,93,97,54,67,30,44,41,60,50,52,51,48,31,70,74,66,74,54,78,62,90,87,45,58,66,52,50,52,53,45,53,53,51,57,72,63,38,55,88,81,49,44,64,67,73,65,52,80,67,75,82,76,81,80,72,79,83,82,87,66,96,80,75,76,84,76,72,80,74,79,75,76,76,82,73,66,56,80,71,39,66,64,35,47,52,47,51,50,24,49,50,52,50,57,72,70,58,52,93,84,62,80,89,49,43,72,58,47,62,75,41,41,64,36,49,37,34,50,29,44,25,25,60,35,48,33,82,32,70,54,56,72,67,53,25,51,49,27,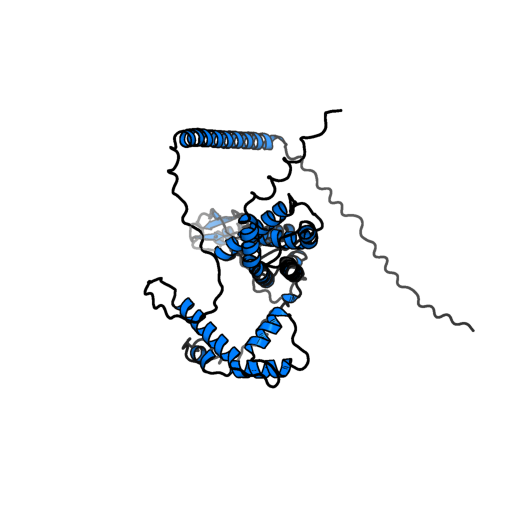48,47,42,31,49,44,48,50,52,51,32,47,77,40,73,36,89,67,80,79,78,66,84,84,53,68,86,41,44,38,39,51,42,82,46,88,91,39,52,60,58,42,31,12,61,42,70,64,39,40,52,53,46,40,57,75,74,58,49,67,71,72,66,50,67,42,67,28,38,30,31,73,60,75,70,50,77,26,84,44,70,66,62,46,52,50,44,36,71,69,34,85,83,25,64,80,42,55,71,42,84,40,74,42,73,49,68,76,72,81,72,74,78,85,79,70,98,57,85,75,71,77,79,50,76,59,61,74,31,53,43,56,48,66,40,55,51,54,39,50,54,51,56,56,65,45,39,66,57,47,51,53,46,53,53,55,59,72,66,51,75,77,76,76,71,78,75,72,78,77,84,74,86,84,87,88,89,85,131

Foldseek 3Di:
DDDDDDDDDDDDPPPDDDDDPPPPPPPPPPPVVCPVVVVVVVVVVVVVVVVVVVVVVVVVVVVVPDDDDDDDDDDDDDDDDDDDDDDDDDPDDDDDCDDPVVVVVVVLVVVLLVLQQPQDQVPDHGNNVQVVVCVVVVDDDPPRVVSSVVSVVVSVPPCVNCVVVVVPPPPPPPPPPPPPDPDDDDDDDDDDPPPDPLCPDPLLVLLLVLLVLCPVLQDLPDADELVSCVVSLLSLLLLLQLLVQCLVAPDPVVLSVLSVLSNVLSCLSCVVSVNNDSPPDPPRPQSHKHQAPAPVRGLFWIFSDVVLNVVCCVVPVPQPPQPQQWWWAWPQPRDIHSDVVVVVVCCVPPPRRVPTDIDGDGDRPRPPPPVCPDDPDDPDDQDVSNVGIDGSVSSVSSSVSSSVCSVSSVSNSVVVVPPPPPPPPPPPPPPPDDDDDD

Sequence (438 aa):
MATDDDVAVNGHDAAYDEEGEEEWDGEEYDEEEDADIEEHAAEIARRIEAQLLAQETPAAAAAAAAPPPPVVAAPPSCRRCSRLDTDSDYDGNRGTNTSPTHRDARRSRHSLHRAFAATEVPGHPNLLIIMHHIAASGRVANGTALAISRAVLAVAKLENLFGSLKKSQAPNAVLKRKRDGPGSEAAEPSAKRVHVDTSTHPLYTTLTTAVRNITASIPATRKLDAPLIVSIKSHLQAVCRFAESAAPSQVTPRTRDTLRDIGGFVKVIGVLGGMPTLTEDADAADTTVYPCMGDICRGSRFFAHPHGLRAHEHDVHKTPKPMAQVVLRCEGCDKIFRLPELASAHTEDAGRCHRARLLETTITVIPSVIVSATTDGPLPPMTEKEREEIEAAVVREAIASVLELHGLLQAHVTKVLSQPAAAAAVKEEEGAVTTAAS

Radius of gyration: 35.27 Å; Cα contacts (8 Å, |Δi|>4): 330; chains: 1; bounding box: 83×92×122 Å

Secondary structure (DSSP, 8-state):
------------------------------TTSSHHHHHHHHHHHHHHHHHHHHHHHHHHHHHTTPPPPP-PPPPPP----------------------HHHHHHHHHHHHHHHHHHH---TTSS-HHHHHHHHHHHS-PPTTTHHHHHHHHHHHHT-HHHHHHHHH----GGGS------TT--------------GGG-HHHHHHHHHHHHHHHH--TTSPPPHHHHHHTHHHHHHHHHHHHHHTTSS--HHHHHHHHHHHHHHHHHHHHTT-S-SS--TTS-----EE--STTTTTTEEESSHHHHHHHIIIIIS----EEEEEEEETTT--EESSHHHHHHHHHH-TTTTTPPEEEEEEEE-----------SPPPPPPGGGGGEEEHHHHHHHHHHHHTHHHHHHHHHHHHHTS-GGGTTTSSSSSS------

pLDDT: mean 76.61, std 19.72, range [26.91, 97.31]